Protein AF-A0A534NXR3-F1 (afdb_monomer_lite)

Secondary structure (DSSP, 8-state):
----------------------------PPPP------------PPPSS----------SS-----------S----S----------------------PPPS-----PPPPPPPP--PPPP-------------SS-SSPPPHHHHHHH--HHHHGGGHHHHHHHHHHHHHHHHHTTSS-HHHHHHHHHHHHHHHHH-PPPPS-SSHHHHHHHHHHHHHGGGGGGGGTT--HHHHHHHHHHHHHHHHHHHHHHHHHHHHHHHHHHHHHSSS-EEEEEETTEEEEEEEHHHHHHHHHHHHHHHHHHHHHHS--EE-TT-TTTT--SS---HHHHHHHTT-SEE-S-HHHHHH--HHHHHHHHHHHHHHHHHHHHHHHHHHHHSTTT------TTTSEEPSS-TT-EE-HHHHHHHHHHHHHHHHHHHHHHHHTTPPSS--GGGGTTHHHHHH-

pLDDT: mean 76.63, std 28.36, range [24.11, 98.69]

Sequence (454 aa):
MPRVGGADRRTPGDRAVYGDGRRAPRESAARPAVRAAHLRGLLVQPASDRAGGVQRLLGADGGWRGDPEALQGLAAGGRAHLAARLVQPRALYLRRRRPLRPPGGGGIHPPPRPAAAGICPAARRKRNVTVVGSGAASGGAQLLPEVLAFSSSLPLDRQLLREDVIGSMAHLIMLSRTGIVPREAASAIRAELTRILETGPELPEEEDVHMAVETLLARALGETAGMLHTGRSRNDQVALDLRLHVREQAALALEELALLLRDLAERAARERDTLLPGYTHRQRAQPVSAAYYLCAWGAMFARDLDLLRAAASPEMPLGVGALAGTSLPIDREIVRQLLRFERLTANGLDTVGDRDFALDFAYAAARALLHASRVATDVIDFCTAEFGYLHLDDEIAMGSSMMPQKRNPDLFELIRGKCGRAVGNLNALLVTVKGLPGGYNRDLQEDRQPLLES

Structure (mmCIF, N/CA/C/O backbone):
data_AF-A0A534NXR3-F1
#
_entry.id   AF-A0A534NXR3-F1
#
loop_
_atom_site.group_PDB
_atom_site.id
_atom_site.type_symbol
_atom_site.label_atom_id
_atom_site.label_alt_id
_atom_site.label_comp_id
_atom_site.label_asym_id
_atom_site.label_entity_id
_atom_site.label_seq_id
_atom_site.pdbx_PDB_ins_code
_atom_site.Cartn_x
_atom_site.Cartn_y
_atom_site.Cartn_z
_atom_site.occupancy
_atom_site.B_iso_or_equiv
_atom_site.auth_seq_id
_atom_site.auth_comp_id
_atom_site.auth_asym_id
_atom_site.auth_atom_id
_atom_site.pdbx_PDB_model_num
ATOM 1 N N . MET A 1 1 ? 62.936 -36.581 -9.758 1.00 28.47 1 MET A N 1
ATOM 2 C CA . MET A 1 1 ? 63.902 -36.519 -8.640 1.00 28.47 1 MET A CA 1
ATOM 3 C C . MET A 1 1 ? 63.984 -35.074 -8.179 1.00 28.47 1 MET A C 1
ATOM 5 O O . MET A 1 1 ? 64.180 -34.240 -9.051 1.00 28.47 1 MET A O 1
ATOM 9 N N . PRO A 1 2 ? 63.926 -34.767 -6.876 1.00 43.31 2 PRO A N 1
ATOM 10 C CA . PRO A 1 2 ? 63.137 -35.396 -5.797 1.00 43.31 2 PRO A CA 1
ATOM 11 C C . PRO A 1 2 ? 62.436 -34.286 -4.939 1.00 43.31 2 PRO A C 1
ATOM 13 O O . PRO A 1 2 ? 62.732 -33.113 -5.112 1.00 43.31 2 PRO A O 1
ATOM 16 N N . ARG A 1 3 ? 61.377 -34.456 -4.130 1.00 40.91 3 ARG A N 1
ATOM 17 C CA . ARG A 1 3 ? 61.049 -35.368 -3.009 1.00 40.91 3 ARG A CA 1
ATOM 18 C C . ARG A 1 3 ? 62.105 -35.468 -1.901 1.00 40.91 3 ARG A C 1
ATOM 20 O O . ARG A 1 3 ? 63.012 -36.274 -2.002 1.00 40.91 3 ARG A O 1
ATOM 27 N N . VAL A 1 4 ? 61.857 -34.804 -0.775 1.00 38.91 4 VAL A N 1
ATOM 28 C CA . VAL A 1 4 ? 62.253 -35.249 0.578 1.00 38.91 4 VAL A CA 1
ATOM 29 C C . VAL A 1 4 ? 61.076 -34.799 1.470 1.00 38.91 4 VAL A C 1
ATOM 31 O O . VAL A 1 4 ? 60.721 -33.630 1.411 1.00 38.91 4 VAL A O 1
ATOM 34 N N . GLY A 1 5 ? 60.251 -35.638 2.114 1.00 30.59 5 GLY A N 1
ATOM 35 C CA . GLY A 1 5 ? 60.543 -36.822 2.939 1.00 30.59 5 GLY A CA 1
ATOM 36 C C . GLY A 1 5 ? 60.846 -36.334 4.365 1.00 30.59 5 GLY A C 1
ATOM 37 O O . GLY A 1 5 ? 61.647 -35.430 4.507 1.00 30.59 5 GLY A O 1
ATOM 38 N N . GLY A 1 6 ? 60.275 -36.783 5.478 1.00 29.42 6 GLY A N 1
ATOM 39 C CA . GLY A 1 6 ? 59.234 -37.740 5.850 1.00 29.42 6 GLY A CA 1
ATOM 40 C C . GLY A 1 6 ? 58.778 -37.335 7.272 1.00 29.42 6 GLY A C 1
ATOM 41 O O . GLY A 1 6 ? 59.446 -36.554 7.939 1.00 29.42 6 GLY A O 1
ATOM 42 N N . ALA A 1 7 ? 57.534 -37.598 7.664 1.00 32.59 7 ALA A N 1
ATOM 43 C CA . ALA A 1 7 ? 57.167 -38.735 8.511 1.00 32.59 7 ALA A CA 1
ATOM 44 C C . ALA A 1 7 ? 57.976 -38.847 9.818 1.00 32.59 7 ALA A C 1
ATOM 46 O O . ALA A 1 7 ? 59.101 -39.328 9.796 1.00 32.59 7 ALA A O 1
ATOM 47 N N . ASP A 1 8 ? 57.320 -38.574 10.951 1.00 31.09 8 ASP A N 1
ATOM 48 C CA . ASP A 1 8 ? 57.384 -39.531 12.051 1.00 31.09 8 ASP A CA 1
ATOM 49 C C . ASP A 1 8 ? 56.016 -39.690 12.731 1.00 31.09 8 ASP A C 1
ATOM 51 O O . ASP A 1 8 ? 55.196 -38.770 12.790 1.00 31.09 8 ASP A O 1
ATOM 55 N N . ARG A 1 9 ? 55.734 -40.927 13.126 1.00 33.16 9 ARG A N 1
ATOM 56 C CA . ARG A 1 9 ? 54.442 -41.473 13.547 1.00 33.16 9 ARG A CA 1
ATOM 57 C C . ARG A 1 9 ? 54.587 -42.006 14.975 1.00 33.16 9 ARG A C 1
ATOM 59 O O . ARG A 1 9 ? 55.426 -42.867 15.179 1.00 33.16 9 ARG A O 1
ATOM 66 N N . ARG A 1 10 ? 53.579 -41.691 15.813 1.00 29.56 10 ARG A N 1
ATOM 67 C CA . ARG A 1 10 ? 52.985 -42.543 16.885 1.00 29.56 10 ARG A CA 1
ATOM 68 C C . ARG A 1 10 ? 53.877 -42.780 18.126 1.00 29.56 10 ARG A C 1
ATOM 70 O O . ARG A 1 10 ? 55.075 -42.913 17.996 1.00 29.56 10 ARG A O 1
ATOM 77 N N . THR A 1 11 ? 53.425 -42.903 19.378 1.00 33.16 11 THR A N 1
ATOM 78 C CA . THR A 1 11 ? 52.140 -42.997 20.131 1.00 33.16 11 THR A CA 1
ATOM 79 C C . THR A 1 11 ? 52.552 -43.004 21.641 1.00 33.16 11 THR A C 1
ATOM 81 O O . THR A 1 11 ? 53.728 -42.797 21.922 1.00 33.16 11 THR A O 1
ATOM 84 N N . PRO A 1 12 ? 51.734 -43.427 22.625 1.00 38.94 12 PRO A N 1
ATOM 85 C CA . PRO A 1 12 ? 50.529 -42.827 23.195 1.00 38.94 12 PRO A CA 1
ATOM 86 C C . PRO A 1 12 ? 50.723 -42.514 24.703 1.00 38.94 12 PRO A C 1
ATOM 88 O O . PRO A 1 12 ? 51.300 -43.299 25.451 1.00 38.94 12 PRO A O 1
ATOM 91 N N . GLY A 1 13 ? 50.211 -41.380 25.177 1.00 28.44 13 GLY A N 1
ATOM 92 C CA . GLY A 1 13 ? 50.229 -41.032 26.601 1.00 28.44 13 GLY A CA 1
ATOM 93 C C . GLY A 1 13 ? 48.889 -41.317 27.265 1.00 28.44 13 GLY A C 1
ATOM 94 O O . GLY A 1 13 ? 48.038 -40.435 27.325 1.00 28.44 13 GLY A O 1
ATOM 95 N N . ASP A 1 14 ? 48.719 -42.542 27.758 1.00 29.94 14 ASP A N 1
ATOM 96 C CA . ASP A 1 14 ? 47.713 -42.894 28.760 1.00 29.94 14 ASP A CA 1
ATOM 97 C C . ASP A 1 14 ? 47.865 -42.010 30.003 1.00 29.94 14 ASP A C 1
ATOM 99 O O . ASP A 1 14 ? 48.957 -41.924 30.568 1.00 29.94 14 ASP A O 1
ATOM 103 N N . ARG A 1 15 ? 46.750 -41.425 30.462 1.00 30.53 15 ARG A N 1
ATOM 104 C CA . ARG A 1 15 ? 46.282 -41.474 31.862 1.00 30.53 15 ARG A CA 1
ATOM 105 C C . ARG A 1 15 ? 45.050 -40.590 32.047 1.00 30.53 15 ARG A C 1
ATOM 107 O O . ARG A 1 15 ? 45.124 -39.431 32.442 1.00 30.53 15 ARG A O 1
ATOM 114 N N . ALA A 1 16 ? 43.891 -41.208 31.841 1.00 35.88 16 ALA A N 1
ATOM 115 C CA . ALA A 1 16 ? 42.732 -40.905 32.661 1.00 35.88 16 ALA A CA 1
ATOM 116 C C . ALA A 1 16 ? 43.077 -41.290 34.107 1.00 35.88 16 ALA A C 1
ATOM 118 O O . ALA A 1 16 ? 43.366 -42.453 34.388 1.00 35.88 16 ALA A O 1
ATOM 119 N N . VAL A 1 17 ? 43.061 -40.322 35.020 1.00 32.69 17 VAL A N 1
ATOM 120 C CA . VAL A 1 17 ? 43.046 -40.596 36.457 1.00 32.69 17 VAL A CA 1
ATOM 121 C C . VAL A 1 17 ? 41.757 -40.022 37.013 1.00 32.69 17 VAL A C 1
ATOM 123 O O . VAL A 1 17 ? 41.581 -38.815 37.156 1.00 32.69 17 VAL A O 1
ATOM 126 N N . TYR A 1 18 ? 40.851 -40.954 37.287 1.00 29.41 18 TYR A N 1
ATOM 127 C CA . TYR A 1 18 ? 39.757 -40.812 38.226 1.00 29.41 18 TYR A CA 1
ATOM 128 C C . TYR A 1 18 ? 40.303 -40.336 39.577 1.00 29.41 18 TYR A C 1
ATOM 130 O O . TYR A 1 18 ? 41.118 -41.018 40.194 1.00 29.41 18 TYR A O 1
ATOM 138 N N . GLY A 1 19 ? 39.817 -39.191 40.050 1.00 28.70 19 GLY A N 1
ATOM 139 C CA . GLY A 1 19 ? 39.820 -38.870 41.473 1.00 28.70 19 GLY A CA 1
ATOM 140 C C . GLY A 1 19 ? 38.569 -39.462 42.112 1.00 28.70 19 GLY A C 1
ATOM 141 O O . GLY A 1 19 ? 37.490 -38.886 41.997 1.00 28.70 19 GLY A O 1
ATOM 142 N N . ASP A 1 20 ? 38.710 -40.628 42.742 1.00 32.88 20 ASP A N 1
ATOM 143 C CA . ASP A 1 20 ? 37.715 -41.191 43.656 1.00 32.88 20 ASP A CA 1
ATOM 144 C C . ASP A 1 20 ? 37.854 -40.518 45.031 1.00 32.88 20 ASP A C 1
ATOM 146 O O . ASP A 1 20 ? 38.965 -40.273 45.505 1.00 32.88 20 ASP A O 1
ATOM 150 N N . GLY A 1 21 ? 36.732 -40.188 45.672 1.00 29.00 21 GLY A N 1
ATOM 151 C CA . GLY A 1 21 ? 36.762 -39.358 46.874 1.00 29.00 21 GLY A CA 1
ATOM 152 C C . GLY A 1 21 ? 35.425 -39.052 47.541 1.00 29.00 21 GLY A C 1
ATOM 153 O O . GLY A 1 21 ? 35.207 -37.923 47.945 1.00 29.00 21 GLY A O 1
ATOM 154 N N . ARG A 1 22 ? 34.566 -40.067 47.697 1.00 29.73 22 ARG A N 1
ATOM 155 C CA . ARG A 1 22 ? 33.596 -40.238 48.806 1.00 29.73 22 ARG A CA 1
ATOM 156 C C . ARG A 1 22 ? 32.502 -39.170 49.059 1.00 29.73 22 ARG A C 1
ATOM 158 O O . ARG A 1 22 ? 32.721 -38.032 49.445 1.00 29.73 22 ARG A O 1
ATOM 165 N N . ARG A 1 23 ? 31.269 -39.689 48.995 1.00 41.62 23 ARG A N 1
ATOM 166 C CA . ARG A 1 23 ? 29.984 -39.185 49.520 1.00 41.62 23 ARG A CA 1
ATOM 167 C C . ARG A 1 23 ? 30.056 -38.428 50.862 1.00 41.62 23 ARG A C 1
ATOM 169 O O . ARG A 1 23 ? 30.542 -38.982 51.844 1.00 41.62 23 ARG A O 1
ATOM 176 N N . ALA A 1 24 ? 29.347 -37.297 50.927 1.00 30.56 24 ALA A N 1
ATOM 177 C CA . ALA A 1 24 ? 28.712 -36.736 52.129 1.00 30.56 24 ALA A CA 1
ATOM 178 C C . ALA A 1 24 ? 27.455 -35.910 51.721 1.00 30.56 24 ALA A C 1
ATOM 180 O O . ALA A 1 24 ? 27.287 -35.634 50.532 1.00 30.56 24 ALA A O 1
ATOM 181 N N . PRO A 1 25 ? 26.499 -35.648 52.633 1.00 34.50 25 PRO A N 1
ATOM 182 C CA . PRO A 1 25 ? 25.060 -35.733 52.362 1.00 34.50 25 PRO A CA 1
ATOM 183 C C . PRO A 1 25 ? 24.416 -34.474 51.763 1.00 34.50 25 PRO A C 1
ATOM 185 O O . PRO A 1 25 ? 24.918 -33.362 51.857 1.00 34.50 25 PRO A O 1
ATOM 188 N N . ARG A 1 26 ? 23.232 -34.682 51.172 1.00 42.81 26 ARG A N 1
ATOM 189 C CA . ARG A 1 26 ? 22.301 -33.632 50.744 1.00 42.81 26 ARG A CA 1
ATOM 190 C C . ARG A 1 26 ? 21.820 -32.823 51.952 1.00 42.81 26 ARG A C 1
ATOM 192 O O . ARG A 1 26 ? 20.996 -33.325 52.711 1.00 42.81 26 ARG A O 1
ATOM 199 N N . GLU A 1 27 ? 22.227 -31.564 52.042 1.00 33.50 27 GLU A N 1
ATOM 200 C CA . GLU A 1 27 ? 21.506 -30.543 52.802 1.00 33.50 27 GLU A CA 1
ATOM 201 C C . GLU A 1 27 ? 20.719 -29.652 51.840 1.00 33.50 27 GLU A C 1
ATOM 203 O O . GLU A 1 27 ? 21.259 -28.974 50.967 1.00 33.50 27 GLU A O 1
ATOM 208 N N . SER A 1 28 ? 19.395 -29.705 51.971 1.00 39.03 28 SER A N 1
ATOM 209 C CA . SER A 1 28 ? 18.475 -28.798 51.303 1.00 39.03 28 SER A CA 1
ATOM 210 C C . SER A 1 28 ? 18.480 -27.452 52.029 1.00 39.03 28 SER A C 1
ATOM 212 O O . SER A 1 28 ? 17.794 -27.296 53.039 1.00 39.03 28 SER A O 1
ATOM 214 N N . ALA A 1 29 ? 19.209 -26.471 51.505 1.00 33.34 29 ALA A N 1
ATOM 215 C CA . ALA A 1 29 ? 18.999 -25.074 51.871 1.00 33.34 29 ALA A CA 1
ATOM 216 C C . ALA A 1 29 ? 17.866 -24.481 51.014 1.00 33.34 29 ALA A C 1
ATOM 218 O O . ALA A 1 29 ? 17.799 -24.677 49.797 1.00 33.34 29 ALA A O 1
ATOM 219 N N . ALA A 1 30 ? 16.932 -23.815 51.688 1.00 35.75 30 ALA A N 1
ATOM 220 C CA . ALA A 1 30 ? 15.672 -23.326 51.150 1.00 35.75 30 ALA A CA 1
ATOM 221 C C . ALA A 1 30 ? 15.860 -22.282 50.034 1.00 35.75 30 ALA A C 1
ATOM 223 O O . ALA A 1 30 ? 16.597 -21.310 50.184 1.00 35.75 30 ALA A O 1
ATOM 224 N N . ARG A 1 31 ? 15.129 -22.456 48.926 1.00 36.97 31 ARG A N 1
ATOM 225 C CA . ARG A 1 31 ? 14.936 -21.401 47.921 1.00 36.97 31 ARG A CA 1
ATOM 226 C C . ARG A 1 31 ? 14.022 -20.312 48.503 1.00 36.97 31 ARG A C 1
ATOM 228 O O . ARG A 1 31 ? 13.079 -20.662 49.217 1.00 36.97 31 ARG A O 1
ATOM 235 N N . PRO A 1 32 ? 14.256 -19.023 48.204 1.00 33.53 32 PRO A N 1
ATOM 236 C CA . PRO A 1 32 ? 13.445 -17.944 48.749 1.00 33.53 32 PRO A CA 1
ATOM 237 C C . PRO A 1 32 ? 11.996 -18.089 48.277 1.00 33.53 32 PRO A C 1
ATOM 239 O O . PRO A 1 32 ? 11.720 -18.265 47.090 1.00 33.53 32 PRO A O 1
ATOM 242 N N . ALA A 1 33 ? 11.067 -18.031 49.229 1.00 35.59 33 ALA A N 1
ATOM 243 C CA . ALA A 1 33 ? 9.646 -17.968 48.947 1.00 35.59 33 ALA A CA 1
ATOM 244 C C . ALA A 1 33 ? 9.345 -16.645 48.234 1.00 35.59 33 ALA A C 1
ATOM 246 O O . ALA A 1 33 ? 9.446 -15.576 48.839 1.00 35.59 33 ALA A O 1
ATOM 247 N N . VAL A 1 34 ? 8.945 -16.712 46.963 1.00 32.88 34 VAL A N 1
ATOM 248 C CA . VAL A 1 34 ? 8.253 -15.596 46.315 1.00 32.88 34 VAL A CA 1
ATOM 249 C C . VAL A 1 34 ? 6.924 -15.444 47.050 1.00 32.88 34 VAL A C 1
ATOM 251 O O . VAL A 1 34 ? 5.995 -16.234 46.880 1.00 32.88 34 VAL A O 1
ATOM 254 N N . ARG A 1 35 ? 6.885 -14.473 47.965 1.00 35.25 35 ARG A N 1
ATOM 255 C CA . ARG A 1 35 ? 5.677 -14.053 48.670 1.00 35.25 35 ARG A CA 1
ATOM 256 C C . ARG A 1 35 ? 4.646 -13.614 47.631 1.00 35.25 35 ARG A C 1
ATOM 258 O O . ARG A 1 35 ? 4.970 -12.836 46.743 1.00 35.25 35 ARG A O 1
ATOM 265 N N . ALA A 1 36 ? 3.438 -14.152 47.775 1.00 36.28 36 ALA A N 1
ATOM 266 C CA . ALA A 1 36 ? 2.179 -13.736 47.165 1.00 36.28 36 ALA A CA 1
ATOM 267 C C . ALA A 1 36 ? 2.253 -12.479 46.273 1.00 36.28 36 ALA A C 1
ATOM 269 O O . ALA A 1 36 ? 2.129 -11.355 46.758 1.00 36.28 36 ALA A O 1
ATOM 270 N N . ALA A 1 37 ? 2.359 -12.673 44.956 1.00 31.27 37 ALA A N 1
ATOM 271 C CA . ALA A 1 37 ? 1.870 -11.670 44.024 1.00 31.27 37 ALA A CA 1
ATOM 272 C C . ALA A 1 37 ? 0.343 -11.639 44.174 1.00 31.27 37 ALA A C 1
ATOM 274 O O . ALA A 1 37 ? -0.352 -12.615 43.886 1.00 31.27 37 ALA A O 1
ATOM 275 N N . HIS A 1 38 ? -0.163 -10.542 44.726 1.00 32.31 38 HIS A N 1
ATOM 276 C CA . HIS A 1 38 ? -1.579 -10.271 44.901 1.00 32.31 38 HIS A CA 1
ATOM 277 C C . HIS A 1 38 ? -2.300 -10.272 43.542 1.00 32.31 38 HIS A C 1
ATOM 279 O O . HIS A 1 38 ? -2.394 -9.240 42.885 1.00 32.31 38 HIS A O 1
ATOM 285 N N . LEU A 1 39 ? -2.855 -11.415 43.133 1.00 31.95 39 LEU A N 1
ATOM 286 C CA . LEU A 1 39 ? -3.886 -11.468 42.098 1.00 31.95 39 LEU A CA 1
ATOM 287 C C . LEU A 1 39 ? -5.154 -10.813 42.660 1.00 31.95 39 LEU A C 1
ATOM 289 O O . LEU A 1 39 ? -5.948 -11.442 43.358 1.00 31.95 39 LEU A O 1
ATOM 293 N N . ARG A 1 40 ? -5.320 -9.518 42.389 1.00 36.66 40 ARG A N 1
ATOM 294 C CA . ARG A 1 40 ? -6.604 -8.825 42.514 1.00 36.66 40 ARG A CA 1
ATOM 295 C C . ARG A 1 40 ? -7.274 -8.835 41.146 1.00 36.66 40 ARG A C 1
ATOM 297 O O . ARG A 1 40 ? -6.812 -8.150 40.244 1.00 36.66 40 ARG A O 1
ATOM 304 N N . GLY A 1 41 ? -8.369 -9.573 41.002 1.00 32.06 41 GLY A N 1
ATOM 305 C CA . GLY A 1 41 ? -9.235 -9.428 39.834 1.00 32.06 41 GLY A CA 1
ATOM 306 C C . GLY A 1 41 ? -10.231 -10.565 39.680 1.00 32.06 41 GLY A C 1
ATOM 307 O O . GLY A 1 41 ? -9.847 -11.692 39.391 1.00 32.06 41 GLY A O 1
ATOM 308 N N . LEU A 1 42 ? -11.513 -10.258 39.879 1.00 30.64 42 LEU A N 1
ATOM 309 C CA . LEU A 1 42 ? -12.631 -11.123 39.516 1.00 30.64 42 LEU A CA 1
ATOM 310 C C . LEU A 1 42 ? -12.660 -11.355 37.999 1.00 30.64 42 LEU A C 1
ATOM 312 O O . LEU A 1 42 ? -12.609 -10.404 37.223 1.00 30.64 42 LEU A O 1
ATOM 316 N N . LEU A 1 43 ? -12.851 -12.609 37.592 1.00 25.14 43 LEU A N 1
ATOM 317 C CA . LEU A 1 43 ? -13.312 -12.949 36.251 1.00 25.14 43 LEU A CA 1
ATOM 318 C C . LEU A 1 43 ? -14.808 -12.607 36.162 1.00 25.14 43 LEU A C 1
ATOM 320 O O . LEU A 1 43 ? -15.644 -13.322 36.714 1.00 25.14 43 LEU A O 1
ATOM 324 N N . VAL A 1 44 ? -15.148 -11.505 35.493 1.00 28.72 44 VAL A N 1
ATOM 325 C CA . VAL A 1 44 ? -16.537 -11.185 35.140 1.00 28.72 44 VAL A CA 1
ATOM 326 C C . VAL A 1 44 ? -16.847 -11.888 33.823 1.00 28.72 44 VAL A C 1
ATOM 328 O O . VAL A 1 44 ? -16.369 -11.482 32.767 1.00 28.72 44 VAL A O 1
ATOM 331 N N . GLN A 1 45 ? -17.632 -12.964 33.878 1.00 28.48 45 GLN A N 1
ATOM 332 C CA . GLN A 1 45 ? -18.253 -13.509 32.674 1.00 28.48 45 GLN A CA 1
ATOM 333 C C . GLN A 1 45 ? -19.336 -12.532 32.192 1.00 28.48 45 GLN A C 1
ATOM 335 O O . GLN A 1 45 ? -20.138 -12.080 33.017 1.00 28.48 45 GLN A O 1
ATOM 340 N N . PRO A 1 46 ? -19.406 -12.200 30.890 1.00 26.72 46 PRO A N 1
ATOM 341 C CA . PRO A 1 46 ? -20.560 -11.490 30.366 1.00 26.72 46 PRO A CA 1
ATOM 342 C C . PRO A 1 46 ? -21.795 -12.366 30.579 1.00 26.72 46 PRO A C 1
ATOM 344 O O . PRO A 1 46 ? -21.781 -13.560 30.273 1.00 26.72 46 PRO A O 1
ATOM 347 N N . ALA A 1 47 ? -22.841 -11.768 31.149 1.00 29.66 47 ALA A N 1
ATOM 348 C CA . ALA A 1 47 ? -24.114 -12.426 31.376 1.00 29.66 47 ALA A CA 1
ATOM 349 C C . ALA A 1 47 ? -24.581 -13.096 30.079 1.00 29.66 47 ALA A C 1
ATOM 351 O O . ALA A 1 47 ? -24.743 -12.445 29.043 1.00 29.66 47 ALA A O 1
ATOM 352 N N . SER A 1 48 ? -24.781 -14.410 30.150 1.00 40.34 48 SER A N 1
ATOM 353 C CA . SER A 1 48 ? -25.547 -15.151 29.165 1.00 40.34 48 SER A CA 1
ATOM 354 C C . SER A 1 48 ? -26.951 -14.568 29.168 1.00 40.34 48 SER A C 1
ATOM 356 O O . SER A 1 48 ? -27.706 -14.819 30.098 1.00 40.34 48 SER A O 1
ATOM 358 N N . ASP A 1 49 ? -27.214 -13.686 28.210 1.00 38.91 49 ASP A N 1
ATOM 359 C CA . ASP A 1 49 ? -28.440 -13.619 27.425 1.00 38.91 49 ASP A CA 1
ATOM 360 C C . ASP A 1 49 ? -28.231 -12.577 26.312 1.00 38.91 49 ASP A C 1
ATOM 362 O O . ASP A 1 49 ? -28.291 -11.369 26.540 1.00 38.91 49 ASP A O 1
ATOM 366 N N . ARG A 1 50 ? -28.024 -13.081 25.081 1.00 36.50 50 ARG A N 1
ATOM 367 C CA . ARG A 1 50 ? -27.947 -12.360 23.784 1.00 36.50 50 ARG A CA 1
ATOM 368 C C . ARG A 1 50 ? -26.589 -11.815 23.306 1.00 36.50 50 ARG A C 1
ATOM 370 O O . ARG A 1 50 ? -26.541 -10.758 22.684 1.00 36.50 50 ARG A O 1
ATOM 377 N N . ALA A 1 51 ? -25.515 -12.592 23.436 1.00 30.94 51 ALA A N 1
ATOM 378 C CA . ALA A 1 51 ? -24.356 -12.464 22.543 1.00 30.94 51 ALA A CA 1
ATOM 379 C C . ALA A 1 51 ? -24.594 -13.305 21.271 1.00 30.94 51 ALA A C 1
ATOM 381 O O . ALA A 1 51 ? -24.296 -14.497 21.224 1.00 30.94 51 ALA A O 1
ATOM 382 N N . GLY A 1 52 ? -25.219 -12.703 20.257 1.00 29.55 52 GLY A N 1
ATOM 383 C CA . GLY A 1 52 ? -25.475 -13.331 18.958 1.00 29.55 52 GLY A CA 1
ATOM 384 C C . GLY A 1 52 ? -24.245 -13.286 18.055 1.00 29.55 52 GLY A C 1
ATOM 385 O O . GLY A 1 52 ? -24.204 -12.496 17.122 1.00 29.55 52 GLY A O 1
ATOM 386 N N . GLY A 1 53 ? -23.253 -14.130 18.336 1.00 33.09 53 GLY A N 1
ATOM 387 C CA . GLY A 1 53 ? -22.073 -14.346 17.496 1.00 33.09 53 GLY A CA 1
ATOM 388 C C . GLY A 1 53 ? -22.167 -15.626 16.667 1.00 33.09 53 GLY A C 1
ATOM 389 O O . GLY A 1 53 ? -21.273 -16.445 16.775 1.00 33.09 53 GLY A O 1
ATOM 390 N N . VAL A 1 54 ? -23.261 -15.823 15.921 1.00 31.34 54 VAL A N 1
ATOM 391 C CA . VAL A 1 54 ? -23.404 -16.688 14.726 1.00 31.34 54 VAL A CA 1
ATOM 392 C C . VAL A 1 54 ? -24.705 -16.239 14.048 1.00 31.34 54 VAL A C 1
ATOM 394 O O . VAL A 1 54 ? -25.784 -16.443 14.606 1.00 31.34 54 VAL A O 1
ATOM 397 N N . GLN A 1 55 ? -24.646 -15.634 12.860 1.00 31.81 55 GLN A N 1
ATOM 398 C CA . GLN A 1 55 ? -25.852 -15.448 12.049 1.00 31.81 55 GLN A CA 1
ATOM 399 C C . GLN A 1 55 ? -26.139 -16.748 11.287 1.00 31.81 55 GLN A C 1
ATOM 401 O O . GLN A 1 55 ? -25.327 -17.195 10.483 1.00 31.81 55 GLN A O 1
ATOM 406 N N . ARG A 1 56 ? -27.294 -17.373 11.546 1.00 33.50 56 ARG A N 1
ATOM 407 C CA . ARG A 1 56 ? -27.878 -18.369 10.636 1.00 33.50 56 ARG A CA 1
ATOM 408 C C . ARG A 1 56 ? -28.748 -17.623 9.632 1.00 33.50 56 ARG A C 1
ATOM 410 O O . ARG A 1 56 ? -29.696 -16.956 10.039 1.00 33.50 56 ARG A O 1
ATOM 417 N N . LEU A 1 57 ? -28.457 -17.773 8.345 1.00 31.23 57 LEU A N 1
ATOM 418 C CA . LEU A 1 57 ? -29.399 -17.436 7.282 1.00 31.23 57 LEU A CA 1
ATOM 419 C C . LEU A 1 57 ? -30.516 -18.488 7.275 1.00 31.23 57 LEU A C 1
ATOM 421 O O . LEU A 1 57 ? -30.272 -19.668 7.030 1.00 31.23 57 LEU A O 1
ATOM 425 N N . LEU A 1 58 ? -31.737 -18.058 7.588 1.00 31.97 58 LEU A N 1
ATOM 426 C CA . LEU A 1 58 ? -32.960 -18.795 7.284 1.00 31.97 58 LEU A CA 1
ATOM 427 C C . LEU A 1 58 ? -33.347 -18.454 5.840 1.00 31.97 58 LEU A C 1
ATOM 429 O O . LEU A 1 58 ? -33.689 -17.310 5.554 1.00 31.97 58 LEU A O 1
ATOM 433 N N . GLY A 1 59 ? -33.274 -19.437 4.941 1.00 32.94 59 GLY A N 1
ATOM 434 C CA . GLY A 1 59 ? -33.964 -19.371 3.652 1.00 32.94 59 GLY A CA 1
ATOM 435 C C . GLY A 1 59 ? -35.481 -19.390 3.867 1.00 32.94 59 GLY A C 1
ATOM 436 O O . GLY A 1 59 ? -35.962 -20.003 4.819 1.00 32.94 59 GLY A O 1
ATOM 437 N N . ALA A 1 60 ? -36.215 -18.685 3.008 1.00 36.41 60 ALA A N 1
ATOM 438 C CA . ALA A 1 60 ? -37.607 -18.300 3.234 1.00 36.41 60 ALA A CA 1
ATOM 439 C C . ALA A 1 60 ? -38.647 -19.437 3.187 1.00 36.41 60 ALA A C 1
ATOM 441 O O . ALA A 1 60 ? -39.768 -19.205 3.621 1.00 36.41 60 ALA A O 1
ATOM 442 N N . ASP A 1 61 ? -38.308 -20.659 2.771 1.00 35.00 61 ASP A N 1
ATOM 443 C CA . ASP A 1 61 ? -39.309 -21.714 2.577 1.00 35.00 61 ASP A CA 1
ATOM 444 C C . ASP A 1 61 ? -38.907 -22.996 3.319 1.00 35.00 61 ASP A C 1
ATOM 446 O O . ASP A 1 61 ? -37.902 -23.637 3.013 1.00 35.00 61 ASP A O 1
ATOM 450 N N . GLY A 1 62 ? -39.684 -23.357 4.345 1.00 39.03 62 GLY A N 1
ATOM 451 C CA . GLY A 1 62 ? -39.410 -24.434 5.304 1.00 39.03 62 GLY A CA 1
ATOM 452 C C . GLY A 1 62 ? -39.477 -25.868 4.755 1.00 39.03 62 GLY A C 1
ATOM 453 O O . GLY A 1 62 ? -40.245 -26.679 5.269 1.00 39.03 62 GLY A O 1
ATOM 454 N N . GLY A 1 63 ? -38.654 -26.214 3.763 1.00 29.64 63 GLY A N 1
ATOM 455 C CA . GLY A 1 63 ? -38.546 -27.559 3.192 1.00 29.64 63 GLY A CA 1
ATOM 456 C C . GLY A 1 63 ? -37.115 -28.107 3.206 1.00 29.64 63 GLY A C 1
ATOM 457 O O . GLY A 1 63 ? -36.220 -27.561 2.572 1.00 29.64 63 GLY A O 1
ATOM 458 N N . TRP A 1 64 ? -36.902 -29.233 3.893 1.00 37.78 64 TRP A N 1
ATOM 459 C CA . TRP A 1 64 ? -35.650 -30.002 3.872 1.00 37.78 64 TRP A CA 1
ATOM 460 C C . TRP A 1 64 ? -35.522 -30.818 2.578 1.00 37.78 64 TRP A C 1
ATOM 462 O O . TRP A 1 64 ? -35.848 -32.002 2.581 1.00 37.78 64 TRP A O 1
ATOM 472 N N . ARG A 1 65 ? -35.046 -30.214 1.484 1.00 30.03 65 ARG A N 1
ATOM 473 C CA . ARG A 1 65 ? -34.424 -30.913 0.338 1.00 30.03 65 ARG A CA 1
ATOM 474 C C . ARG A 1 65 ? -33.436 -29.956 -0.335 1.00 30.03 65 ARG A C 1
ATOM 476 O O . ARG A 1 65 ? -33.862 -28.995 -0.961 1.00 30.03 65 ARG A O 1
ATOM 483 N N . GLY A 1 66 ? -32.140 -30.184 -0.141 1.00 30.88 66 GLY A N 1
ATOM 484 C CA . GLY A 1 66 ? -31.079 -29.453 -0.841 1.00 30.88 66 GLY A CA 1
ATOM 485 C C . GLY A 1 66 ? -30.534 -30.238 -2.032 1.00 30.88 66 GLY A C 1
ATOM 486 O O . GLY A 1 66 ? -30.953 -31.374 -2.245 1.00 30.88 66 GLY A O 1
ATOM 487 N N . ASP A 1 67 ? -29.541 -29.654 -2.705 1.00 24.89 67 ASP A N 1
ATOM 488 C CA . ASP A 1 67 ? -28.314 -30.384 -3.030 1.00 24.89 67 ASP A CA 1
ATOM 489 C C . ASP A 1 67 ? -27.076 -29.567 -2.586 1.00 24.89 67 ASP A C 1
ATOM 491 O O . ASP A 1 67 ? -27.146 -28.333 -2.567 1.00 24.89 67 ASP A O 1
ATOM 495 N N . PRO A 1 68 ? -25.992 -30.226 -2.130 1.00 44.34 68 PRO A N 1
ATOM 496 C CA . PRO A 1 68 ? -24.976 -29.647 -1.244 1.00 44.34 68 PRO A CA 1
ATOM 497 C C . PRO A 1 68 ? -23.577 -29.566 -1.884 1.00 44.34 68 PRO A C 1
ATOM 499 O O . PRO A 1 68 ? -23.267 -30.379 -2.738 1.00 44.34 68 PRO A O 1
ATOM 502 N N . GLU A 1 69 ? -22.690 -28.685 -1.398 1.00 27.72 69 GLU A N 1
ATOM 503 C CA . GLU A 1 69 ? -21.215 -28.835 -1.478 1.00 27.72 69 GLU A CA 1
ATOM 504 C C . GLU A 1 69 ? -20.522 -27.703 -0.676 1.00 27.72 69 GLU A C 1
ATOM 506 O O . GLU A 1 69 ? -21.012 -26.580 -0.668 1.00 27.72 69 GLU A O 1
ATOM 511 N N . ALA A 1 70 ? -19.424 -27.881 0.074 1.00 24.11 70 ALA A N 1
ATOM 512 C CA . ALA A 1 70 ? -18.526 -29.020 0.267 1.00 24.11 70 ALA A CA 1
ATOM 513 C C . ALA A 1 70 ? -18.115 -29.188 1.753 1.00 24.11 70 ALA A C 1
ATOM 515 O O . ALA A 1 70 ? -18.048 -28.235 2.530 1.00 24.11 70 ALA A O 1
ATOM 516 N N . LEU A 1 71 ? -17.835 -30.439 2.127 1.00 40.34 71 LEU A N 1
ATOM 517 C CA . LEU A 1 71 ? -17.509 -30.955 3.464 1.00 40.34 71 LEU A CA 1
ATOM 518 C C . LEU A 1 71 ? -16.008 -31.284 3.578 1.00 40.34 71 LEU A C 1
ATOM 520 O O . LEU A 1 71 ? -15.524 -32.045 2.747 1.00 40.34 71 LEU A O 1
ATOM 524 N N . GLN A 1 72 ? -15.326 -30.872 4.657 1.00 29.91 72 GLN A N 1
ATOM 525 C CA . GLN A 1 72 ? -14.153 -31.563 5.245 1.00 29.91 72 GLN A CA 1
ATOM 526 C C . GLN A 1 72 ? -14.055 -31.204 6.751 1.00 29.91 72 GLN A C 1
ATOM 528 O O . GLN A 1 72 ? -14.080 -30.032 7.089 1.00 29.91 72 GLN A O 1
ATOM 533 N N . GLY A 1 73 ? -13.965 -32.108 7.733 1.00 30.23 73 GLY A N 1
ATOM 534 C CA . GLY A 1 73 ? -13.894 -33.560 7.688 1.00 30.23 73 GLY A CA 1
ATOM 535 C C . GLY A 1 73 ? -14.222 -34.234 9.035 1.00 30.23 73 GLY A C 1
ATOM 536 O O . GLY A 1 73 ? -14.054 -33.671 10.113 1.00 30.23 73 GLY A O 1
ATOM 537 N N . LEU A 1 74 ? -14.650 -35.489 8.871 1.00 32.84 74 LEU A N 1
ATOM 538 C CA . LEU A 1 74 ? -14.764 -36.631 9.790 1.00 32.84 74 LEU A CA 1
ATOM 539 C C . LEU A 1 74 ? -15.929 -36.718 10.800 1.00 32.84 74 LEU A C 1
ATOM 541 O O . LEU A 1 74 ? -15.925 -36.211 11.918 1.00 32.84 74 LEU A O 1
ATOM 545 N N . ALA A 1 75 ? -16.889 -37.523 10.336 1.00 32.75 75 ALA A N 1
ATOM 546 C CA . ALA A 1 75 ? -18.011 -38.176 10.988 1.00 32.75 75 ALA A CA 1
ATOM 547 C C . ALA A 1 75 ? -17.615 -39.281 11.990 1.00 32.75 75 ALA A C 1
ATOM 549 O O . ALA A 1 75 ? -16.578 -39.919 11.841 1.00 32.75 75 ALA A O 1
ATOM 550 N N . ALA A 1 76 ? -18.514 -39.606 12.925 1.00 29.56 76 ALA A N 1
ATOM 551 C CA . ALA A 1 76 ? -19.331 -40.832 12.882 1.00 29.56 76 ALA A CA 1
ATOM 552 C C . ALA A 1 76 ? -20.095 -41.015 14.206 1.00 29.56 76 ALA A C 1
ATOM 554 O O . ALA A 1 76 ? -19.641 -40.620 15.276 1.00 29.56 76 ALA A O 1
ATOM 555 N N . GLY A 1 77 ? -21.294 -41.588 14.109 1.00 39.19 77 GLY A N 1
ATOM 556 C CA . GLY A 1 77 ? -22.279 -41.664 15.180 1.00 39.19 77 GLY A CA 1
ATOM 557 C C . GLY A 1 77 ? -21.794 -42.377 16.443 1.00 39.19 77 GLY A C 1
ATOM 558 O O . GLY A 1 77 ? -21.374 -43.529 16.428 1.00 39.19 77 GLY A O 1
ATOM 559 N N . GLY A 1 78 ? -21.942 -41.675 17.558 1.00 32.50 78 GLY A N 1
ATOM 560 C CA . GLY A 1 78 ? -21.752 -42.159 18.916 1.00 32.50 78 GLY A CA 1
ATOM 561 C C . GLY A 1 78 ? -21.947 -40.972 19.849 1.00 32.50 78 GLY A C 1
ATOM 562 O O . GLY A 1 78 ? -21.445 -39.889 19.564 1.00 32.50 78 GLY A O 1
ATOM 563 N N . ARG A 1 79 ? -22.729 -41.124 20.926 1.00 37.75 79 ARG A N 1
ATOM 564 C CA . ARG A 1 79 ? -22.956 -40.051 21.912 1.00 37.75 79 ARG A CA 1
ATOM 565 C C . ARG A 1 79 ? -21.615 -39.436 22.332 1.00 37.75 79 ARG A C 1
ATOM 567 O O . ARG A 1 79 ? -20.845 -40.085 23.037 1.00 37.75 79 ARG A O 1
ATOM 574 N N . ALA A 1 80 ? -21.357 -38.185 21.956 1.00 30.88 80 ALA A N 1
ATOM 575 C CA . ALA A 1 80 ? -20.233 -37.440 22.498 1.00 30.88 80 ALA A CA 1
ATOM 576 C C . ALA A 1 80 ? -20.590 -37.009 23.926 1.00 30.88 80 ALA A C 1
ATOM 578 O O . ALA A 1 80 ? -21.193 -35.963 24.157 1.00 30.88 80 ALA A O 1
ATOM 579 N N . HIS A 1 81 ? -20.223 -37.835 24.906 1.00 33.62 81 HIS A N 1
ATOM 580 C CA . HIS A 1 81 ? -19.901 -37.306 26.222 1.00 33.62 81 HIS A CA 1
ATOM 581 C C . HIS A 1 81 ? -18.814 -36.246 26.011 1.00 33.62 81 HIS A C 1
ATOM 583 O O . HIS A 1 81 ? -17.700 -36.582 25.609 1.00 33.62 81 HIS A O 1
ATOM 589 N N . LEU A 1 82 ? -19.125 -34.976 26.277 1.00 30.20 82 LEU A N 1
ATOM 590 C CA . LEU A 1 82 ? -18.107 -33.954 26.502 1.00 30.20 82 LEU A CA 1
ATOM 591 C C . LEU A 1 82 ? -17.302 -34.375 27.737 1.00 30.20 82 LEU A C 1
ATOM 593 O O . LEU A 1 82 ? -17.610 -34.003 28.867 1.00 30.20 82 LEU A O 1
ATOM 597 N N . ALA A 1 83 ? -16.277 -35.198 27.534 1.00 31.45 83 ALA A N 1
ATOM 598 C CA . ALA A 1 83 ? -15.245 -35.426 28.523 1.00 31.45 83 ALA A CA 1
ATOM 599 C C . ALA A 1 83 ? -14.329 -34.200 28.502 1.00 31.45 83 ALA A C 1
ATOM 601 O O . ALA A 1 83 ? -13.275 -34.198 27.867 1.00 31.45 83 ALA A O 1
ATOM 602 N N . ALA A 1 84 ? -14.747 -33.136 29.187 1.00 32.19 84 ALA A N 1
ATOM 603 C CA . ALA A 1 84 ? -13.840 -32.067 29.563 1.00 32.19 84 ALA A CA 1
ATOM 604 C C . ALA A 1 84 ? -12.701 -32.692 30.385 1.00 32.19 84 ALA A C 1
ATOM 606 O O . ALA A 1 84 ? -12.899 -33.127 31.521 1.00 32.19 84 ALA A O 1
ATOM 607 N N . ARG A 1 85 ? -11.499 -32.790 29.808 1.00 29.22 85 ARG A N 1
ATOM 608 C CA . ARG A 1 85 ? -10.305 -33.121 30.584 1.00 29.22 85 ARG A CA 1
ATOM 609 C C . ARG A 1 85 ? -9.810 -31.846 31.244 1.00 29.22 85 ARG A C 1
ATOM 611 O O . ARG A 1 85 ? -9.286 -30.962 30.576 1.00 29.22 85 ARG A O 1
ATOM 618 N N . LEU A 1 86 ? -9.943 -31.781 32.567 1.00 28.70 86 LEU A N 1
ATOM 619 C CA . LEU A 1 86 ? -9.178 -30.840 33.375 1.00 28.70 86 LEU A CA 1
ATOM 620 C C . LEU A 1 86 ? -7.686 -31.109 33.131 1.00 28.70 86 LEU A C 1
ATOM 622 O O . LEU A 1 86 ? -7.163 -32.150 33.538 1.00 28.70 86 LEU A O 1
ATOM 626 N N . VAL A 1 87 ? -6.983 -30.164 32.511 1.00 29.77 87 VAL A N 1
ATOM 627 C CA . VAL A 1 87 ? -5.526 -30.088 32.635 1.00 29.77 87 VAL A CA 1
ATOM 628 C C . VAL A 1 87 ? -5.257 -29.534 34.029 1.00 29.77 87 VAL A C 1
ATOM 630 O O . VAL A 1 87 ? -5.157 -28.329 34.236 1.00 29.77 87 VAL A O 1
ATOM 633 N N . GLN A 1 88 ? -5.225 -30.420 35.026 1.00 34.91 88 GLN A N 1
ATOM 634 C CA . GLN A 1 88 ? -4.691 -30.045 36.329 1.00 34.91 88 GLN A CA 1
ATOM 635 C C . GLN A 1 88 ? -3.174 -29.878 36.191 1.00 34.91 88 GLN A C 1
ATOM 637 O O . GLN A 1 88 ? -2.514 -30.818 35.732 1.00 34.91 88 GLN A O 1
ATOM 642 N N . PRO A 1 89 ? -2.588 -28.745 36.613 1.00 33.75 89 PRO A N 1
ATOM 643 C CA . PRO A 1 89 ? -1.148 -28.662 36.777 1.00 33.75 89 PRO A CA 1
ATOM 644 C C . PRO A 1 89 ? -0.760 -29.680 37.855 1.00 33.75 89 PRO A C 1
ATOM 646 O O . PRO A 1 89 ? -1.085 -29.529 39.033 1.00 33.75 89 PRO A O 1
ATOM 649 N N . ARG A 1 90 ? -0.126 -30.785 37.452 1.00 32.88 90 ARG A N 1
ATOM 650 C CA . ARG A 1 90 ? 0.370 -31.788 38.396 1.00 32.88 90 ARG A CA 1
ATOM 651 C C . ARG A 1 90 ? 1.476 -31.157 39.237 1.00 32.88 90 ARG A C 1
ATOM 653 O O . ARG A 1 90 ? 2.611 -31.047 38.783 1.00 32.88 90 ARG A O 1
ATOM 660 N N . ALA A 1 91 ? 1.176 -30.863 40.499 1.00 36.44 91 ALA A N 1
ATOM 661 C CA . ALA A 1 91 ? 2.186 -30.896 41.546 1.00 36.44 91 ALA A CA 1
ATOM 662 C C . ALA A 1 91 ? 2.651 -32.357 41.697 1.00 36.44 91 ALA A C 1
ATOM 664 O O . ALA A 1 91 ? 2.040 -33.174 42.389 1.00 36.44 91 ALA A O 1
ATOM 665 N N . LEU A 1 92 ? 3.708 -32.724 40.973 1.00 35.91 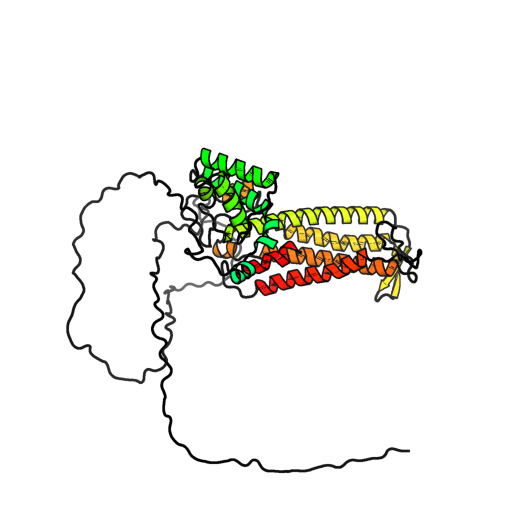92 LEU A N 1
ATOM 666 C CA . LEU A 1 92 ? 4.439 -33.966 41.198 1.00 35.91 92 LEU A CA 1
ATOM 667 C C . LEU A 1 92 ? 5.139 -33.836 42.550 1.00 35.91 92 LEU A C 1
ATOM 669 O O . LEU A 1 92 ? 6.153 -33.168 42.614 1.00 35.91 92 LEU A O 1
ATOM 673 N N . TYR A 1 93 ? 4.535 -34.372 43.615 1.00 34.62 93 TYR A N 1
ATOM 674 C CA . TYR A 1 93 ? 5.148 -35.204 44.667 1.00 34.62 93 TYR A CA 1
ATOM 675 C C . TYR A 1 93 ? 4.110 -35.454 45.779 1.00 34.62 93 TYR A C 1
ATOM 677 O O . TYR A 1 93 ? 4.067 -34.758 46.786 1.00 34.62 93 TYR A O 1
ATOM 685 N N . LEU A 1 94 ? 3.288 -36.498 45.626 1.00 34.47 94 LEU A N 1
ATOM 686 C CA . LEU A 1 94 ? 2.540 -37.099 46.735 1.00 34.47 94 LEU A CA 1
ATOM 687 C C . LEU A 1 94 ? 3.013 -38.542 46.915 1.00 34.47 94 LEU A C 1
ATOM 689 O O . LEU A 1 94 ? 2.710 -39.424 46.108 1.00 34.47 94 LEU A O 1
ATOM 693 N N . ARG A 1 95 ? 3.780 -38.787 47.985 1.00 33.28 95 ARG A N 1
ATOM 694 C CA . ARG A 1 95 ? 4.052 -40.144 48.471 1.00 33.28 95 ARG A CA 1
ATOM 695 C C . ARG A 1 95 ? 2.801 -40.663 49.193 1.00 33.28 95 ARG A C 1
ATOM 697 O O . ARG A 1 95 ? 2.134 -39.949 49.931 1.00 33.28 95 ARG A O 1
ATOM 704 N N . ARG A 1 96 ? 2.481 -41.918 48.894 1.00 39.69 96 ARG A N 1
ATOM 705 C CA . ARG A 1 96 ? 1.243 -42.658 49.171 1.00 39.69 96 ARG A CA 1
ATOM 706 C C . ARG A 1 96 ? 0.848 -42.802 50.658 1.00 39.69 96 ARG A C 1
ATOM 708 O O . ARG A 1 96 ? 1.689 -43.103 51.493 1.00 39.69 96 ARG A O 1
ATOM 715 N N . ARG A 1 97 ? -0.485 -42.845 50.848 1.00 40.59 97 ARG A N 1
ATOM 716 C CA . ARG A 1 97 ? -1.289 -43.611 51.837 1.00 40.59 97 ARG A CA 1
ATOM 717 C C . ARG A 1 97 ? -1.375 -43.096 53.286 1.00 40.59 97 ARG A C 1
ATOM 719 O O . ARG A 1 97 ? -0.708 -43.621 54.165 1.00 40.59 97 ARG A O 1
ATOM 726 N N . ARG A 1 98 ? -2.361 -42.223 53.544 1.00 34.66 98 ARG A N 1
ATOM 727 C CA . ARG A 1 98 ? -3.309 -42.293 54.686 1.00 34.66 98 ARG A CA 1
ATOM 728 C C . ARG A 1 98 ? -4.469 -41.302 54.461 1.00 34.66 98 ARG A C 1
ATOM 730 O O . ARG A 1 98 ? -4.194 -40.185 54.031 1.00 34.66 98 ARG A O 1
ATOM 737 N N . PRO A 1 99 ? -5.740 -41.662 54.718 1.00 36.41 99 PRO A N 1
ATOM 738 C CA . PRO A 1 99 ? -6.831 -40.691 54.697 1.00 36.41 99 PRO A CA 1
ATOM 739 C C . PRO A 1 99 ? -6.767 -39.821 55.961 1.00 36.41 99 PRO A C 1
ATOM 741 O O . PRO A 1 99 ? -6.836 -40.337 57.076 1.00 36.41 99 PRO A O 1
ATOM 744 N N . LEU A 1 100 ? -6.625 -38.505 55.793 1.00 40.84 100 LEU A N 1
ATOM 745 C CA . LEU A 1 100 ? -6.804 -37.532 56.873 1.00 40.84 100 LEU A CA 1
ATOM 746 C C . LEU A 1 100 ? -8.305 -37.238 57.006 1.00 40.84 100 LEU A C 1
ATOM 748 O O . LEU A 1 100 ? -8.912 -36.689 56.090 1.00 40.84 100 LEU A O 1
ATOM 752 N N . ARG A 1 101 ? -8.911 -37.625 58.136 1.00 40.09 101 ARG A N 1
ATOM 753 C CA . ARG A 1 101 ? -10.228 -37.110 58.543 1.00 40.09 101 ARG A CA 1
ATOM 754 C C . ARG A 1 101 ? -10.057 -35.659 59.016 1.00 40.09 101 ARG A C 1
ATOM 756 O O . ARG A 1 101 ? -9.133 -35.418 59.793 1.00 40.09 101 ARG A O 1
ATOM 763 N N . PRO A 1 102 ? -10.928 -34.715 58.624 1.00 39.84 102 PRO A N 1
ATOM 764 C CA . PRO A 1 102 ? -10.939 -33.397 59.241 1.00 39.84 102 PRO A CA 1
ATOM 765 C C . PRO A 1 102 ? -11.507 -33.517 60.667 1.00 39.84 102 PRO A C 1
ATOM 767 O O . PRO A 1 102 ? -12.566 -34.130 60.843 1.00 39.84 102 PRO A O 1
ATOM 770 N N . PRO A 1 103 ? -10.836 -32.983 61.700 1.00 39.69 103 PRO A N 1
ATOM 771 C CA . PRO A 1 103 ? -11.432 -32.879 63.018 1.00 39.69 103 PRO A CA 1
ATOM 772 C C . PRO A 1 103 ? -12.368 -31.663 63.043 1.00 39.69 103 PRO A C 1
ATOM 774 O O . PRO A 1 103 ? -11.930 -30.549 62.796 1.00 39.69 103 PRO A O 1
ATOM 777 N N . GLY A 1 104 ? -13.638 -31.895 63.380 1.00 38.50 104 GLY A N 1
ATOM 778 C CA . GLY A 1 104 ? -14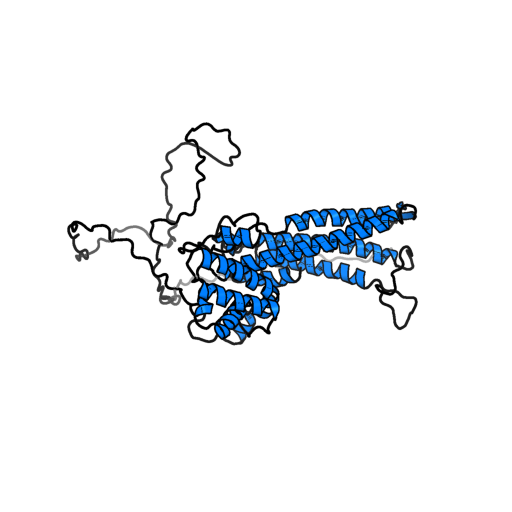.493 -30.899 64.035 1.00 38.50 104 GLY A CA 1
ATOM 779 C C . GLY A 1 104 ? -15.087 -29.771 63.179 1.00 38.50 104 GLY A C 1
ATOM 780 O O . GLY A 1 104 ? -14.403 -28.839 62.789 1.00 38.50 104 GLY A O 1
ATOM 781 N N . GLY A 1 105 ? -16.408 -29.845 62.986 1.00 41.19 105 GLY A N 1
ATOM 782 C CA . GLY A 1 105 ? -17.382 -28.783 63.289 1.00 41.19 105 GLY A CA 1
ATOM 783 C C . GLY A 1 105 ? -17.167 -27.354 62.771 1.00 41.19 105 GLY A C 1
ATOM 784 O O . GLY A 1 105 ? -16.334 -26.616 63.279 1.00 41.19 105 GLY A O 1
ATOM 785 N N . GLY A 1 106 ? -18.071 -26.915 61.888 1.00 34.66 106 GLY A N 1
ATOM 786 C CA . GLY A 1 106 ? -18.311 -25.494 61.611 1.00 34.66 106 GLY A CA 1
ATOM 787 C C . GLY A 1 106 ? -18.995 -25.256 60.267 1.00 34.66 106 GLY A C 1
ATOM 788 O O . GLY A 1 106 ? -18.344 -24.862 59.306 1.00 34.66 106 GLY A O 1
ATOM 789 N N . GLY A 1 107 ? -20.298 -25.530 60.171 1.00 37.94 107 GLY A N 1
ATOM 790 C CA . GLY A 1 107 ? -21.080 -25.221 58.974 1.00 37.94 107 GLY A CA 1
ATOM 791 C C . GLY A 1 107 ? -21.211 -23.709 58.771 1.00 37.94 107 GLY A C 1
ATOM 792 O O . GLY A 1 107 ? -21.739 -23.019 59.636 1.00 37.94 107 GLY A O 1
ATOM 793 N N . ILE A 1 108 ? -20.763 -23.205 57.619 1.00 42.06 108 ILE A N 1
ATOM 794 C CA . ILE A 1 108 ? -21.008 -21.830 57.160 1.00 42.06 108 ILE A CA 1
ATOM 795 C C . ILE A 1 108 ? -21.787 -21.909 55.842 1.00 42.06 108 ILE A C 1
ATOM 797 O O . ILE A 1 108 ? -21.270 -21.614 54.770 1.00 42.06 108 ILE A O 1
ATOM 801 N N . HIS A 1 109 ? -23.043 -22.340 55.911 1.00 38.56 109 HIS A N 1
ATOM 802 C CA . HIS A 1 109 ? -24.017 -22.087 54.852 1.00 38.56 109 HIS A CA 1
ATOM 803 C C . HIS A 1 109 ? -25.339 -21.683 55.510 1.00 38.56 109 HIS A C 1
ATOM 805 O O . HIS A 1 109 ? -25.880 -22.474 56.285 1.00 38.56 109 HIS A O 1
ATOM 811 N N . PRO A 1 110 ? -25.871 -20.474 55.254 1.00 44.31 110 PRO A N 1
ATOM 812 C CA . PRO A 1 110 ? -27.236 -20.165 55.649 1.00 44.31 110 PRO A CA 1
ATOM 813 C C . PRO A 1 110 ? -28.218 -20.992 54.795 1.00 44.31 110 PRO A C 1
ATOM 815 O O . PRO A 1 110 ? -27.924 -21.269 53.627 1.00 44.31 110 PRO A O 1
ATOM 818 N N . PRO A 1 111 ? -29.377 -21.403 55.341 1.00 41.25 111 PRO A N 1
ATOM 819 C CA . PRO A 1 111 ? -30.376 -22.152 54.586 1.00 41.25 111 PRO A CA 1
ATOM 820 C C . PRO A 1 111 ? -31.046 -21.279 53.504 1.00 41.25 111 PRO A C 1
ATOM 822 O O . PRO A 1 111 ? -31.094 -20.051 53.636 1.00 41.25 111 PRO A O 1
ATOM 825 N N . PRO A 1 112 ? -31.583 -21.890 52.431 1.00 38.69 112 PRO A N 1
ATOM 826 C CA . PRO A 1 112 ? -32.226 -21.168 51.337 1.00 38.69 112 PRO A CA 1
ATOM 827 C C . PRO A 1 112 ? -33.537 -20.512 51.799 1.00 38.69 112 PRO A C 1
ATOM 829 O O . PRO A 1 112 ? -34.376 -21.145 52.438 1.00 38.69 112 PRO A O 1
ATOM 832 N N . ARG A 1 113 ? -33.723 -19.229 51.462 1.00 38.00 113 ARG A N 1
ATOM 833 C CA . ARG A 1 113 ? -34.987 -18.497 51.661 1.00 38.00 113 ARG A CA 1
ATOM 834 C C . ARG A 1 113 ? -36.056 -18.969 50.657 1.00 38.00 113 ARG A C 1
ATOM 836 O O . ARG A 1 113 ? -35.701 -19.280 49.520 1.00 38.00 113 ARG A O 1
ATOM 843 N N . PRO A 1 114 ? -37.351 -18.973 51.029 1.00 37.66 114 PRO A N 1
ATOM 844 C CA . PRO A 1 114 ? -38.430 -19.322 50.112 1.00 37.66 114 PRO A CA 1
ATOM 845 C C . PRO A 1 114 ? -38.638 -18.237 49.046 1.00 37.66 114 PRO A C 1
ATOM 847 O O . PRO A 1 114 ? -38.402 -17.051 49.288 1.00 37.66 114 PRO A O 1
ATOM 850 N N . ALA A 1 115 ? -39.069 -18.670 47.859 1.00 38.81 115 ALA A N 1
ATOM 851 C CA . ALA A 1 115 ? -39.295 -17.830 46.689 1.00 38.81 115 ALA A CA 1
ATOM 852 C C . ALA A 1 115 ? -40.356 -16.749 46.961 1.00 38.81 115 ALA A C 1
ATOM 854 O O . ALA A 1 115 ? -41.493 -17.057 47.317 1.00 38.81 115 ALA A O 1
ATOM 855 N N . ALA A 1 116 ? -39.981 -15.483 46.771 1.00 35.47 116 ALA A N 1
ATOM 856 C CA . ALA A 1 116 ? -40.921 -14.371 46.795 1.00 35.47 116 ALA A CA 1
ATOM 857 C C . ALA A 1 116 ? -41.745 -14.351 45.498 1.00 35.47 116 ALA A C 1
ATOM 859 O O . ALA A 1 116 ? -41.206 -14.460 44.395 1.00 35.47 116 ALA A O 1
ATOM 860 N N . ALA A 1 117 ? -43.058 -14.224 45.659 1.00 36.12 117 ALA A N 1
ATOM 861 C CA . ALA A 1 117 ? -44.035 -14.141 44.588 1.00 36.12 117 ALA A CA 1
ATOM 862 C C . ALA A 1 117 ? -43.900 -12.845 43.764 1.00 36.12 117 ALA A C 1
ATOM 864 O O . ALA A 1 117 ? -43.679 -11.774 44.319 1.00 36.12 117 ALA A O 1
ATOM 865 N N . GLY A 1 118 ? -44.114 -12.971 42.449 1.00 40.25 118 GLY A N 1
ATOM 866 C CA . GLY A 1 118 ? -44.651 -11.928 41.566 1.00 40.25 118 GLY A CA 1
ATOM 867 C C . GLY A 1 118 ? -43.836 -10.644 41.409 1.00 40.25 118 GLY A C 1
ATOM 868 O O . GLY A 1 118 ? -44.097 -9.656 42.086 1.00 40.25 118 GLY A O 1
ATOM 869 N N . ILE A 1 119 ? -42.955 -10.600 40.405 1.00 34.44 119 ILE A N 1
ATOM 870 C CA . ILE A 1 119 ? -42.489 -9.332 39.828 1.00 34.44 119 ILE A CA 1
ATOM 871 C C . ILE A 1 119 ? -43.089 -9.214 38.425 1.00 34.44 119 ILE A C 1
ATOM 873 O O . ILE A 1 119 ? -42.684 -9.916 37.499 1.00 34.44 119 ILE A O 1
ATOM 877 N N . CYS A 1 120 ? -44.083 -8.336 38.284 1.00 31.95 120 CYS A N 1
ATOM 878 C CA . CYS A 1 120 ? -44.603 -7.892 36.993 1.00 31.95 120 CYS A CA 1
ATOM 879 C C . CYS A 1 120 ? -43.472 -7.278 36.144 1.00 31.95 120 CYS A C 1
ATOM 881 O O . CYS A 1 120 ? -42.604 -6.594 36.696 1.00 31.95 120 CYS A O 1
ATOM 883 N N . PRO A 1 121 ? -43.468 -7.456 34.811 1.00 32.91 121 PRO A N 1
ATOM 884 C CA . PRO A 1 121 ? -42.432 -6.879 33.967 1.00 32.91 121 PRO A CA 1
ATOM 885 C C . PRO A 1 121 ? -42.544 -5.350 33.987 1.00 32.91 121 PRO A C 1
ATOM 887 O O . PRO A 1 121 ? -43.547 -4.773 33.569 1.00 32.91 121 PRO A O 1
ATOM 890 N N . ALA A 1 122 ? -41.503 -4.688 34.492 1.00 34.19 122 ALA A N 1
ATOM 891 C CA . ALA A 1 122 ? -41.405 -3.237 34.466 1.00 34.19 122 ALA A CA 1
ATOM 892 C C . ALA A 1 122 ? -41.350 -2.728 33.015 1.00 34.19 122 ALA A C 1
ATOM 894 O O . ALA A 1 122 ? -40.652 -3.285 32.163 1.00 34.19 122 ALA A O 1
ATOM 895 N N . ALA A 1 123 ? -42.080 -1.643 32.753 1.00 35.47 123 ALA A N 1
ATOM 896 C CA . ALA A 1 123 ? -42.104 -0.943 31.477 1.00 35.47 123 ALA A CA 1
ATOM 897 C C . ALA A 1 123 ? -40.685 -0.621 30.969 1.00 35.47 123 ALA A C 1
ATOM 899 O O . ALA A 1 123 ? -39.809 -0.221 31.739 1.00 35.47 123 ALA A O 1
ATOM 900 N N . ARG A 1 124 ? -40.476 -0.770 29.651 1.00 38.06 124 ARG A N 1
ATOM 901 C CA . ARG A 1 124 ? -39.251 -0.394 28.924 1.00 38.06 124 ARG A CA 1
ATOM 902 C C . ARG A 1 124 ? -38.831 1.039 29.288 1.00 38.06 124 ARG A C 1
ATOM 904 O O . ARG A 1 124 ? -39.328 2.005 28.714 1.00 38.06 124 ARG A O 1
ATOM 911 N N . ARG A 1 125 ? -37.876 1.184 30.209 1.00 33.56 125 ARG A N 1
ATOM 912 C CA . ARG A 1 125 ? -37.146 2.441 30.413 1.00 33.56 125 ARG A CA 1
ATOM 913 C C . ARG A 1 125 ? -36.275 2.691 29.183 1.00 33.56 125 ARG A C 1
ATOM 915 O O . ARG A 1 125 ? -35.456 1.840 28.833 1.00 33.56 125 ARG A O 1
ATOM 922 N N . LYS A 1 126 ? -36.437 3.856 28.545 1.00 33.78 126 LYS A N 1
AT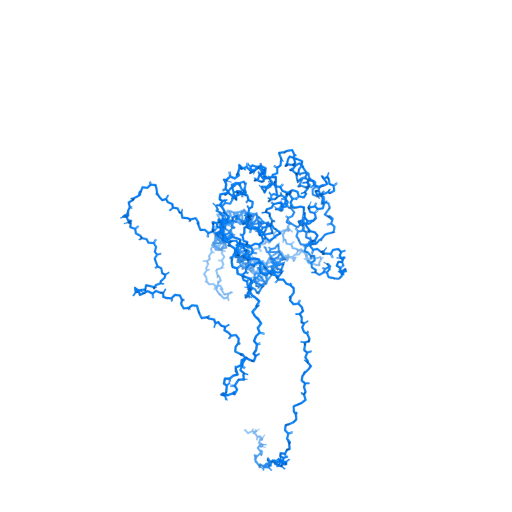OM 923 C CA . LYS A 1 126 ? -35.448 4.401 27.605 1.00 33.78 126 LYS A CA 1
ATOM 924 C C . LYS A 1 126 ? -34.098 4.404 28.327 1.00 33.78 126 LYS A C 1
ATOM 926 O O . LYS A 1 126 ? -33.956 5.058 29.358 1.00 33.78 126 LYS A O 1
ATOM 931 N N . ARG A 1 127 ? -33.149 3.596 27.851 1.00 35.12 127 ARG A N 1
ATOM 932 C CA . ARG A 1 127 ? -31.780 3.604 28.370 1.00 35.12 127 ARG A CA 1
ATOM 933 C C . ARG A 1 127 ? -31.138 4.894 27.879 1.00 35.12 127 ARG A C 1
ATOM 935 O O . ARG A 1 127 ? -30.876 5.017 26.688 1.00 35.12 127 ARG A O 1
ATOM 942 N N . ASN A 1 128 ? -30.918 5.841 28.785 1.00 32.78 128 ASN A N 1
ATOM 943 C CA . ASN A 1 128 ? -29.960 6.907 28.536 1.00 32.78 128 ASN A CA 1
ATOM 944 C C . ASN A 1 128 ? -28.601 6.223 28.370 1.00 32.78 128 ASN A C 1
ATOM 946 O O . ASN A 1 128 ? -28.110 5.581 29.298 1.00 32.78 128 ASN A O 1
ATOM 950 N N . VAL A 1 129 ? -28.069 6.264 27.152 1.00 39.50 129 VAL A N 1
ATOM 951 C CA . VAL A 1 129 ? -26.725 5.783 26.852 1.00 39.50 129 VAL A CA 1
ATOM 952 C C . VAL A 1 129 ? -25.774 6.802 27.461 1.00 39.50 129 VAL A C 1
ATOM 954 O O . VAL A 1 129 ? -25.690 7.933 26.992 1.00 39.50 129 VAL A O 1
ATOM 957 N N . THR A 1 130 ? -25.105 6.428 28.548 1.00 36.91 130 THR A N 1
ATOM 958 C CA . THR A 1 130 ? -23.971 7.201 29.047 1.00 36.91 130 THR A CA 1
ATOM 959 C C . THR A 1 130 ? -22.855 7.050 28.022 1.00 36.91 130 THR A C 1
ATOM 961 O O . THR A 1 130 ? -22.318 5.955 27.856 1.00 36.91 130 THR A O 1
ATOM 964 N N . VAL A 1 131 ? -22.546 8.130 27.305 1.00 40.88 131 VAL A N 1
ATOM 965 C CA . VAL A 1 131 ? -21.318 8.234 26.516 1.00 40.88 131 VAL A CA 1
ATOM 966 C C . VAL A 1 131 ? -20.168 8.065 27.502 1.00 40.88 131 VAL A C 1
ATOM 968 O O . VAL A 1 131 ? -19.999 8.871 28.416 1.00 40.88 131 VAL A O 1
ATOM 971 N N . VAL A 1 132 ? -19.431 6.966 27.377 1.00 40.22 132 VAL A N 1
ATOM 972 C CA . VAL A 1 132 ? -18.227 6.746 28.175 1.00 40.22 132 VAL A CA 1
ATOM 973 C C . VAL A 1 132 ? -17.146 7.610 27.540 1.00 40.22 132 VAL A C 1
ATOM 975 O O . VAL A 1 132 ? -16.658 7.285 26.461 1.00 40.22 132 VAL A O 1
ATOM 978 N N . GLY A 1 133 ? -16.840 8.742 28.177 1.00 37.62 133 GLY A N 1
ATOM 979 C CA . GLY A 1 133 ? -15.689 9.566 27.817 1.00 37.62 133 GLY A CA 1
ATOM 980 C C . GLY A 1 133 ? -14.405 8.739 27.859 1.00 37.62 133 GLY A C 1
ATOM 981 O O . GLY A 1 133 ? -14.308 7.785 28.637 1.00 37.62 133 GLY A O 1
ATOM 982 N N . SER A 1 134 ? -13.452 9.091 26.997 1.00 40.03 134 SER A N 1
ATOM 983 C CA . SER A 1 134 ? -12.133 8.468 26.903 1.00 40.03 134 SER A CA 1
ATOM 984 C C . SER A 1 134 ? -11.512 8.333 28.296 1.00 40.03 134 SER A C 1
ATOM 986 O O . SER A 1 134 ? -11.140 9.307 28.947 1.00 40.03 134 SER A O 1
ATOM 988 N N . GLY A 1 135 ? -11.462 7.101 28.802 1.00 39.44 135 GLY A N 1
ATOM 989 C CA . GLY A 1 135 ? -10.764 6.809 30.044 1.00 39.44 135 GLY A CA 1
ATOM 990 C C . GLY A 1 135 ? -9.273 7.043 29.831 1.00 39.44 135 GLY A C 1
ATOM 991 O O . GLY A 1 135 ? -8.721 6.561 28.845 1.00 39.44 135 GLY A O 1
ATOM 992 N N . ALA A 1 136 ? -8.629 7.769 30.745 1.00 42.81 136 ALA A N 1
ATOM 993 C CA . ALA A 1 136 ? -7.181 7.942 30.761 1.00 42.81 136 ALA A CA 1
ATOM 994 C C . ALA A 1 136 ? -6.498 6.563 30.834 1.00 42.81 136 ALA A C 1
ATOM 996 O O . ALA A 1 136 ? -6.424 5.953 31.902 1.00 42.81 136 ALA A O 1
ATOM 997 N N . ALA A 1 137 ? -6.048 6.050 29.686 1.00 45.53 137 ALA A N 1
ATOM 998 C CA . ALA A 1 137 ? -5.364 4.762 29.579 1.00 45.53 137 ALA A CA 1
ATOM 999 C C . ALA A 1 137 ? -4.033 4.768 30.356 1.00 45.53 137 ALA A C 1
ATOM 1001 O O . ALA A 1 137 ? -3.642 3.759 30.943 1.00 45.53 137 ALA A O 1
ATOM 1002 N N . SER A 1 138 ? -3.388 5.933 30.457 1.00 43.44 138 SER A N 1
ATOM 1003 C CA . SER A 1 138 ? -2.317 6.213 31.407 1.00 43.44 138 SER A CA 1
ATOM 1004 C C . SER A 1 138 ? -2.944 6.643 32.733 1.00 43.44 138 SER A C 1
ATOM 1006 O O . SER A 1 138 ? -3.368 7.789 32.878 1.00 43.44 138 SER A O 1
ATOM 1008 N N . GLY A 1 139 ? -3.062 5.743 33.706 1.00 37.53 139 GLY A N 1
ATOM 1009 C CA . GLY A 1 139 ? -3.592 6.090 35.024 1.00 37.53 139 GLY A CA 1
ATOM 1010 C C . GLY A 1 139 ? -2.792 7.216 35.689 1.00 37.53 139 GLY A C 1
ATOM 1011 O O . GLY A 1 139 ? -1.822 6.927 36.372 1.00 37.53 139 GLY A O 1
ATOM 1012 N N . GLY A 1 140 ? -3.186 8.478 35.483 1.00 47.06 140 GLY A N 1
ATOM 1013 C CA . GLY A 1 140 ? -2.731 9.710 36.149 1.00 47.06 140 GLY A CA 1
ATOM 1014 C C . GLY A 1 140 ? -1.234 10.067 36.107 1.00 47.06 140 GLY A C 1
ATOM 1015 O O . GLY A 1 140 ? -0.895 11.223 36.341 1.00 47.06 140 GLY A O 1
ATOM 1016 N N . ALA A 1 141 ? -0.339 9.118 35.836 1.00 59.38 141 ALA A N 1
ATOM 1017 C CA . ALA A 1 141 ? 1.104 9.294 35.830 1.00 59.38 141 ALA A CA 1
ATOM 1018 C C . ALA A 1 141 ? 1.607 9.520 34.401 1.00 59.38 141 ALA A C 1
ATOM 1020 O O . ALA A 1 141 ? 1.285 8.748 33.496 1.00 59.38 141 ALA A O 1
ATOM 1021 N N . GLN A 1 142 ? 2.413 10.566 34.214 1.00 67.12 142 GLN A N 1
ATOM 1022 C CA . GLN A 1 142 ? 3.145 10.786 32.969 1.00 67.12 142 GLN A CA 1
ATOM 1023 C C . GLN A 1 142 ? 4.127 9.630 32.749 1.00 67.12 142 GLN A C 1
ATOM 1025 O O . GLN A 1 142 ? 4.851 9.237 33.668 1.00 67.12 142 GLN A O 1
ATOM 1030 N N . LEU A 1 143 ? 4.130 9.074 31.535 1.00 73.56 143 LEU A N 1
ATOM 1031 C CA . LEU A 1 143 ? 5.157 8.129 31.103 1.00 73.56 143 LEU A CA 1
ATOM 1032 C C . LEU A 1 143 ? 6.536 8.796 31.191 1.00 73.56 143 LEU A C 1
ATOM 1034 O O . LEU A 1 143 ? 6.662 10.009 31.014 1.00 73.56 143 LEU A O 1
ATOM 1038 N N . LEU A 1 144 ? 7.575 7.998 31.444 1.00 85.50 144 LEU A N 1
ATOM 1039 C CA . LEU A 1 144 ? 8.949 8.485 31.316 1.00 85.50 144 LEU A CA 1
ATOM 1040 C C . LEU A 1 144 ? 9.181 8.968 29.871 1.00 85.50 144 LEU A C 1
ATOM 1042 O O . LEU A 1 144 ? 8.738 8.273 28.949 1.00 85.50 144 LEU A O 1
ATOM 1046 N N . PRO A 1 145 ? 9.875 10.101 29.650 1.00 85.38 145 PRO A N 1
ATOM 1047 C CA . PRO A 1 145 ? 10.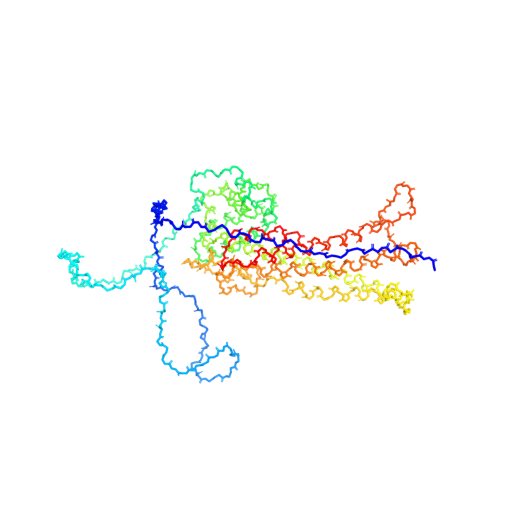107 10.635 28.307 1.00 85.38 145 PRO A CA 1
ATOM 1048 C C . PRO A 1 145 ? 10.725 9.619 27.340 1.00 85.38 145 PRO A C 1
ATOM 1050 O O . PRO A 1 145 ? 10.327 9.553 26.182 1.00 85.38 145 PRO A O 1
ATOM 1053 N N . GLU A 1 146 ? 11.642 8.775 27.814 1.00 88.81 146 GLU A N 1
ATOM 1054 C CA . GLU A 1 146 ? 12.301 7.747 27.001 1.00 88.81 146 GLU A CA 1
ATOM 1055 C C . GLU A 1 146 ? 11.337 6.622 26.602 1.00 88.81 146 GLU A C 1
ATOM 1057 O O . GLU A 1 146 ? 11.436 6.074 25.507 1.00 88.81 146 GLU A O 1
ATOM 1062 N N . VAL A 1 147 ? 10.378 6.290 27.473 1.00 86.88 147 VAL A N 1
ATOM 1063 C CA . VAL A 1 147 ? 9.340 5.293 27.176 1.00 86.88 147 VAL A CA 1
ATOM 1064 C C . VAL A 1 147 ? 8.351 5.853 26.164 1.00 86.88 147 VAL A C 1
ATOM 1066 O O . VAL A 1 147 ? 7.968 5.139 25.242 1.00 86.88 147 VAL A O 1
ATOM 1069 N N . LEU A 1 148 ? 7.961 7.124 26.293 1.00 81.81 148 LEU A N 1
ATOM 1070 C CA . LEU A 1 148 ? 7.101 7.785 25.313 1.00 81.81 148 LEU A CA 1
ATOM 1071 C C . LEU A 1 148 ? 7.792 7.878 23.946 1.00 81.81 148 LEU A C 1
ATOM 1073 O O . LEU A 1 148 ? 7.192 7.511 22.944 1.00 81.81 148 LEU A O 1
ATOM 1077 N N . ALA A 1 149 ? 9.067 8.275 23.910 1.00 85.69 149 ALA A N 1
ATOM 1078 C CA . ALA A 1 149 ? 9.847 8.331 22.675 1.00 85.69 149 ALA A CA 1
ATOM 1079 C C . ALA A 1 149 ? 9.988 6.956 21.997 1.00 85.69 149 ALA A C 1
ATOM 1081 O O . ALA A 1 149 ? 9.993 6.877 20.774 1.00 85.69 149 ALA A O 1
ATOM 1082 N N . PHE A 1 150 ? 10.084 5.876 22.779 1.00 89.38 150 PHE A N 1
ATOM 1083 C CA . PHE A 1 150 ? 10.149 4.509 22.256 1.00 89.38 150 PHE A CA 1
ATOM 1084 C C . PHE A 1 150 ? 8.786 3.963 21.801 1.00 89.38 150 PHE A C 1
ATOM 1086 O O . PHE A 1 150 ? 8.717 3.201 20.845 1.00 89.38 150 PHE A O 1
ATOM 1093 N N . SER A 1 151 ? 7.706 4.304 22.506 1.00 89.06 151 SER A N 1
ATOM 1094 C CA . SER A 1 151 ? 6.370 3.740 22.256 1.00 89.06 151 SER A CA 1
ATOM 1095 C C . SER A 1 151 ? 5.516 4.560 21.289 1.00 89.06 151 SER A C 1
ATOM 1097 O O . SER A 1 151 ? 4.563 4.011 20.729 1.00 89.06 151 SER A O 1
ATOM 1099 N N . SER A 1 152 ? 5.858 5.833 21.067 1.00 90.12 152 SER A N 1
ATOM 1100 C CA . SER A 1 152 ? 5.159 6.709 20.128 1.00 90.12 152 SER A CA 1
ATOM 1101 C C . SER A 1 152 ? 5.295 6.195 18.694 1.00 90.12 152 SER A C 1
ATOM 1103 O O . SER A 1 152 ? 6.379 5.863 18.219 1.00 90.12 152 SER A O 1
ATOM 1105 N N . SER A 1 153 ? 4.164 6.150 18.001 1.00 92.81 153 SER A N 1
ATOM 1106 C CA . SER A 1 153 ? 4.053 5.823 16.577 1.00 92.81 153 SER A CA 1
ATOM 1107 C C . SER A 1 153 ? 3.784 7.059 15.717 1.00 92.81 153 SER A C 1
ATOM 1109 O O . SER A 1 153 ? 3.914 6.994 14.496 1.00 92.81 153 SER A O 1
ATOM 1111 N N . LEU A 1 154 ? 3.476 8.209 16.329 1.00 92.44 154 LEU A N 1
ATOM 1112 C CA . LEU A 1 154 ? 3.099 9.449 15.644 1.00 92.44 154 LEU A CA 1
ATOM 1113 C C . LEU A 1 154 ? 4.065 9.912 14.527 1.00 92.44 154 LEU A C 1
ATOM 1115 O O . LEU A 1 154 ? 3.581 10.450 13.523 1.00 92.44 154 LEU A O 1
ATOM 1119 N N . PRO A 1 155 ? 5.404 9.740 14.618 1.00 92.12 155 PRO A N 1
ATOM 1120 C CA . PRO A 1 155 ? 6.301 10.074 13.509 1.00 92.12 155 PRO A CA 1
ATOM 1121 C C . PRO A 1 155 ? 5.966 9.345 12.199 1.00 92.12 155 PRO A C 1
ATOM 1123 O O . PRO A 1 155 ? 6.127 9.927 11.128 1.00 92.12 155 PRO A O 1
ATOM 1126 N N . LEU A 1 156 ? 5.466 8.109 12.285 1.00 91.62 156 LEU A N 1
ATOM 1127 C CA . LEU A 1 156 ? 5.037 7.300 11.144 1.00 91.62 156 LEU A CA 1
ATOM 1128 C C . LEU A 1 156 ? 3.537 7.481 10.879 1.00 91.62 156 LEU A C 1
ATOM 1130 O O . LEU A 1 156 ? 3.144 7.828 9.766 1.00 91.62 156 LEU A O 1
ATOM 1134 N N . ASP A 1 157 ? 2.716 7.336 11.921 1.00 91.38 157 ASP A N 1
ATOM 1135 C CA . ASP A 1 157 ? 1.253 7.284 11.833 1.00 91.38 157 ASP A CA 1
ATOM 1136 C C . ASP A 1 157 ? 0.635 8.596 11.347 1.00 91.38 157 ASP A C 1
ATOM 1138 O O . ASP A 1 157 ? -0.477 8.590 10.831 1.00 91.38 157 ASP A O 1
ATOM 1142 N N . ARG A 1 158 ? 1.353 9.726 11.416 1.00 94.44 158 ARG A N 1
ATOM 1143 C CA . ARG A 1 158 ? 0.904 10.992 10.807 1.00 94.44 158 ARG A CA 1
ATOM 1144 C C . ARG A 1 158 ? 0.581 10.870 9.313 1.00 94.44 158 ARG A C 1
ATOM 1146 O O . ARG A 1 158 ? -0.227 11.645 8.810 1.00 94.44 158 ARG A O 1
ATOM 1153 N N . GLN A 1 159 ? 1.187 9.906 8.612 1.00 94.81 159 GLN A N 1
ATOM 1154 C CA . GLN A 1 159 ? 0.877 9.609 7.209 1.00 94.81 159 GLN A CA 1
ATOM 1155 C C . GLN A 1 159 ? -0.540 9.044 7.029 1.00 94.81 159 GLN A C 1
ATOM 1157 O O . GLN A 1 159 ? -1.106 9.183 5.953 1.00 94.81 159 GLN A O 1
ATOM 1162 N N . LEU A 1 160 ? -1.121 8.473 8.090 1.00 96.94 160 LEU A N 1
ATOM 1163 C CA . LEU A 1 160 ? -2.467 7.897 8.129 1.00 96.94 160 LEU A CA 1
ATOM 1164 C C . LEU A 1 160 ? -3.544 8.904 8.569 1.00 96.94 160 LEU A C 1
ATOM 1166 O O . LEU A 1 160 ? -4.684 8.520 8.826 1.00 96.94 160 LEU A O 1
ATOM 1170 N N . LEU A 1 161 ? -3.213 10.199 8.687 1.00 97.38 161 LEU A N 1
ATOM 1171 C CA . LEU A 1 161 ? -4.162 11.232 9.124 1.00 97.38 161 LEU A CA 1
ATOM 1172 C C . LEU A 1 161 ? -5.416 11.267 8.239 1.00 97.38 161 LEU A C 1
ATOM 1174 O O . LEU A 1 161 ? -6.533 11.428 8.732 1.00 97.38 161 LEU A O 1
ATOM 1178 N N . ARG A 1 162 ? -5.236 11.122 6.923 1.00 97.44 162 ARG A N 1
ATOM 1179 C CA . ARG A 1 162 ? -6.343 11.118 5.964 1.00 97.44 162 ARG A CA 1
ATOM 1180 C C . ARG A 1 162 ? -7.265 9.927 6.215 1.00 97.44 162 ARG A C 1
ATOM 1182 O O . ARG A 1 162 ? -8.482 10.102 6.274 1.00 97.44 162 ARG A O 1
ATOM 1189 N N . GLU A 1 163 ? -6.694 8.739 6.361 1.00 98.00 163 GLU A N 1
ATOM 1190 C CA . GLU A 1 163 ? -7.408 7.488 6.593 1.00 98.00 163 GLU A CA 1
ATOM 1191 C C . GLU A 1 163 ? -8.166 7.524 7.923 1.00 98.00 163 GLU A C 1
ATOM 1193 O O . GLU A 1 163 ? -9.369 7.247 7.927 1.00 98.00 163 GLU A O 1
ATOM 1198 N N . ASP A 1 164 ? -7.519 7.977 9.003 1.00 98.38 164 ASP A N 1
ATOM 1199 C CA . ASP A 1 164 ? -8.141 8.102 10.324 1.00 98.38 164 ASP A CA 1
ATOM 1200 C C . ASP A 1 164 ? -9.340 9.060 10.301 1.00 98.38 164 ASP A C 1
ATOM 1202 O O . ASP A 1 164 ? -10.420 8.755 10.823 1.00 98.38 164 ASP A O 1
ATOM 1206 N N . VAL A 1 165 ? -9.195 10.217 9.649 1.00 98.38 165 VAL A N 1
ATOM 1207 C CA . VAL A 1 165 ? -10.275 11.204 9.547 1.00 98.38 165 VAL A CA 1
ATOM 1208 C C . VAL A 1 165 ? -11.439 10.665 8.711 1.00 98.38 165 VAL A C 1
ATOM 1210 O O . VAL A 1 165 ? -12.596 10.783 9.128 1.00 98.38 165 VAL A O 1
ATOM 1213 N N . ILE A 1 166 ? -11.169 10.025 7.569 1.00 98.25 166 ILE A N 1
ATOM 1214 C CA . ILE A 1 166 ? -12.203 9.420 6.712 1.00 98.25 166 ILE A CA 1
ATOM 1215 C C . ILE A 1 166 ? -12.934 8.288 7.452 1.00 98.25 166 ILE A C 1
ATOM 1217 O O . ILE A 1 166 ? -14.171 8.244 7.462 1.00 98.25 166 ILE A O 1
ATOM 1221 N N . GLY A 1 167 ? -12.193 7.396 8.114 1.00 98.38 167 GLY A N 1
ATOM 1222 C CA . GLY A 1 167 ? -12.748 6.314 8.925 1.00 98.38 167 GLY A CA 1
ATOM 1223 C C . GLY A 1 167 ? -13.591 6.843 10.086 1.00 98.38 167 GLY A C 1
ATOM 1224 O O . GLY A 1 167 ? -14.711 6.376 10.321 1.00 98.38 167 GLY A O 1
ATOM 1225 N N . SER A 1 168 ? -13.109 7.887 10.758 1.00 98.56 168 SER A N 1
ATOM 1226 C CA . SER A 1 168 ? -13.820 8.587 11.829 1.00 98.56 168 SER A CA 1
ATOM 1227 C C . SER A 1 168 ? -15.113 9.251 11.350 1.00 98.56 168 SER A C 1
ATOM 1229 O O . SER A 1 168 ? -16.136 9.141 12.028 1.00 98.56 168 SER A O 1
ATOM 1231 N N . MET A 1 169 ? -15.133 9.868 10.164 1.00 98.56 169 MET A N 1
ATOM 1232 C CA . MET A 1 169 ? -16.369 10.405 9.581 1.00 98.56 169 MET A CA 1
ATOM 1233 C C . MET A 1 169 ? -17.400 9.305 9.302 1.00 98.56 169 MET A C 1
ATOM 1235 O O . MET A 1 169 ? -18.580 9.472 9.624 1.00 98.56 169 MET A O 1
ATOM 1239 N N . ALA A 1 170 ? -16.980 8.170 8.735 1.00 98.56 170 ALA A N 1
ATOM 1240 C CA . ALA A 1 170 ? -17.885 7.054 8.456 1.00 98.56 170 ALA A CA 1
ATOM 1241 C C . ALA A 1 170 ? -18.464 6.453 9.748 1.00 98.56 170 ALA A C 1
ATOM 1243 O O . ALA A 1 170 ? -19.673 6.210 9.837 1.00 98.56 170 ALA A O 1
ATOM 1244 N N . HIS A 1 171 ? -17.621 6.288 10.771 1.00 98.62 171 HIS A N 1
ATOM 1245 C CA . HIS A 1 171 ? -18.030 5.859 12.109 1.00 98.62 171 HIS A CA 1
ATOM 1246 C C . HIS A 1 171 ? -19.048 6.819 12.729 1.00 98.62 171 HIS A C 1
ATOM 1248 O O . HIS A 1 171 ? -20.110 6.399 13.186 1.00 98.62 171 HIS A O 1
ATOM 1254 N N . LEU A 1 172 ? -18.782 8.124 12.671 1.00 98.62 172 LEU A N 1
ATOM 1255 C CA . LEU A 1 172 ? -19.667 9.157 13.203 1.00 98.62 172 LEU A CA 1
ATOM 1256 C C . LEU A 1 172 ? -21.043 9.164 12.522 1.00 98.62 172 LEU A C 1
ATOM 1258 O O . LEU A 1 172 ? -22.071 9.303 13.191 1.00 98.62 172 LEU A O 1
ATOM 1262 N N . ILE A 1 173 ? -21.081 8.985 11.197 1.00 98.56 173 ILE A N 1
ATOM 1263 C CA . ILE A 1 173 ? -22.338 8.872 10.446 1.00 98.56 173 ILE A CA 1
ATOM 1264 C C . ILE A 1 173 ? -23.137 7.657 10.932 1.00 98.56 173 ILE A C 1
ATOM 1266 O O . ILE A 1 173 ? -24.348 7.768 11.138 1.00 98.56 173 ILE A O 1
ATOM 1270 N N . MET A 1 174 ? -22.480 6.516 11.154 1.00 98.56 174 MET A N 1
ATOM 1271 C CA . MET A 1 174 ? -23.114 5.322 11.719 1.00 98.56 174 MET A CA 1
ATOM 1272 C C . MET A 1 174 ? -23.649 5.582 13.135 1.00 98.56 174 MET A C 1
ATOM 1274 O O . MET A 1 174 ? -24.818 5.291 13.405 1.00 98.56 174 MET A O 1
ATOM 1278 N N . LEU A 1 175 ? -22.853 6.194 14.018 1.00 98.44 175 LEU A N 1
ATOM 1279 C CA . LEU A 1 175 ? -23.271 6.522 15.385 1.00 98.44 175 LEU A CA 1
ATOM 1280 C C . LEU A 1 175 ? -24.486 7.460 15.413 1.00 98.44 175 LEU A C 1
ATOM 1282 O O . LEU A 1 175 ? -25.386 7.298 16.239 1.00 98.44 175 LEU A O 1
ATOM 1286 N N . SER A 1 176 ? -24.545 8.423 14.492 1.00 98.31 176 SER A N 1
ATOM 1287 C CA . SER A 1 176 ? -25.686 9.330 14.376 1.00 98.31 176 SER A CA 1
ATOM 1288 C C . SER A 1 176 ? -26.934 8.631 13.825 1.00 98.31 176 SER A C 1
ATOM 1290 O O . SER A 1 176 ? -28.033 8.819 14.349 1.00 98.31 176 SER A O 1
ATOM 1292 N N . ARG A 1 177 ? -26.785 7.769 12.808 1.00 97.88 177 ARG A N 1
ATOM 1293 C CA . ARG A 1 177 ? -27.900 6.997 12.222 1.00 97.88 177 ARG A CA 1
ATOM 1294 C C . ARG A 1 177 ? -28.501 5.981 13.192 1.00 97.88 177 ARG A C 1
ATOM 1296 O O . ARG A 1 177 ? -29.708 5.764 13.159 1.00 97.88 177 ARG A O 1
ATOM 1303 N N . THR A 1 178 ? -27.683 5.400 14.065 1.00 97.38 178 THR A N 1
ATOM 1304 C CA . THR A 1 178 ? -28.120 4.466 15.119 1.00 97.38 178 THR A CA 1
ATOM 1305 C C . THR A 1 178 ? -28.652 5.176 16.369 1.00 97.38 178 THR A C 1
ATOM 1307 O O . THR A 1 178 ? -29.139 4.526 17.292 1.00 97.38 178 THR A O 1
ATOM 1310 N N . GLY A 1 179 ? -28.609 6.514 16.400 1.00 97.19 179 GLY A N 1
ATOM 1311 C CA . GLY A 1 179 ? -29.108 7.328 17.508 1.00 97.19 179 GLY A CA 1
ATOM 1312 C C . GLY A 1 179 ? -28.230 7.294 18.762 1.00 97.19 179 GLY A C 1
ATOM 1313 O O . GLY A 1 179 ? -28.688 7.707 19.824 1.00 97.19 179 GLY A O 1
ATOM 1314 N N . ILE A 1 180 ? -26.991 6.801 18.654 1.00 97.19 180 ILE A N 1
ATOM 1315 C CA . ILE A 1 180 ? -26.014 6.785 19.752 1.00 97.19 180 ILE A CA 1
ATOM 1316 C C . ILE A 1 180 ? -25.461 8.195 19.984 1.00 97.19 180 ILE A C 1
ATOM 1318 O O . ILE A 1 180 ? -25.302 8.611 21.129 1.00 97.19 180 ILE A O 1
ATOM 1322 N N . VAL A 1 181 ? -25.209 8.940 18.902 1.00 97.50 181 VAL A N 1
ATOM 1323 C CA . VAL A 1 181 ? -24.731 10.328 18.951 1.00 97.50 181 VAL A CA 1
ATOM 1324 C C . VAL A 1 181 ? -25.812 11.275 18.409 1.00 97.50 181 VAL A C 1
ATOM 1326 O O . VAL A 1 181 ? -26.294 11.062 17.290 1.00 97.50 181 VAL A O 1
ATOM 1329 N N . PRO A 1 182 ? -26.208 12.327 19.158 1.00 97.44 182 PRO A N 1
ATOM 1330 C CA . PRO A 1 182 ? -27.160 13.335 18.686 1.00 97.44 182 PRO A CA 1
ATOM 1331 C C . PRO A 1 182 ? -26.719 13.988 17.371 1.00 97.44 182 PRO A C 1
ATOM 1333 O O . PRO A 1 182 ? -25.526 14.150 17.114 1.00 97.44 182 PRO A O 1
ATOM 1336 N N . ARG A 1 183 ? -27.675 14.391 16.527 1.00 96.69 183 ARG A N 1
ATOM 1337 C CA . ARG A 1 183 ? -27.375 14.947 15.193 1.00 96.69 183 ARG A CA 1
ATOM 1338 C C . ARG A 1 183 ? -26.570 16.239 15.269 1.00 96.69 183 ARG A C 1
ATOM 1340 O O . ARG A 1 183 ? -25.703 16.463 14.432 1.00 96.69 183 ARG A O 1
ATOM 1347 N N . GLU A 1 184 ? -26.840 17.059 16.273 1.00 96.75 184 GLU A N 1
ATOM 1348 C CA . GLU A 1 184 ? -26.171 18.333 16.517 1.00 96.75 184 GLU A CA 1
ATOM 1349 C C . GLU A 1 184 ? -24.694 18.097 16.862 1.00 96.75 184 GLU A C 1
ATOM 1351 O O . GLU A 1 184 ? -23.811 18.674 16.227 1.00 96.75 184 GLU A O 1
ATOM 1356 N N . ALA A 1 185 ? -24.426 17.162 17.783 1.00 97.56 185 ALA A N 1
ATOM 1357 C CA . ALA A 1 185 ? -23.072 16.739 18.141 1.00 97.56 185 ALA A CA 1
ATOM 1358 C C . ALA A 1 185 ? -22.336 16.129 16.937 1.00 97.56 185 ALA A C 1
ATOM 1360 O O . ALA A 1 185 ? -21.205 16.510 16.640 1.00 97.56 185 ALA A O 1
ATOM 1361 N N . ALA A 1 186 ? -22.995 15.241 16.186 1.00 97.94 186 ALA A N 1
ATOM 1362 C CA . ALA A 1 186 ? -22.419 14.649 14.983 1.00 97.94 186 ALA A CA 1
ATOM 1363 C C . ALA A 1 186 ? -22.109 15.696 13.900 1.00 97.94 186 ALA A C 1
ATOM 1365 O O . ALA A 1 186 ? -21.090 15.599 13.223 1.00 97.94 186 ALA A O 1
ATOM 1366 N N . SER A 1 187 ? -22.950 16.721 13.739 1.00 98.12 187 SER A N 1
ATOM 1367 C CA . SER A 1 187 ? -22.689 17.803 12.788 1.00 98.12 187 SER A CA 1
ATOM 1368 C C . SER A 1 187 ? -21.464 18.627 13.185 1.00 98.12 187 SER A C 1
ATOM 1370 O O . SER A 1 187 ? -20.658 18.949 12.314 1.00 98.12 187 SER A O 1
ATOM 1372 N N . ALA A 1 188 ? -21.306 18.937 14.476 1.00 98.25 188 ALA A N 1
ATOM 1373 C CA . ALA A 1 188 ? -20.154 19.679 14.986 1.00 98.25 188 ALA A CA 1
ATOM 1374 C C . ALA A 1 188 ? -18.843 18.892 14.815 1.00 98.25 188 ALA A C 1
ATOM 1376 O O . ALA A 1 188 ? -17.885 19.412 14.249 1.00 98.25 188 ALA A O 1
ATOM 1377 N N . ILE A 1 189 ? -18.827 17.612 15.211 1.00 98.56 189 ILE A N 1
ATOM 1378 C CA . ILE A 1 189 ? -17.650 16.740 15.054 1.00 98.56 189 ILE A CA 1
ATOM 1379 C C . ILE A 1 189 ? -17.292 16.581 13.572 1.00 98.56 189 ILE A C 1
ATOM 1381 O O . ILE A 1 189 ? -16.126 16.689 13.207 1.00 98.56 189 ILE A O 1
ATOM 1385 N N . ARG A 1 190 ? -18.281 16.373 12.691 1.00 98.31 190 ARG A N 1
ATOM 1386 C CA . ARG A 1 190 ? -18.035 16.252 11.247 1.00 98.31 190 ARG A CA 1
ATOM 1387 C C . ARG A 1 190 ? -17.425 17.524 10.658 1.00 98.31 190 ARG A C 1
ATOM 1389 O O . ARG A 1 190 ? -16.532 17.419 9.822 1.00 98.31 190 ARG A O 1
ATOM 1396 N N . ALA A 1 191 ? -17.918 18.699 11.052 1.00 98.25 191 ALA A N 1
ATOM 1397 C CA . ALA A 1 191 ? -17.381 19.971 10.573 1.00 98.25 191 ALA A CA 1
ATOM 1398 C C . ALA A 1 191 ? -15.902 20.123 10.955 1.00 98.25 191 ALA A C 1
ATOM 1400 O O . ALA A 1 191 ? -15.085 20.462 10.105 1.00 98.25 191 ALA A O 1
ATOM 1401 N N . GLU A 1 192 ? -15.546 19.777 12.192 1.00 98.31 192 GLU A N 1
ATOM 1402 C CA . GLU A 1 192 ? -14.160 19.864 12.650 1.00 98.31 192 GLU A CA 1
ATOM 1403 C C . GLU A 1 192 ? -13.250 18.813 11.999 1.00 98.31 192 GLU A C 1
ATOM 1405 O O . GLU A 1 192 ? -12.155 19.145 11.557 1.00 98.31 192 GLU A O 1
ATOM 1410 N N . LEU A 1 193 ? -13.717 17.569 11.834 1.00 98.38 193 LEU A N 1
ATOM 1411 C CA . LEU A 1 193 ? -12.998 16.550 11.057 1.00 98.38 193 LEU A CA 1
ATOM 1412 C C . LEU A 1 193 ? -12.748 17.010 9.611 1.00 98.38 193 LEU A C 1
ATOM 1414 O O . LEU A 1 193 ? -11.673 16.782 9.065 1.00 98.38 193 LEU A O 1
ATOM 1418 N N . THR A 1 194 ? -13.723 17.686 8.997 1.00 98.19 194 THR A N 1
ATOM 1419 C CA . THR A 1 194 ? -13.579 18.239 7.638 1.00 98.19 194 THR A CA 1
ATOM 1420 C C . THR A 1 194 ? -12.510 19.325 7.618 1.00 98.19 194 THR A C 1
ATOM 1422 O O . THR A 1 194 ? -11.616 19.285 6.780 1.00 98.19 194 THR A O 1
ATOM 1425 N N . ARG A 1 195 ? -12.528 20.227 8.606 1.00 98.00 195 ARG A N 1
ATOM 1426 C CA . ARG A 1 195 ? -11.502 21.260 8.770 1.00 98.00 195 ARG A CA 1
ATOM 1427 C C . ARG A 1 195 ? -10.104 20.659 8.932 1.00 98.00 195 ARG A C 1
ATOM 1429 O O . ARG A 1 195 ? -9.165 21.156 8.317 1.00 98.00 195 ARG A O 1
ATOM 1436 N N . ILE A 1 196 ? -9.945 19.607 9.741 1.00 97.50 196 ILE A N 1
ATOM 1437 C CA . ILE A 1 196 ? -8.660 18.908 9.919 1.00 97.50 196 ILE A CA 1
ATOM 1438 C C . ILE A 1 196 ? -8.167 18.355 8.576 1.00 97.50 196 ILE A C 1
ATOM 1440 O O . ILE A 1 196 ? -7.013 18.579 8.221 1.00 97.50 196 ILE A O 1
ATOM 1444 N N . LEU A 1 197 ? -9.045 17.703 7.809 1.00 95.56 197 LEU A N 1
ATOM 1445 C CA . LEU A 1 197 ? -8.691 17.135 6.507 1.00 95.56 197 LEU A CA 1
ATOM 1446 C C . LEU A 1 197 ? -8.296 18.203 5.476 1.00 95.56 197 LEU A C 1
ATOM 1448 O O . LEU A 1 197 ? -7.350 18.002 4.723 1.00 95.56 197 LEU A O 1
ATOM 1452 N N . GLU A 1 198 ? -9.014 19.327 5.436 1.00 95.75 198 GLU A N 1
ATOM 1453 C CA . GLU A 1 198 ? -8.774 20.415 4.478 1.00 95.75 198 GLU A CA 1
ATOM 1454 C C . GLU A 1 198 ? -7.536 21.251 4.820 1.00 95.75 198 GLU A C 1
ATOM 1456 O O . GLU A 1 198 ? -6.829 21.702 3.922 1.00 95.75 198 GLU A O 1
ATOM 1461 N N . THR A 1 199 ? -7.282 21.487 6.110 1.00 95.06 199 THR A N 1
ATOM 1462 C CA . THR A 1 199 ? -6.178 22.356 6.550 1.00 95.06 199 THR A CA 1
ATOM 1463 C C . THR A 1 199 ? -4.860 21.620 6.742 1.00 95.06 199 THR A C 1
ATOM 1465 O O . THR A 1 199 ? -3.821 22.269 6.673 1.00 95.06 199 THR A O 1
ATOM 1468 N N . GLY A 1 200 ? -4.886 20.304 6.989 1.00 91.69 200 GLY A N 1
ATOM 1469 C CA . GLY A 1 200 ? -3.686 19.522 7.292 1.00 91.69 200 GLY A CA 1
ATOM 1470 C C . GLY A 1 200 ? -2.863 20.140 8.429 1.00 91.69 200 GLY A C 1
ATOM 1471 O O . GLY A 1 200 ? -1.693 20.458 8.212 1.00 91.69 200 GLY A O 1
ATOM 1472 N N . PRO A 1 201 ? -3.467 20.403 9.607 1.00 92.31 201 PRO A N 1
ATOM 1473 C CA . PRO A 1 201 ? -2.798 21.147 10.663 1.00 92.31 201 PRO A CA 1
ATOM 1474 C C . PRO A 1 201 ? -1.601 20.367 11.208 1.00 92.31 201 PRO A C 1
ATOM 1476 O O . PRO A 1 201 ? -1.561 19.137 11.156 1.00 92.31 201 PRO A O 1
ATOM 1479 N N . GLU A 1 202 ? -0.659 21.089 11.810 1.00 93.31 202 GLU A N 1
ATOM 1480 C CA . GLU A 1 202 ? 0.388 20.457 12.605 1.00 93.31 202 GLU A CA 1
ATOM 1481 C C . GLU A 1 202 ? -0.249 19.653 13.747 1.00 93.31 202 GLU A C 1
ATOM 1483 O O . GLU A 1 202 ? -1.089 20.157 14.504 1.00 93.31 202 GLU A O 1
ATOM 1488 N N . LEU A 1 203 ? 0.118 18.374 13.827 1.00 93.31 203 LEU A N 1
ATOM 1489 C CA . LEU A 1 203 ? -0.429 17.465 14.820 1.00 93.31 203 LEU A CA 1
ATOM 1490 C C . LEU A 1 203 ? 0.216 17.737 16.184 1.00 93.31 203 LEU A C 1
ATOM 1492 O O . LEU A 1 203 ? 1.435 17.891 16.253 1.00 93.31 203 LEU A O 1
ATOM 1496 N N . PRO A 1 204 ? -0.569 17.790 17.275 1.00 91.50 204 PRO A N 1
ATOM 1497 C CA . PRO A 1 204 ? 0.002 17.846 18.612 1.00 91.50 204 PRO A CA 1
ATOM 1498 C C . PRO A 1 204 ? 0.858 16.603 18.887 1.00 91.50 204 PRO A C 1
ATOM 1500 O O . PRO A 1 204 ? 0.538 15.510 18.424 1.00 91.50 204 PRO A O 1
ATOM 1503 N N . GLU A 1 205 ? 1.922 16.785 19.669 1.00 87.12 205 GLU A N 1
ATOM 1504 C CA . GLU A 1 205 ? 2.786 15.696 20.134 1.00 87.12 205 GLU A CA 1
ATOM 1505 C C . GLU A 1 205 ? 2.008 14.765 21.074 1.00 87.12 205 GLU A C 1
ATOM 1507 O O . GLU A 1 205 ? 1.718 15.115 22.218 1.00 87.12 205 GLU A O 1
ATOM 1512 N N . GLU A 1 206 ? 1.658 13.588 20.561 1.00 88.94 206 GLU A N 1
ATOM 1513 C CA . GLU A 1 206 ? 0.888 12.536 21.226 1.00 88.94 206 GLU A CA 1
ATOM 1514 C C . GLU A 1 206 ? 1.493 11.153 20.901 1.00 88.94 206 GLU A C 1
ATOM 1516 O O . GLU A 1 206 ? 2.466 11.024 20.151 1.00 88.94 206 GLU A O 1
ATOM 1521 N N . GLU A 1 207 ? 0.930 10.088 21.475 1.00 87.25 207 GLU A N 1
ATOM 1522 C CA . GLU A 1 207 ? 1.397 8.712 21.245 1.00 87.25 207 GLU A CA 1
ATOM 1523 C C . GLU A 1 207 ? 1.206 8.255 19.788 1.00 87.25 207 GLU A C 1
ATOM 1525 O O . GLU A 1 207 ? 2.096 7.634 19.205 1.00 87.25 207 GLU A O 1
ATOM 1530 N N . ASP A 1 208 ? 0.052 8.555 19.196 1.00 92.62 208 ASP A N 1
ATOM 1531 C CA . ASP A 1 208 ? -0.343 8.124 17.856 1.00 92.62 208 ASP A CA 1
ATOM 1532 C C . ASP A 1 208 ? -1.168 9.210 17.138 1.00 92.62 208 ASP A C 1
ATOM 1534 O O . ASP A 1 208 ? -1.575 10.218 17.729 1.00 92.62 208 ASP A O 1
ATOM 1538 N N . VAL A 1 209 ? -1.393 9.030 15.830 1.00 95.62 209 VAL A N 1
ATOM 1539 C CA . VAL A 1 209 ? -2.177 9.978 15.011 1.00 95.62 209 VAL A CA 1
ATOM 1540 C C . VAL A 1 209 ? -3.607 10.125 15.521 1.00 95.62 209 VAL A C 1
ATOM 1542 O O . VAL A 1 209 ? -4.191 11.206 15.472 1.00 95.62 209 VAL A O 1
ATOM 1545 N N . HIS A 1 210 ? -4.163 9.050 16.062 1.00 96.62 210 HIS A N 1
ATOM 1546 C CA . HIS A 1 210 ? -5.545 9.000 16.492 1.00 96.62 210 HIS A CA 1
ATOM 1547 C C . HIS A 1 210 ? -5.769 9.822 17.767 1.00 96.62 210 HIS A C 1
ATOM 1549 O O . HIS A 1 210 ? -6.763 10.537 17.875 1.00 96.62 210 HIS A O 1
ATOM 1555 N N . MET A 1 211 ? -4.833 9.764 18.720 1.00 94.25 211 MET A N 1
ATOM 1556 C CA . MET A 1 211 ? -4.792 10.634 19.894 1.00 94.25 211 MET A CA 1
ATOM 1557 C C . MET A 1 211 ? -4.585 12.083 19.476 1.00 94.25 211 MET A C 1
ATOM 1559 O O . MET A 1 211 ? -5.254 12.965 20.008 1.00 94.25 211 MET A O 1
ATOM 1563 N N . ALA A 1 212 ? -3.726 12.341 18.488 1.00 95.00 212 ALA A N 1
ATOM 1564 C CA . ALA A 1 212 ? -3.533 13.690 17.974 1.00 95.00 212 ALA A CA 1
ATOM 1565 C C . ALA A 1 212 ? -4.836 14.280 17.400 1.00 95.00 212 ALA A C 1
ATOM 1567 O O . ALA A 1 212 ? -5.197 15.416 17.723 1.00 95.00 212 ALA A O 1
ATOM 1568 N N . VAL A 1 213 ? -5.591 13.497 16.620 1.00 97.00 213 VAL A N 1
ATOM 1569 C CA . VAL A 1 213 ? -6.914 13.888 16.104 1.00 97.00 213 VAL A CA 1
ATOM 1570 C C . VAL A 1 213 ? -7.927 14.078 17.237 1.00 97.00 213 VAL A C 1
ATOM 1572 O O . VAL A 1 213 ? -8.650 15.076 17.253 1.00 97.00 213 VAL A O 1
ATOM 1575 N N . GLU A 1 214 ? -7.963 13.179 18.222 1.00 96.38 214 GLU A N 1
ATOM 1576 C CA . GLU A 1 214 ? -8.823 13.305 19.407 1.00 96.38 214 GLU A CA 1
ATOM 1577 C C . GLU A 1 214 ? -8.506 14.580 20.211 1.00 96.38 214 GLU A C 1
ATOM 1579 O O . GLU A 1 214 ? -9.429 15.298 20.604 1.00 96.38 214 GLU A O 1
ATOM 1584 N N . THR A 1 215 ? -7.226 14.925 20.383 1.00 95.56 215 THR A N 1
ATOM 1585 C CA . THR A 1 215 ? -6.772 16.157 21.044 1.00 95.56 215 THR A CA 1
ATOM 1586 C C . THR A 1 215 ? -7.187 17.402 20.258 1.00 95.56 215 THR A C 1
ATOM 1588 O O . THR A 1 215 ? -7.669 18.370 20.855 1.00 95.56 215 THR A O 1
ATOM 1591 N N . LEU A 1 216 ? -7.061 17.401 18.926 1.00 96.56 216 LEU A N 1
ATOM 1592 C CA . LEU A 1 216 ? -7.535 18.507 18.085 1.00 96.56 216 LEU A CA 1
ATOM 1593 C C . LEU A 1 216 ? -9.054 18.701 18.210 1.00 96.56 216 LEU A C 1
ATOM 1595 O O . LEU A 1 216 ? -9.512 19.824 18.435 1.00 96.56 216 LEU A O 1
ATOM 1599 N N . LEU A 1 217 ? -9.827 17.613 18.153 1.00 97.50 217 LEU A N 1
ATOM 1600 C CA . LEU A 1 217 ? -11.278 17.656 18.342 1.00 97.50 217 LEU A CA 1
ATOM 1601 C C . LEU A 1 217 ? -11.655 18.159 19.739 1.00 97.50 217 LEU A C 1
ATOM 1603 O O . LEU A 1 217 ? -12.556 18.986 19.868 1.00 97.50 217 LEU A O 1
ATOM 1607 N N . ALA A 1 218 ? -10.971 17.694 20.786 1.00 96.25 218 ALA A N 1
ATOM 1608 C CA . ALA A 1 218 ? -11.232 18.108 22.161 1.00 96.25 218 ALA A CA 1
ATOM 1609 C C . ALA A 1 218 ? -10.945 19.601 22.379 1.00 96.25 218 ALA A C 1
ATOM 1611 O O . ALA A 1 218 ? -11.738 20.285 23.026 1.00 96.25 218 ALA A O 1
ATOM 1612 N N . ARG A 1 219 ? -9.859 20.132 21.796 1.00 96.62 219 ARG A N 1
ATOM 1613 C CA . ARG A 1 219 ? -9.541 21.572 21.833 1.00 96.62 219 ARG A CA 1
ATOM 1614 C C . ARG A 1 219 ? -10.634 22.423 21.182 1.00 96.62 219 ARG A C 1
ATOM 1616 O O . ARG A 1 219 ? -10.900 23.520 21.664 1.00 96.62 219 ARG A O 1
ATOM 1623 N N . ALA A 1 220 ? -11.265 21.926 20.118 1.00 97.00 220 ALA A N 1
ATOM 1624 C CA . ALA A 1 220 ? -12.305 22.649 19.388 1.00 97.00 220 ALA A CA 1
ATOM 1625 C C . ALA A 1 220 ? -13.714 22.492 19.995 1.00 97.00 220 ALA A C 1
ATOM 1627 O O . ALA A 1 220 ? -14.494 23.443 19.996 1.00 97.00 220 ALA A O 1
ATOM 1628 N N . LEU A 1 221 ? -14.061 21.299 20.492 1.00 96.94 221 LEU A N 1
ATOM 1629 C CA . LEU A 1 221 ? -15.447 20.910 20.801 1.00 96.94 221 LEU A CA 1
ATOM 1630 C C . LEU A 1 221 ? -15.682 20.498 22.265 1.00 96.94 221 LEU A C 1
ATOM 1632 O O . LEU A 1 221 ? -16.819 20.187 22.643 1.00 96.94 221 LEU A O 1
ATOM 1636 N N . GLY A 1 222 ? -14.631 20.463 23.088 1.00 95.56 222 GLY A N 1
ATOM 1637 C CA . GLY A 1 222 ? -14.695 20.018 24.479 1.00 95.56 222 GLY A CA 1
ATOM 1638 C C . GLY A 1 222 ? -15.201 18.579 24.606 1.00 95.56 222 GLY A C 1
ATOM 1639 O O . GLY A 1 222 ? -14.836 17.699 23.828 1.00 95.56 222 GLY A O 1
ATOM 1640 N N . GLU A 1 223 ? -16.089 18.337 25.573 1.00 91.88 223 GLU A N 1
ATOM 1641 C CA . GLU A 1 223 ? -16.634 17.002 25.870 1.00 91.88 223 GLU A CA 1
ATOM 1642 C C . GLU A 1 223 ? -17.369 16.355 24.686 1.00 91.88 223 GLU A C 1
ATOM 1644 O O . GLU A 1 223 ? -17.405 15.128 24.575 1.00 91.88 223 GLU A O 1
ATOM 1649 N N . THR A 1 224 ? -17.911 17.161 23.765 1.00 94.81 224 THR A N 1
ATOM 1650 C CA . THR A 1 224 ? -18.598 16.661 22.565 1.00 94.81 224 THR A CA 1
ATOM 1651 C C . THR A 1 224 ? -17.678 15.774 21.725 1.00 94.81 224 THR A C 1
ATOM 1653 O O . THR A 1 224 ? -18.134 14.773 21.178 1.00 94.81 224 THR A O 1
ATOM 1656 N N . ALA A 1 225 ? -16.375 16.078 21.673 1.00 94.81 225 ALA A N 1
ATOM 1657 C CA . ALA A 1 225 ? -15.388 15.292 20.931 1.00 94.81 225 ALA A CA 1
ATOM 1658 C C . ALA A 1 225 ? -15.323 13.827 21.392 1.00 94.81 225 ALA A C 1
ATOM 1660 O O . ALA A 1 225 ? -15.218 12.919 20.566 1.00 94.81 225 ALA A O 1
ATOM 1661 N N . GLY A 1 226 ? -15.469 13.583 22.700 1.00 92.50 226 GLY A N 1
ATOM 1662 C CA . GLY A 1 226 ? -15.392 12.244 23.288 1.00 92.50 226 GLY A CA 1
ATOM 1663 C C . GLY A 1 226 ? -16.480 11.288 22.790 1.00 92.50 226 GLY A C 1
ATOM 1664 O O . GLY A 1 226 ? -16.313 10.071 22.862 1.00 92.50 226 GLY A O 1
ATOM 1665 N N . MET A 1 227 ? -17.571 11.811 22.217 1.00 96.38 227 MET A N 1
ATOM 1666 C CA . MET A 1 227 ? -18.632 10.992 21.632 1.00 96.38 227 MET A CA 1
ATOM 1667 C C . MET A 1 227 ? -18.156 10.173 20.425 1.00 96.38 227 MET A C 1
ATOM 1669 O O . MET A 1 227 ? -18.701 9.093 20.192 1.00 96.38 227 MET A O 1
ATOM 1673 N N . LEU A 1 228 ? -17.141 10.640 19.686 1.00 96.94 228 LEU A N 1
ATOM 1674 C CA . LEU A 1 228 ? -16.647 9.982 18.471 1.00 96.94 228 LEU A CA 1
ATOM 1675 C C . LEU A 1 228 ? -16.090 8.578 18.744 1.00 96.94 228 LEU A C 1
ATOM 1677 O O . LEU A 1 228 ? -16.322 7.666 17.955 1.00 96.94 228 LEU A O 1
ATOM 1681 N N . HIS A 1 229 ? -15.400 8.375 19.869 1.00 95.94 229 HIS A N 1
ATOM 1682 C CA . HIS A 1 229 ? -14.780 7.083 20.189 1.00 95.94 229 HIS A CA 1
ATOM 1683 C C . HIS A 1 229 ? -15.799 6.027 20.672 1.00 95.94 229 HIS A C 1
ATOM 1685 O O . HIS A 1 229 ? -15.464 4.860 20.874 1.00 95.94 229 HIS A O 1
ATOM 1691 N N . THR A 1 230 ? -17.072 6.401 20.842 1.00 95.88 230 THR A N 1
ATOM 1692 C CA . THR A 1 230 ? -18.116 5.496 21.335 1.00 95.88 230 THR A CA 1
ATOM 1693 C C . THR A 1 230 ? -18.244 4.255 20.448 1.00 95.88 230 THR A C 1
ATOM 1695 O O . THR A 1 230 ? -18.471 4.354 19.244 1.00 95.88 230 THR A O 1
ATOM 1698 N N . GLY A 1 231 ? -18.135 3.067 21.051 1.00 92.69 231 GLY A N 1
ATOM 1699 C CA . GLY A 1 231 ? -18.300 1.786 20.354 1.00 92.69 231 GLY A CA 1
ATOM 1700 C C . GLY A 1 231 ? -17.142 1.383 19.434 1.00 92.69 231 GLY A C 1
ATOM 1701 O O . GLY A 1 231 ? -17.305 0.420 18.689 1.00 92.69 231 GLY A O 1
ATOM 1702 N N . ARG A 1 232 ? -16.008 2.088 19.498 1.00 95.56 232 ARG A N 1
ATOM 1703 C CA . ARG A 1 232 ? -14.777 1.831 18.737 1.00 95.56 232 ARG A CA 1
ATOM 1704 C C . ARG A 1 232 ? -13.616 1.528 19.690 1.00 95.56 232 ARG A C 1
ATOM 1706 O O . ARG A 1 232 ? -13.699 1.816 20.882 1.00 95.56 232 ARG A O 1
ATOM 1713 N N . SER A 1 233 ? -12.559 0.909 19.179 1.00 96.50 233 SER A N 1
ATOM 1714 C CA . SER A 1 233 ? -11.267 0.762 19.845 1.00 96.50 233 SER A CA 1
ATOM 1715 C C . SER A 1 233 ? -10.160 1.271 18.928 1.00 96.50 233 SER A C 1
ATOM 1717 O O . SER A 1 233 ? -10.324 1.341 17.715 1.00 96.50 233 SER A O 1
ATOM 1719 N N . ARG A 1 234 ? -8.984 1.564 19.484 1.00 96.31 234 ARG A N 1
ATOM 1720 C CA . ARG A 1 234 ? -7.803 1.826 18.660 1.00 96.31 234 ARG A CA 1
ATOM 1721 C C . ARG A 1 234 ? -7.445 0.627 17.765 1.00 96.31 234 ARG A C 1
ATOM 1723 O O . ARG A 1 234 ? -6.994 0.831 16.646 1.00 96.31 234 ARG A O 1
ATOM 1730 N N . ASN A 1 235 ? -7.716 -0.605 18.211 1.00 97.62 235 ASN A N 1
ATOM 1731 C CA . ASN A 1 235 ? -7.372 -1.834 17.485 1.00 97.62 235 ASN A CA 1
ATOM 1732 C C . ASN A 1 235 ? -8.122 -1.983 16.152 1.00 97.62 235 ASN A C 1
ATOM 1734 O O . ASN A 1 235 ? -7.511 -2.284 15.130 1.00 97.62 235 ASN A O 1
ATOM 1738 N N . ASP A 1 236 ? -9.444 -1.791 16.150 1.00 97.75 236 ASP A N 1
ATOM 1739 C CA . ASP A 1 236 ? -10.236 -1.874 14.919 1.00 97.75 236 ASP A CA 1
ATOM 1740 C C . ASP A 1 236 ? -10.167 -0.591 14.086 1.00 97.75 236 ASP A C 1
ATOM 1742 O O . ASP A 1 236 ? -10.342 -0.650 12.869 1.00 97.75 236 ASP A O 1
ATOM 1746 N N . GLN A 1 237 ? -9.858 0.544 14.723 1.00 98.38 237 GLN A N 1
ATOM 1747 C CA . GLN A 1 237 ? -9.553 1.808 14.055 1.00 98.38 237 GLN A CA 1
ATOM 1748 C C . GLN A 1 237 ? -8.273 1.704 13.217 1.00 98.38 237 GLN A C 1
ATOM 1750 O O . GLN A 1 237 ? -8.346 1.854 12.005 1.00 98.38 237 GLN A O 1
ATOM 1755 N N . VAL A 1 238 ? -7.133 1.323 13.805 1.00 97.56 238 VAL A N 1
ATOM 1756 C CA . VAL A 1 238 ? -5.883 1.193 13.036 1.00 97.56 238 VAL A CA 1
ATOM 1757 C C . VAL A 1 238 ? -5.975 0.109 11.958 1.00 97.56 238 VAL A C 1
ATOM 1759 O O . VAL A 1 238 ? -5.455 0.280 10.859 1.00 97.56 238 VAL A O 1
ATOM 1762 N N . ALA A 1 239 ? -6.694 -0.989 12.222 1.00 97.56 239 ALA A N 1
ATOM 1763 C CA . ALA A 1 239 ? -6.943 -2.009 11.207 1.00 97.56 239 ALA A CA 1
ATOM 1764 C C . ALA A 1 239 ? -7.716 -1.446 10.000 1.00 97.56 239 ALA A C 1
ATOM 1766 O O . ALA A 1 239 ? -7.476 -1.868 8.869 1.00 97.56 239 ALA A O 1
ATOM 1767 N N . LEU A 1 240 ? -8.644 -0.506 10.221 1.00 98.38 240 LEU A N 1
ATOM 1768 C CA . LEU A 1 240 ? -9.327 0.199 9.137 1.00 98.38 240 LEU A CA 1
ATOM 1769 C C . LEU A 1 240 ? -8.362 1.113 8.387 1.00 98.38 240 LEU A C 1
ATOM 1771 O O . LEU A 1 240 ? -8.327 1.053 7.158 1.00 98.38 240 LEU A O 1
ATOM 1775 N N . ASP A 1 241 ? -7.598 1.927 9.111 1.00 98.38 241 ASP A N 1
ATOM 1776 C CA . ASP A 1 241 ? -6.748 2.956 8.514 1.00 98.38 241 ASP A CA 1
ATOM 1777 C C . ASP A 1 241 ? -5.692 2.334 7.598 1.00 98.38 241 ASP A C 1
ATOM 1779 O O . ASP A 1 241 ? -5.554 2.734 6.445 1.00 98.38 241 ASP A O 1
ATOM 1783 N N . LEU A 1 242 ? -5.034 1.262 8.049 1.00 97.81 242 LEU A N 1
ATOM 1784 C CA . LEU A 1 242 ? -4.050 0.539 7.241 1.00 97.81 242 LEU A CA 1
ATOM 1785 C C . LEU A 1 242 ? -4.676 -0.100 5.991 1.00 97.81 242 LEU A C 1
ATOM 1787 O O . LEU A 1 242 ? -4.056 -0.114 4.929 1.00 97.81 242 LEU A O 1
ATOM 1791 N N . ARG A 1 243 ? -5.914 -0.606 6.068 1.00 97.94 243 ARG A N 1
ATOM 1792 C CA . ARG A 1 243 ? -6.610 -1.160 4.891 1.00 97.94 243 ARG A CA 1
ATOM 1793 C C . ARG A 1 243 ? -7.029 -0.083 3.905 1.00 97.94 243 ARG A C 1
ATOM 1795 O O . ARG A 1 243 ? -6.991 -0.331 2.703 1.00 97.94 243 ARG A O 1
ATOM 1802 N N . LEU A 1 244 ? -7.455 1.084 4.389 1.00 97.94 244 LEU A N 1
ATOM 1803 C CA . LEU A 1 244 ? -7.729 2.235 3.530 1.00 97.94 244 LEU A CA 1
ATOM 1804 C C . LEU A 1 244 ? -6.445 2.688 2.831 1.00 97.94 244 LEU A C 1
ATOM 1806 O O . LEU A 1 244 ? -6.461 2.849 1.613 1.00 97.94 244 LEU A O 1
ATOM 1810 N N . HIS A 1 245 ? -5.338 2.771 3.571 1.00 97.38 245 HIS A N 1
ATOM 1811 C CA . HIS A 1 245 ? -4.031 3.117 3.026 1.00 97.38 245 HIS A CA 1
ATOM 1812 C C . HIS A 1 245 ? -3.594 2.133 1.933 1.00 97.38 245 HIS A C 1
ATOM 1814 O O . HIS A 1 245 ? -3.314 2.544 0.811 1.00 97.38 245 HIS A O 1
ATOM 1820 N N . VAL A 1 246 ? -3.628 0.824 2.209 1.00 97.38 246 VAL A N 1
ATOM 1821 C CA . VAL A 1 246 ? -3.278 -0.213 1.221 1.00 97.38 246 VAL A CA 1
ATOM 1822 C C . VAL A 1 246 ? -4.164 -0.144 -0.019 1.00 97.38 246 VAL A C 1
ATOM 1824 O O . VAL A 1 246 ? -3.667 -0.298 -1.129 1.00 97.38 246 VAL A O 1
ATOM 1827 N N . ARG A 1 247 ? -5.470 0.107 0.131 1.00 96.06 247 ARG A N 1
ATOM 1828 C CA . ARG A 1 247 ? -6.367 0.261 -1.025 1.00 96.06 247 ARG A CA 1
ATOM 1829 C C . ARG A 1 247 ? -5.980 1.453 -1.897 1.00 96.06 247 ARG A C 1
ATOM 1831 O O . ARG A 1 247 ? -6.001 1.315 -3.117 1.00 96.06 247 ARG A O 1
ATOM 1838 N N . GLU A 1 248 ? -5.646 2.587 -1.288 1.00 95.38 248 GLU A N 1
ATOM 1839 C CA . GLU A 1 248 ? -5.220 3.788 -2.012 1.00 95.38 248 GLU A CA 1
ATOM 1840 C C . GLU A 1 248 ? -3.879 3.556 -2.717 1.00 95.38 248 GLU A C 1
ATOM 1842 O O . GLU A 1 248 ? -3.775 3.765 -3.924 1.00 95.38 248 GLU A O 1
ATOM 1847 N N . GLN A 1 249 ? -2.873 3.040 -2.004 1.00 96.25 249 GLN A N 1
ATOM 1848 C CA . GLN A 1 249 ? -1.556 2.780 -2.591 1.00 96.25 249 GLN A CA 1
ATOM 1849 C C . GLN A 1 249 ? -1.613 1.712 -3.687 1.00 96.25 249 GLN A C 1
ATOM 1851 O O . GLN A 1 249 ? -0.968 1.856 -4.724 1.00 96.25 249 GLN A O 1
ATOM 1856 N N . ALA A 1 250 ? -2.435 0.671 -3.520 1.00 96.38 250 ALA A N 1
ATOM 1857 C CA . ALA A 1 250 ? -2.676 -0.308 -4.575 1.00 96.38 250 ALA A CA 1
ATOM 1858 C C . ALA A 1 250 ? -3.327 0.336 -5.807 1.00 96.38 250 ALA A C 1
ATOM 1860 O O . ALA A 1 250 ? -2.939 0.010 -6.926 1.00 96.38 250 ALA A O 1
ATOM 1861 N N . ALA A 1 251 ? -4.278 1.260 -5.631 1.00 95.31 251 ALA A N 1
ATOM 1862 C CA . ALA A 1 251 ? -4.898 1.971 -6.747 1.00 95.31 251 ALA A CA 1
ATOM 1863 C C . ALA A 1 251 ? -3.880 2.838 -7.505 1.00 95.31 251 ALA A C 1
ATOM 1865 O O . ALA A 1 251 ? -3.794 2.733 -8.727 1.00 95.31 251 ALA A O 1
ATOM 1866 N N . LEU A 1 252 ? -3.052 3.605 -6.790 1.00 96.44 252 LEU A N 1
ATOM 1867 C CA . LEU A 1 252 ? -1.988 4.417 -7.389 1.00 96.44 252 LEU A CA 1
ATOM 1868 C C . LEU A 1 252 ? -0.965 3.549 -8.135 1.00 96.44 252 LEU A C 1
ATOM 1870 O O . LEU A 1 252 ? -0.638 3.817 -9.288 1.00 96.44 252 LEU A O 1
ATOM 1874 N N . ALA A 1 253 ? -0.511 2.452 -7.525 1.00 96.38 253 ALA A N 1
ATOM 1875 C CA . ALA A 1 253 ? 0.418 1.526 -8.168 1.00 96.38 253 ALA A CA 1
ATOM 1876 C C . ALA A 1 253 ? -0.183 0.867 -9.424 1.00 96.38 253 ALA A C 1
ATOM 1878 O O . ALA A 1 253 ? 0.520 0.660 -10.414 1.00 96.38 253 ALA A O 1
ATOM 1879 N N . LEU A 1 254 ? -1.483 0.548 -9.409 1.00 96.75 254 LEU A N 1
ATOM 1880 C CA . LEU A 1 254 ? -2.197 0.028 -10.578 1.00 96.75 254 LEU A CA 1
ATOM 1881 C C . LEU A 1 254 ? -2.258 1.054 -11.713 1.00 96.75 254 LEU A C 1
ATOM 1883 O O . LEU A 1 254 ? -2.069 0.673 -12.870 1.00 96.75 254 LEU A O 1
ATOM 1887 N N . GLU A 1 255 ? -2.516 2.325 -11.401 1.00 97.31 255 GLU A N 1
ATOM 1888 C CA . GLU A 1 255 ? -2.523 3.412 -12.385 1.00 97.31 255 GLU A CA 1
ATOM 1889 C C . GLU A 1 255 ? -1.139 3.586 -13.021 1.00 97.31 255 GLU A C 1
ATOM 1891 O O . GLU A 1 255 ? -1.020 3.526 -14.246 1.00 97.31 255 GLU A O 1
ATOM 1896 N N . GLU A 1 256 ? -0.083 3.685 -12.213 1.00 97.44 256 GLU A N 1
ATOM 1897 C CA . GLU A 1 256 ? 1.294 3.842 -12.698 1.00 97.44 256 GLU A CA 1
ATOM 1898 C C . GLU A 1 256 ? 1.764 2.644 -13.539 1.00 97.44 256 GLU A C 1
ATOM 1900 O O . GLU A 1 256 ? 2.354 2.809 -14.610 1.00 97.44 256 GLU A O 1
ATOM 1905 N N . LEU A 1 257 ? 1.447 1.412 -13.124 1.00 97.00 257 LEU A N 1
ATOM 1906 C CA . LEU A 1 257 ? 1.754 0.228 -13.931 1.00 97.00 257 LEU A CA 1
ATOM 1907 C C . LEU A 1 257 ? 0.959 0.192 -15.238 1.00 97.00 257 LEU A C 1
ATOM 1909 O O . LEU A 1 257 ? 1.490 -0.252 -16.257 1.00 97.00 257 LEU A O 1
ATOM 1913 N N . ALA A 1 258 ? -0.294 0.650 -15.244 1.00 97.31 258 ALA A N 1
ATOM 1914 C CA . ALA A 1 258 ? -1.083 0.732 -16.468 1.00 97.31 258 ALA A CA 1
ATOM 1915 C C . ALA A 1 258 ? -0.490 1.752 -17.455 1.00 97.31 258 ALA A C 1
ATOM 1917 O O . ALA A 1 258 ? -0.425 1.468 -18.655 1.00 97.31 258 ALA A O 1
ATOM 1918 N N . LEU A 1 259 ? -0.009 2.898 -16.959 1.00 98.19 259 LEU A N 1
ATOM 1919 C CA . LEU A 1 259 ? 0.711 3.889 -17.764 1.00 98.19 259 LEU A CA 1
ATOM 1920 C C . LEU A 1 259 ? 2.003 3.294 -18.337 1.00 98.19 259 LEU A C 1
ATOM 1922 O O . LEU A 1 259 ? 2.201 3.335 -19.551 1.00 98.19 259 LEU A O 1
ATOM 1926 N N . LEU A 1 260 ? 2.818 2.636 -17.506 1.00 97.81 260 LEU A N 1
ATOM 1927 C CA . LEU A 1 260 ? 4.040 1.961 -17.952 1.00 97.81 260 LEU A CA 1
ATOM 1928 C C . LEU A 1 260 ? 3.760 0.917 -19.044 1.00 97.81 260 LEU A C 1
ATOM 1930 O O . LEU A 1 260 ? 4.473 0.854 -20.045 1.00 97.81 260 LEU A O 1
ATOM 1934 N N . LEU A 1 261 ? 2.722 0.093 -18.876 1.00 98.19 261 LEU A N 1
ATOM 1935 C CA . LEU A 1 261 ? 2.336 -0.918 -19.863 1.00 98.19 261 LEU A CA 1
ATOM 1936 C C . LEU A 1 261 ? 1.916 -0.295 -21.194 1.00 98.19 261 LEU A C 1
ATOM 1938 O O . LEU A 1 261 ? 2.297 -0.807 -22.251 1.00 98.19 261 LEU A O 1
ATOM 1942 N N . ARG A 1 262 ? 1.155 0.805 -21.155 1.00 98.44 262 ARG A N 1
ATOM 1943 C CA . ARG A 1 262 ? 0.777 1.553 -22.357 1.00 98.44 262 ARG A CA 1
ATOM 1944 C C . ARG A 1 262 ? 2.019 2.094 -23.062 1.00 98.44 262 ARG A C 1
ATOM 1946 O O . ARG A 1 262 ? 2.182 1.857 -24.256 1.00 98.44 262 ARG A O 1
ATOM 1953 N N . ASP A 1 263 ? 2.917 2.741 -22.330 1.00 98.31 263 ASP A N 1
ATOM 1954 C CA . ASP A 1 263 ? 4.101 3.379 -22.905 1.00 98.31 263 ASP A CA 1
ATOM 1955 C C . ASP A 1 263 ? 5.080 2.335 -23.484 1.00 98.31 263 ASP A C 1
ATOM 1957 O O . ASP A 1 263 ? 5.622 2.515 -24.582 1.00 98.31 263 ASP A O 1
ATOM 1961 N N . LEU A 1 264 ? 5.238 1.184 -22.816 1.00 98.31 264 LEU A N 1
ATOM 1962 C CA . LEU A 1 264 ? 5.977 0.032 -23.346 1.00 98.31 264 LEU A CA 1
ATOM 1963 C C . LEU A 1 264 ? 5.346 -0.503 -24.636 1.00 98.31 264 LEU A C 1
ATOM 1965 O O . LEU A 1 264 ? 6.070 -0.784 -25.592 1.00 98.31 264 LEU A O 1
ATOM 1969 N N . ALA A 1 265 ? 4.017 -0.626 -24.693 1.00 98.44 265 ALA A N 1
ATOM 1970 C CA . ALA A 1 265 ? 3.311 -1.102 -25.882 1.00 98.44 265 ALA A CA 1
ATOM 1971 C C . ALA A 1 265 ? 3.444 -0.124 -27.063 1.00 98.44 265 ALA A C 1
ATOM 1973 O O . ALA A 1 265 ? 3.713 -0.540 -28.193 1.00 98.44 265 ALA A O 1
ATOM 1974 N N . GLU A 1 266 ? 3.318 1.179 -26.810 1.00 98.56 266 GLU A N 1
ATOM 1975 C CA . GLU A 1 266 ? 3.506 2.227 -27.816 1.00 98.56 266 GLU A CA 1
ATOM 1976 C C . GLU A 1 266 ? 4.945 2.280 -28.331 1.00 98.56 266 GLU A C 1
ATOM 1978 O O . GLU A 1 266 ? 5.178 2.495 -29.527 1.00 98.56 266 GLU A O 1
ATOM 1983 N N . ARG A 1 267 ? 5.938 2.086 -27.454 1.00 97.56 267 ARG A N 1
ATOM 1984 C CA . ARG A 1 267 ? 7.335 1.997 -27.885 1.00 97.56 267 ARG A CA 1
ATOM 1985 C C . ARG A 1 267 ? 7.586 0.712 -28.670 1.00 97.56 267 ARG A C 1
ATOM 1987 O O . ARG A 1 267 ? 8.186 0.774 -29.738 1.00 97.56 267 ARG A O 1
ATOM 1994 N N . ALA A 1 268 ? 7.059 -0.424 -28.217 1.00 98.25 268 ALA A N 1
ATOM 1995 C CA . ALA A 1 268 ? 7.181 -1.698 -28.921 1.00 98.25 268 ALA A CA 1
ATOM 1996 C C . ALA A 1 268 ? 6.574 -1.633 -30.330 1.00 98.25 268 ALA A C 1
ATOM 1998 O O . ALA A 1 268 ? 7.132 -2.190 -31.270 1.00 98.25 268 ALA A O 1
ATOM 1999 N N . ALA A 1 269 ? 5.465 -0.911 -30.513 1.00 98.31 269 ALA A N 1
ATOM 2000 C CA . ALA A 1 269 ? 4.859 -0.717 -31.827 1.00 98.31 269 ALA A CA 1
ATOM 2001 C C . ALA A 1 269 ? 5.764 0.047 -32.811 1.00 98.31 269 ALA A C 1
ATOM 2003 O O . ALA A 1 269 ? 5.724 -0.244 -34.006 1.00 98.31 269 ALA A O 1
ATOM 2004 N N . ARG A 1 270 ? 6.577 0.989 -32.317 1.00 98.25 270 ARG A N 1
ATOM 2005 C CA . ARG A 1 270 ? 7.529 1.780 -33.115 1.00 98.25 270 ARG A CA 1
ATOM 2006 C C . ARG A 1 270 ? 8.820 1.023 -33.430 1.00 98.25 270 ARG A C 1
ATOM 2008 O O . ARG A 1 270 ? 9.428 1.267 -34.461 1.00 98.25 270 ARG A O 1
ATOM 2015 N N . GLU A 1 271 ? 9.206 0.086 -32.570 1.00 97.50 271 GLU A N 1
ATOM 2016 C CA . GLU A 1 271 ? 10.503 -0.607 -32.608 1.00 97.50 271 GLU A CA 1
ATOM 2017 C C . GLU A 1 271 ? 10.404 -2.056 -33.130 1.00 97.50 271 GLU A C 1
ATOM 2019 O O . GLU A 1 271 ? 11.217 -2.919 -32.783 1.00 97.50 271 GLU A O 1
ATOM 2024 N N . ARG A 1 272 ? 9.372 -2.362 -33.931 1.00 96.81 272 ARG A N 1
ATOM 2025 C CA . ARG A 1 272 ? 9.100 -3.723 -34.443 1.00 96.81 272 ARG A CA 1
ATOM 2026 C C . ARG A 1 272 ? 10.207 -4.257 -35.341 1.00 96.81 272 ARG A C 1
ATOM 2028 O O . ARG A 1 272 ? 10.522 -5.441 -35.255 1.00 96.81 272 ARG A O 1
ATOM 2035 N N . ASP A 1 273 ? 10.788 -3.381 -36.152 1.00 95.69 273 ASP A N 1
ATOM 2036 C CA . ASP A 1 273 ? 11.786 -3.735 -37.164 1.00 95.69 273 ASP A CA 1
ATOM 2037 C C . ASP A 1 273 ? 13.227 -3.454 -36.696 1.00 95.69 273 ASP A C 1
ATOM 2039 O O . ASP A 1 273 ? 14.190 -3.807 -37.377 1.00 95.69 273 ASP A O 1
ATOM 2043 N N . THR A 1 274 ? 13.397 -2.854 -35.512 1.00 96.19 274 THR A N 1
ATOM 2044 C CA . THR A 1 274 ? 14.706 -2.581 -34.905 1.00 96.19 274 THR A CA 1
ATOM 2045 C C . THR A 1 274 ? 15.302 -3.883 -34.377 1.00 96.19 274 THR A C 1
ATOM 2047 O O . THR A 1 274 ? 14.859 -4.397 -33.351 1.00 96.19 274 THR A O 1
ATOM 2050 N N . LEU A 1 275 ? 16.301 -4.436 -35.064 1.00 96.69 275 LEU A N 1
ATOM 2051 C CA . LEU A 1 275 ? 16.941 -5.694 -34.672 1.00 96.69 275 LEU A CA 1
ATOM 2052 C C . LEU A 1 275 ? 17.983 -5.490 -33.564 1.00 96.69 275 LEU A C 1
ATOM 2054 O O . LEU A 1 275 ? 18.883 -4.662 -33.684 1.00 96.69 275 LEU A O 1
ATOM 2058 N N . LEU A 1 276 ? 17.903 -6.318 -32.525 1.00 94.00 276 LEU A N 1
ATOM 2059 C CA . LEU A 1 276 ? 18.866 -6.438 -31.435 1.00 94.00 276 LEU A CA 1
ATOM 2060 C C . LEU A 1 276 ? 19.280 -7.908 -31.256 1.00 94.00 276 LEU A C 1
ATOM 2062 O O . LEU A 1 276 ? 18.512 -8.823 -31.565 1.00 94.00 276 LEU A O 1
ATOM 2066 N N . PRO A 1 277 ? 20.478 -8.193 -30.727 1.00 96.38 277 PRO A N 1
ATOM 2067 C CA . PRO A 1 277 ? 20.804 -9.547 -30.310 1.00 96.38 277 PRO A CA 1
ATOM 2068 C C . PRO A 1 277 ? 19.988 -9.952 -29.072 1.00 96.38 277 PRO A C 1
ATOM 2070 O O . PRO A 1 277 ? 19.900 -9.228 -28.081 1.00 96.38 277 PRO A O 1
ATOM 2073 N N . GLY A 1 278 ? 19.412 -11.148 -29.120 1.00 95.88 278 GLY A N 1
ATOM 2074 C CA . GLY A 1 278 ? 18.878 -11.881 -27.976 1.00 95.88 278 GLY A CA 1
ATOM 2075 C C . GLY A 1 278 ? 20.010 -12.452 -27.124 1.00 95.88 278 GLY A C 1
ATOM 2076 O O . GLY A 1 278 ? 21.012 -12.910 -27.678 1.00 95.88 278 GLY A O 1
ATOM 2077 N N . TYR A 1 279 ? 19.854 -12.472 -25.798 1.00 97.50 279 TYR A N 1
ATOM 2078 C CA . TYR A 1 279 ? 20.879 -12.989 -24.887 1.00 97.50 279 TYR A CA 1
ATOM 2079 C C . TYR A 1 279 ? 20.408 -14.176 -24.051 1.00 97.50 279 TYR A C 1
ATOM 2081 O O . TYR A 1 279 ? 19.336 -14.164 -23.452 1.00 97.50 279 TYR A O 1
ATOM 2089 N N . THR A 1 280 ? 21.287 -15.168 -23.919 1.00 97.44 280 THR A N 1
ATOM 2090 C CA . THR A 1 280 ? 21.209 -16.221 -22.896 1.00 97.44 280 THR A CA 1
ATOM 2091 C C . THR A 1 280 ? 22.572 -16.320 -22.225 1.00 97.44 280 THR A C 1
ATOM 2093 O O . THR A 1 280 ? 23.579 -16.388 -22.924 1.00 97.44 280 THR A O 1
ATOM 2096 N N . HIS A 1 281 ? 22.645 -16.285 -20.890 1.00 96.31 281 HIS A N 1
ATOM 2097 C CA . HIS A 1 281 ? 23.924 -16.213 -20.152 1.00 96.31 281 HIS A CA 1
ATOM 2098 C C . HIS A 1 281 ? 24.813 -15.017 -20.556 1.00 96.31 281 HIS A C 1
ATOM 2100 O O . HIS A 1 281 ? 26.039 -15.116 -20.532 1.00 96.31 281 HIS A O 1
ATOM 2106 N N . ARG A 1 282 ? 24.201 -13.900 -20.983 1.00 93.69 282 ARG A N 1
ATOM 2107 C CA . ARG A 1 282 ? 24.881 -12.747 -21.611 1.00 93.69 282 ARG A CA 1
ATOM 2108 C C . ARG A 1 282 ? 25.690 -13.082 -22.876 1.00 93.69 282 ARG A C 1
ATOM 2110 O O . ARG A 1 282 ? 26.480 -12.264 -23.334 1.00 93.69 282 ARG A O 1
ATOM 2117 N N . GLN A 1 283 ? 25.460 -14.240 -23.489 1.00 96.38 283 GLN A N 1
ATOM 2118 C CA . GLN A 1 283 ? 25.981 -14.584 -24.811 1.00 96.38 283 GLN A CA 1
ATOM 2119 C C . GLN A 1 283 ? 24.927 -14.290 -25.874 1.00 96.38 283 GLN A C 1
ATOM 2121 O O . GLN A 1 283 ? 23.742 -14.558 -25.659 1.00 96.38 283 GLN A O 1
ATOM 2126 N N . ARG A 1 284 ? 25.361 -13.741 -27.015 1.00 97.50 284 ARG A N 1
ATOM 2127 C CA . ARG A 1 284 ? 24.483 -13.491 -28.166 1.00 97.50 284 ARG A CA 1
ATOM 2128 C C . ARG A 1 284 ? 23.942 -14.831 -28.664 1.00 97.50 284 ARG A C 1
ATOM 2130 O O . ARG A 1 284 ? 24.722 -15.713 -29.012 1.00 97.50 284 ARG A O 1
ATOM 2137 N N . ALA A 1 285 ? 22.624 -14.966 -28.680 1.00 96.88 285 ALA A N 1
ATOM 2138 C CA . ALA A 1 285 ? 21.925 -16.181 -29.067 1.00 96.88 285 ALA A CA 1
ATOM 2139 C C . ALA A 1 285 ? 21.291 -16.016 -30.453 1.00 96.88 285 ALA A C 1
ATOM 2141 O O . ALA A 1 285 ? 21.880 -16.403 -31.458 1.00 96.88 285 ALA A O 1
ATOM 2142 N N . GLN A 1 286 ? 20.102 -15.417 -30.517 1.00 94.62 286 GLN A N 1
ATOM 2143 C CA . GLN A 1 286 ? 19.340 -15.229 -31.753 1.00 94.62 286 GLN A CA 1
ATOM 2144 C C . GLN A 1 286 ? 19.006 -13.751 -31.953 1.00 94.62 286 GLN A C 1
ATOM 2146 O O . GLN A 1 286 ? 18.777 -13.061 -30.962 1.00 94.62 286 GLN A O 1
ATOM 2151 N N . PRO A 1 287 ? 18.948 -13.245 -33.194 1.00 97.00 287 PRO A N 1
ATOM 2152 C CA . PRO A 1 287 ? 18.401 -11.920 -33.458 1.00 97.00 287 PRO A CA 1
ATOM 2153 C C . PRO A 1 287 ? 16.930 -11.849 -33.033 1.00 97.00 287 PRO A C 1
ATOM 2155 O O . PRO A 1 287 ? 16.150 -12.752 -33.331 1.00 97.00 287 PRO A O 1
ATOM 2158 N N . VAL A 1 288 ? 16.558 -10.768 -32.358 1.00 97.25 288 VAL A N 1
ATOM 2159 C CA . VAL A 1 288 ? 15.182 -10.435 -31.968 1.00 97.25 288 VAL A CA 1
ATOM 2160 C C . VAL A 1 288 ? 14.922 -8.966 -32.293 1.00 97.25 288 VAL A C 1
ATOM 2162 O O . VAL A 1 288 ? 15.857 -8.221 -32.574 1.00 97.25 288 VAL A O 1
ATOM 2165 N N . SER A 1 289 ? 13.672 -8.512 -32.260 1.00 97.69 289 SER A N 1
ATOM 2166 C CA . SER A 1 289 ? 13.393 -7.075 -32.336 1.00 97.69 289 SER A CA 1
ATOM 2167 C C . SER A 1 289 ? 13.495 -6.409 -30.961 1.00 97.69 289 SER A C 1
ATOM 2169 O O . SER A 1 289 ? 13.291 -7.049 -29.929 1.00 97.69 289 SER A O 1
ATOM 2171 N N . ALA A 1 290 ? 13.749 -5.103 -30.917 1.00 97.12 290 ALA A N 1
ATOM 2172 C CA . ALA A 1 290 ? 13.637 -4.313 -29.692 1.00 97.12 290 ALA A CA 1
ATOM 2173 C C . ALA A 1 290 ? 12.206 -4.366 -29.124 1.00 97.12 290 ALA A C 1
ATOM 2175 O O . ALA A 1 290 ? 12.025 -4.466 -27.909 1.00 97.12 290 ALA A O 1
ATOM 2176 N N . ALA A 1 291 ? 11.189 -4.431 -29.991 1.00 98.31 291 ALA A N 1
ATOM 2177 C CA . ALA A 1 291 ? 9.814 -4.713 -29.585 1.00 98.31 291 ALA A CA 1
ATOM 2178 C C . ALA A 1 291 ? 9.669 -6.023 -28.791 1.00 98.31 291 ALA A C 1
ATOM 2180 O O . ALA A 1 291 ? 8.884 -6.072 -27.848 1.00 98.31 291 ALA A O 1
ATOM 2181 N N . TYR A 1 292 ? 10.433 -7.072 -29.120 1.00 98.12 292 TYR A N 1
ATOM 2182 C CA . TYR A 1 292 ? 10.397 -8.340 -28.385 1.00 98.12 292 TYR A CA 1
ATOM 2183 C C . TYR A 1 292 ? 10.840 -8.170 -26.922 1.00 98.12 292 TYR A C 1
ATOM 2185 O O . TYR A 1 292 ? 10.177 -8.686 -26.022 1.00 98.12 292 TYR A O 1
ATOM 2193 N N . TYR A 1 293 ? 11.900 -7.390 -26.669 1.00 98.00 293 TYR A N 1
ATOM 2194 C CA . TYR A 1 293 ? 12.329 -7.039 -25.308 1.00 98.00 293 TYR A CA 1
ATOM 2195 C C . TYR A 1 293 ? 11.270 -6.220 -24.564 1.00 98.00 293 TYR A C 1
ATOM 2197 O O . TYR A 1 293 ? 10.895 -6.575 -23.448 1.00 98.00 293 TYR A O 1
ATOM 2205 N N . LEU A 1 294 ? 10.733 -5.173 -25.196 1.00 98.44 294 LEU A N 1
ATOM 2206 C CA . LEU A 1 294 ? 9.718 -4.300 -24.594 1.00 98.44 294 LEU A CA 1
ATOM 2207 C C . LEU A 1 294 ? 8.442 -5.074 -24.226 1.00 98.44 294 LEU A C 1
ATOM 2209 O O . LEU A 1 294 ? 7.908 -4.912 -23.129 1.00 98.44 294 LEU A O 1
ATOM 2213 N N . CYS A 1 295 ? 7.990 -5.977 -25.101 1.00 98.56 295 CYS A N 1
ATOM 2214 C CA . CYS A 1 295 ? 6.867 -6.872 -24.826 1.00 98.56 295 CYS A CA 1
ATOM 2215 C C . CYS A 1 295 ? 7.177 -7.857 -23.690 1.00 98.56 295 CYS A C 1
ATOM 2217 O O . CYS A 1 295 ? 6.305 -8.126 -22.865 1.00 98.56 295 CYS A O 1
ATOM 2219 N N . ALA A 1 296 ? 8.403 -8.387 -23.613 1.00 98.44 296 ALA A N 1
ATOM 2220 C CA . ALA A 1 296 ? 8.810 -9.262 -22.516 1.00 98.44 296 ALA A CA 1
ATOM 2221 C C . ALA A 1 296 ? 8.809 -8.524 -21.167 1.00 98.44 296 ALA A C 1
ATOM 2223 O O . ALA A 1 296 ? 8.330 -9.073 -20.171 1.00 98.44 296 ALA A O 1
ATOM 2224 N N . TRP A 1 297 ? 9.282 -7.273 -21.136 1.00 98.44 297 TRP A N 1
ATOM 2225 C CA . TRP A 1 297 ? 9.201 -6.407 -19.960 1.00 98.44 297 TRP A CA 1
ATOM 2226 C C . TRP A 1 297 ? 7.748 -6.116 -19.574 1.00 98.44 297 TRP A C 1
ATOM 2228 O O . TRP A 1 297 ? 7.368 -6.335 -18.425 1.00 98.44 297 TRP A O 1
ATOM 2238 N N . GLY A 1 298 ? 6.905 -5.740 -20.540 1.00 98.50 298 GLY A N 1
ATOM 2239 C CA . GLY A 1 298 ? 5.477 -5.512 -20.309 1.00 98.50 298 GLY A CA 1
ATOM 2240 C C . GLY A 1 298 ? 4.753 -6.754 -19.780 1.00 98.50 298 GLY A C 1
ATOM 2241 O O . GLY A 1 298 ? 3.970 -6.667 -18.840 1.00 98.50 298 GLY A O 1
ATOM 2242 N N . ALA A 1 299 ? 5.069 -7.945 -20.292 1.00 98.44 299 ALA A N 1
ATOM 2243 C CA . ALA A 1 299 ? 4.468 -9.188 -19.812 1.00 98.44 299 ALA A CA 1
ATOM 2244 C C . ALA A 1 299 ? 4.779 -9.478 -18.332 1.00 98.44 299 ALA A C 1
ATOM 2246 O O . ALA A 1 299 ? 3.986 -10.147 -17.667 1.00 98.44 299 ALA A O 1
ATOM 2247 N N . MET A 1 300 ? 5.919 -9.009 -17.805 1.00 98.50 300 MET A N 1
ATOM 2248 C CA . MET A 1 300 ? 6.219 -9.100 -16.372 1.00 98.50 300 MET A CA 1
ATOM 2249 C C . MET A 1 300 ? 5.264 -8.233 -15.550 1.00 98.50 300 MET A C 1
ATOM 2251 O O . MET A 1 300 ? 4.578 -8.761 -14.675 1.00 98.50 300 MET A O 1
ATOM 2255 N N . PHE A 1 301 ? 5.148 -6.953 -15.903 1.00 98.50 301 PHE A N 1
ATOM 2256 C CA . PHE A 1 301 ? 4.304 -5.993 -15.190 1.00 98.50 301 PHE A CA 1
ATOM 2257 C C . PHE A 1 301 ? 2.803 -6.255 -15.349 1.00 98.50 301 PHE A C 1
ATOM 2259 O O . PHE A 1 301 ? 2.036 -5.995 -14.428 1.00 98.50 301 PHE A O 1
ATOM 2266 N N . ALA A 1 302 ? 2.368 -6.849 -16.463 1.00 97.50 302 ALA A N 1
ATOM 2267 C CA . ALA A 1 302 ? 0.977 -7.261 -16.641 1.00 97.50 302 ALA A CA 1
ATOM 2268 C C . ALA A 1 302 ? 0.536 -8.265 -15.560 1.00 97.50 302 ALA A C 1
ATOM 2270 O O . ALA A 1 302 ? -0.559 -8.149 -15.020 1.00 97.50 302 ALA A O 1
ATOM 2271 N N . ARG A 1 303 ? 1.416 -9.202 -15.174 1.00 98.12 303 ARG A N 1
ATOM 2272 C CA . ARG A 1 303 ? 1.137 -10.118 -14.054 1.00 98.12 303 ARG A CA 1
ATOM 2273 C C . ARG A 1 303 ? 1.120 -9.397 -12.708 1.00 98.12 303 ARG A C 1
ATOM 2275 O O . ARG A 1 303 ? 0.419 -9.837 -11.798 1.00 98.12 303 ARG A O 1
ATOM 2282 N N . ASP A 1 304 ? 1.921 -8.344 -12.548 1.00 98.12 304 ASP A N 1
ATOM 2283 C CA . ASP A 1 304 ? 1.949 -7.521 -11.329 1.00 98.12 304 ASP A CA 1
ATOM 2284 C C . ASP A 1 304 ? 0.677 -6.713 -11.150 1.00 98.12 304 ASP A C 1
ATOM 2286 O O . ASP A 1 304 ? 0.184 -6.631 -10.030 1.00 98.12 304 ASP A O 1
ATOM 2290 N N . LEU A 1 305 ? 0.089 -6.234 -12.244 1.00 96.00 305 LEU A N 1
ATOM 2291 C CA . LEU A 1 305 ? -1.212 -5.576 -12.234 1.00 96.00 305 LEU A CA 1
ATOM 2292 C C . LEU A 1 305 ? -2.304 -6.500 -11.668 1.00 96.00 305 LEU A C 1
ATOM 2294 O O . LEU A 1 305 ? -3.072 -6.089 -10.799 1.00 96.00 305 LEU A O 1
ATOM 2298 N N . ASP A 1 306 ? -2.339 -7.766 -12.090 1.00 94.56 306 ASP A N 1
ATOM 2299 C CA . ASP A 1 306 ? -3.299 -8.740 -11.551 1.00 94.56 306 ASP A CA 1
ATOM 2300 C C . ASP A 1 306 ? -3.087 -9.002 -10.051 1.00 94.56 306 ASP A C 1
ATOM 2302 O O . ASP A 1 306 ? -4.057 -9.102 -9.297 1.00 94.56 306 ASP A O 1
ATOM 2306 N N . LEU A 1 307 ? -1.829 -9.075 -9.599 1.00 95.69 307 LEU A N 1
ATOM 2307 C CA . LEU A 1 307 ? -1.517 -9.298 -8.185 1.00 95.69 307 LEU A CA 1
ATOM 2308 C C . LEU A 1 307 ? -1.860 -8.080 -7.318 1.00 95.69 307 LEU A C 1
ATOM 2310 O O . LEU A 1 307 ? -2.475 -8.249 -6.271 1.00 95.69 307 LEU A O 1
ATOM 2314 N N . LEU A 1 308 ? -1.509 -6.867 -7.749 1.00 94.75 308 LEU A N 1
ATOM 2315 C CA . LEU A 1 308 ? -1.846 -5.638 -7.024 1.00 94.75 308 LEU A CA 1
ATOM 2316 C C . LEU A 1 308 ? -3.357 -5.449 -6.904 1.00 94.75 308 LEU A C 1
ATOM 2318 O O . LEU A 1 308 ? -3.847 -5.054 -5.849 1.00 94.75 308 LEU A O 1
ATOM 2322 N N . ARG A 1 309 ? -4.113 -5.801 -7.952 1.00 92.69 309 ARG A N 1
ATOM 2323 C CA . ARG A 1 309 ? -5.578 -5.789 -7.897 1.00 92.69 309 ARG A CA 1
ATOM 2324 C C . ARG A 1 309 ? -6.108 -6.762 -6.843 1.00 92.69 309 ARG A C 1
ATOM 2326 O O . ARG A 1 309 ? -7.049 -6.418 -6.137 1.00 92.69 309 ARG A O 1
ATOM 2333 N N . ALA A 1 310 ? -5.518 -7.951 -6.734 1.00 91.75 310 ALA A N 1
ATOM 2334 C CA . ALA A 1 310 ? -5.907 -8.939 -5.729 1.00 91.75 310 ALA A CA 1
ATOM 2335 C C . ALA A 1 310 ? -5.497 -8.541 -4.298 1.00 91.75 310 ALA A C 1
ATOM 2337 O O . ALA A 1 310 ? -6.202 -8.887 -3.356 1.00 91.75 310 ALA A O 1
ATOM 2338 N N . ALA A 1 311 ? -4.403 -7.791 -4.139 1.00 92.38 311 ALA A N 1
ATOM 2339 C CA . ALA A 1 311 ? -3.911 -7.315 -2.844 1.00 92.38 311 ALA A CA 1
ATOM 2340 C C . ALA A 1 311 ? -4.749 -6.167 -2.241 1.00 92.38 311 ALA A C 1
ATOM 2342 O O . ALA A 1 311 ? -4.587 -5.824 -1.068 1.00 92.38 311 ALA A O 1
ATOM 2343 N N . ALA A 1 312 ? -5.661 -5.561 -3.010 1.00 86.31 312 ALA A N 1
ATOM 2344 C CA . ALA A 1 312 ? -6.558 -4.532 -2.500 1.00 86.31 312 ALA A CA 1
ATOM 2345 C C . ALA A 1 312 ? -7.536 -5.132 -1.470 1.00 86.31 312 ALA A C 1
ATOM 2347 O O . ALA A 1 312 ? -8.468 -5.851 -1.822 1.00 86.31 312 ALA A O 1
ATOM 2348 N N . SER A 1 313 ? -7.338 -4.814 -0.187 1.00 85.31 313 SER A N 1
ATOM 2349 C CA . SER A 1 313 ? -8.138 -5.341 0.927 1.00 85.31 313 SER A CA 1
ATOM 2350 C C . SER A 1 313 ? -9.654 -5.116 0.747 1.00 85.31 313 SER A C 1
ATOM 2352 O O . SER A 1 313 ? -10.116 -3.979 0.892 1.00 85.31 313 SER A O 1
ATOM 2354 N N . PRO A 1 314 ? -10.476 -6.167 0.563 1.00 91.81 314 PRO A N 1
ATOM 2355 C CA . PRO A 1 314 ? -11.907 -6.009 0.284 1.00 91.81 314 PRO A CA 1
ATOM 2356 C C . PRO A 1 314 ? -12.787 -5.930 1.546 1.00 91.81 314 PRO A C 1
ATOM 2358 O O . PRO A 1 314 ? -13.995 -5.697 1.443 1.00 91.81 314 PRO A O 1
ATOM 2361 N N . GLU A 1 315 ? -12.218 -6.124 2.741 1.00 96.31 315 GLU A N 1
ATOM 2362 C CA . GLU A 1 315 ? -12.977 -6.325 3.983 1.00 96.31 315 GLU A CA 1
ATOM 2363 C C . GLU A 1 315 ? -12.945 -5.117 4.926 1.00 96.31 315 GLU A C 1
ATOM 2365 O O . GLU A 1 315 ? -11.896 -4.518 5.157 1.00 96.31 315 GLU A O 1
ATOM 2370 N N . MET A 1 316 ? -14.102 -4.781 5.505 1.00 98.06 316 MET A N 1
ATOM 2371 C CA . MET A 1 316 ? -14.271 -3.678 6.454 1.00 98.06 316 MET A CA 1
ATOM 2372 C C . MET A 1 316 ? -14.105 -4.163 7.907 1.00 98.06 316 MET A C 1
ATOM 2374 O O . MET A 1 316 ? -14.948 -4.940 8.378 1.00 98.06 316 MET A O 1
ATOM 2378 N N . PRO A 1 317 ? -13.073 -3.702 8.641 1.00 97.81 317 PRO A N 1
ATOM 2379 C CA . PRO A 1 317 ? -12.767 -4.202 9.983 1.00 97.81 317 PRO A CA 1
ATOM 2380 C C . PRO A 1 317 ? -13.514 -3.474 11.109 1.00 97.81 317 PRO A C 1
ATOM 2382 O O . PRO A 1 317 ? -13.752 -4.057 12.164 1.00 97.81 317 PRO A O 1
ATOM 2385 N N . LEU A 1 318 ? -13.925 -2.223 10.899 1.00 97.06 318 LEU A N 1
ATOM 2386 C CA . LEU A 1 318 ? -14.450 -1.360 11.957 1.00 97.06 318 LEU A CA 1
ATOM 2387 C C . LEU A 1 318 ? -15.739 -1.901 12.603 1.00 97.06 318 LEU A C 1
ATOM 2389 O O . LEU A 1 318 ? -16.618 -2.467 11.941 1.00 97.06 318 LEU A O 1
ATOM 2393 N N . GLY A 1 319 ? -15.869 -1.686 13.914 1.00 95.94 319 GLY A N 1
ATOM 2394 C CA . GLY A 1 319 ? -17.023 -2.079 14.724 1.00 95.94 319 GLY A CA 1
ATOM 2395 C C . GLY A 1 319 ? -16.853 -3.420 15.440 1.00 95.94 319 GLY A C 1
ATOM 2396 O O . GLY A 1 319 ? -17.822 -3.952 15.984 1.00 95.94 319 GLY A O 1
ATOM 2397 N N . VAL A 1 320 ? -15.638 -3.976 15.459 1.00 96.94 320 VAL A N 1
ATOM 2398 C CA . VAL A 1 320 ? -15.292 -5.140 16.294 1.00 96.94 320 VAL A CA 1
ATOM 2399 C C . VAL A 1 320 ? -14.709 -4.725 17.651 1.00 96.94 320 VAL A C 1
ATOM 2401 O O . VAL A 1 320 ? -14.455 -5.579 18.505 1.00 96.94 320 VAL A O 1
ATOM 2404 N N . GLY A 1 321 ? -14.539 -3.420 17.886 1.00 96.12 321 GLY A N 1
ATOM 2405 C CA . GLY A 1 321 ? -13.970 -2.887 19.115 1.00 96.12 321 GLY A CA 1
ATOM 2406 C C . GLY A 1 321 ? -12.579 -3.462 19.369 1.00 96.12 321 GLY A C 1
ATOM 2407 O O . GLY A 1 321 ? -11.797 -3.672 18.449 1.00 96.12 321 GLY A O 1
ATOM 2408 N N . ALA A 1 322 ? -12.264 -3.743 20.634 1.00 95.50 322 ALA A N 1
ATOM 2409 C CA . ALA A 1 322 ? -10.931 -4.226 20.990 1.00 95.50 322 ALA A CA 1
ATOM 2410 C C . ALA A 1 322 ? -10.627 -5.638 20.452 1.00 95.50 322 ALA A C 1
ATOM 2412 O O . ALA A 1 322 ? -9.464 -5.925 20.186 1.00 95.50 322 ALA A O 1
ATOM 2413 N N . LEU A 1 323 ? -11.650 -6.504 20.347 1.00 95.44 323 LEU A N 1
ATOM 2414 C CA . LEU A 1 323 ? -11.571 -7.871 19.787 1.00 95.44 323 LEU A CA 1
ATOM 2415 C C . LEU A 1 323 ? -12.932 -8.604 19.718 1.00 95.44 323 LEU A C 1
ATOM 2417 O O . LEU A 1 323 ? -13.081 -9.560 18.967 1.00 95.44 323 LEU A O 1
ATOM 2421 N N . ALA A 1 324 ? -13.921 -8.231 20.541 1.00 95.81 324 ALA A N 1
ATOM 2422 C CA . ALA A 1 324 ? -15.135 -9.035 20.773 1.00 95.81 324 ALA A CA 1
ATOM 2423 C C . ALA A 1 324 ? -16.444 -8.374 20.298 1.00 95.81 324 ALA A C 1
ATOM 2425 O O . ALA A 1 324 ? -17.534 -8.849 20.616 1.00 95.81 324 ALA A O 1
ATOM 2426 N N . GLY A 1 325 ? -16.351 -7.273 19.555 1.00 93.00 325 GLY A N 1
ATOM 2427 C CA . GLY A 1 325 ? -17.481 -6.417 19.212 1.00 93.00 325 GLY A CA 1
ATOM 2428 C C . GLY A 1 325 ? -17.841 -5.426 20.317 1.00 93.00 325 GLY A C 1
ATOM 2429 O O . GLY A 1 325 ? -17.108 -5.224 21.287 1.00 93.00 325 GLY A O 1
ATOM 2430 N N . THR A 1 326 ? -19.007 -4.804 20.161 1.00 92.56 326 THR A N 1
ATOM 2431 C CA . THR A 1 326 ? -19.591 -3.866 21.123 1.00 92.56 326 THR A CA 1
ATOM 2432 C C . THR A 1 326 ? -21.008 -4.294 21.497 1.00 92.56 326 THR A C 1
ATOM 2434 O O . THR A 1 326 ? -21.722 -4.900 20.700 1.00 92.56 326 THR A O 1
ATOM 2437 N N . SER A 1 327 ? -21.425 -3.984 22.726 1.00 93.19 327 SER A N 1
ATOM 2438 C CA . SER A 1 327 ? -22.804 -4.185 23.193 1.00 93.19 327 SER A CA 1
ATOM 2439 C C . SER A 1 327 ? -23.749 -3.057 22.765 1.00 93.19 327 SER A C 1
ATOM 2441 O O . SER A 1 327 ? -24.963 -3.155 22.964 1.00 93.19 327 SER A O 1
ATOM 2443 N N . LEU A 1 328 ? -23.201 -1.978 22.198 1.00 95.00 328 LEU A N 1
ATOM 2444 C CA . LEU A 1 328 ? -23.976 -0.888 21.623 1.00 95.00 328 LEU A CA 1
ATOM 2445 C C . LEU A 1 328 ? -24.605 -1.329 20.293 1.00 95.00 328 LEU A C 1
ATOM 2447 O O . LEU A 1 328 ? -23.990 -2.101 19.557 1.00 95.00 328 LEU A O 1
ATOM 2451 N N . PRO A 1 329 ? -25.808 -0.835 19.955 1.00 95.25 329 PRO A N 1
ATOM 2452 C CA . PRO A 1 329 ? -26.514 -1.215 18.735 1.00 95.25 329 PRO A CA 1
ATOM 2453 C C . PRO A 1 329 ? -25.938 -0.491 17.502 1.00 95.25 329 PRO A C 1
ATOM 2455 O O . PRO A 1 329 ? -26.645 0.266 16.841 1.00 95.25 329 PRO A O 1
ATOM 2458 N N . ILE A 1 330 ? -24.645 -0.685 17.225 1.00 97.06 330 ILE A N 1
ATOM 2459 C CA . ILE A 1 330 ? -23.983 -0.157 16.028 1.00 97.06 330 ILE A CA 1
ATOM 2460 C C . ILE A 1 330 ? -24.418 -0.931 14.779 1.00 97.06 330 ILE A C 1
ATOM 2462 O O . ILE A 1 330 ? -24.851 -2.080 14.869 1.00 97.06 330 ILE A O 1
ATOM 2466 N N . ASP A 1 331 ? -24.230 -0.326 13.608 1.00 97.94 331 ASP A N 1
ATOM 2467 C CA . ASP A 1 331 ? -24.478 -0.974 12.321 1.00 97.94 331 ASP A CA 1
ATOM 2468 C C . ASP A 1 331 ? -23.235 -0.891 11.421 1.00 97.94 331 ASP A C 1
ATOM 2470 O O . ASP A 1 331 ? -22.962 0.126 10.779 1.00 97.94 331 ASP A O 1
ATOM 2474 N N . ARG A 1 332 ? -22.464 -1.986 11.389 1.00 97.94 332 ARG A N 1
ATOM 2475 C CA . ARG A 1 332 ? -21.232 -2.108 10.591 1.00 97.94 332 ARG A CA 1
ATOM 2476 C C . ARG A 1 332 ? -21.494 -1.989 9.087 1.00 97.94 332 ARG A C 1
ATOM 2478 O O . ARG A 1 332 ? -20.617 -1.544 8.350 1.00 97.94 332 ARG A O 1
ATOM 2485 N N . GLU A 1 333 ? -22.691 -2.348 8.632 1.00 98.44 333 GLU A N 1
ATOM 2486 C CA . GLU A 1 333 ? -23.051 -2.322 7.216 1.00 98.44 333 GLU A CA 1
ATOM 2487 C C . GLU A 1 333 ? -23.087 -0.887 6.670 1.00 98.44 333 GLU A C 1
ATOM 2489 O O . GLU A 1 333 ? -22.657 -0.640 5.543 1.00 98.44 333 GLU A O 1
ATOM 2494 N N . ILE A 1 334 ? -23.485 0.086 7.499 1.00 98.44 334 ILE A N 1
ATOM 2495 C CA . ILE A 1 334 ? -23.433 1.512 7.148 1.00 98.44 334 ILE A CA 1
ATOM 2496 C C . ILE A 1 334 ? -21.995 1.931 6.820 1.00 98.44 334 ILE A C 1
ATOM 2498 O O . ILE A 1 334 ? -21.757 2.550 5.785 1.00 98.44 334 ILE A O 1
ATOM 2502 N N . VAL A 1 335 ? -21.031 1.586 7.680 1.00 98.38 335 VAL A N 1
ATOM 2503 C CA . VAL A 1 335 ? -19.618 1.953 7.486 1.00 98.38 335 VAL A CA 1
ATOM 2504 C C . VAL A 1 335 ? -19.048 1.263 6.246 1.00 98.38 335 VAL A C 1
ATOM 2506 O O . VAL A 1 335 ? -18.404 1.918 5.426 1.00 98.38 335 VAL A O 1
ATOM 2509 N N . ARG A 1 336 ? -19.347 -0.030 6.055 1.00 98.50 336 ARG A N 1
ATOM 2510 C CA . ARG A 1 336 ? -18.948 -0.794 4.861 1.00 98.50 336 ARG A CA 1
ATOM 2511 C C . ARG A 1 336 ? -19.399 -0.120 3.571 1.00 98.50 336 ARG A C 1
ATOM 2513 O O . ARG A 1 336 ? -18.591 0.034 2.658 1.00 98.50 336 ARG A O 1
ATOM 2520 N N . GLN A 1 337 ? -20.663 0.296 3.504 1.00 98.44 337 GLN A N 1
ATOM 2521 C CA . GLN A 1 337 ? -21.230 0.960 2.331 1.00 98.44 337 GLN A CA 1
ATOM 2522 C C . GLN A 1 337 ? -20.607 2.338 2.092 1.00 98.44 337 GLN A C 1
ATOM 2524 O O . GLN A 1 337 ? -20.240 2.650 0.960 1.00 98.44 337 GLN A O 1
ATOM 2529 N N . LEU A 1 338 ? -20.450 3.147 3.146 1.00 98.31 338 LEU A N 1
ATOM 2530 C CA . LEU A 1 338 ? -19.849 4.483 3.049 1.00 98.31 338 LEU A CA 1
ATOM 2531 C C . LEU A 1 338 ? -18.407 4.425 2.532 1.00 98.31 338 LEU A C 1
ATOM 2533 O O . LEU A 1 338 ? -18.040 5.205 1.657 1.00 98.31 338 LEU A O 1
ATOM 2537 N N . LEU A 1 339 ? -17.619 3.475 3.038 1.00 97.75 339 LEU A N 1
ATOM 2538 C CA . LEU A 1 339 ? -16.210 3.285 2.680 1.00 97.75 339 LEU A CA 1
ATOM 2539 C C . LEU A 1 339 ? -16.004 2.320 1.501 1.00 97.75 339 LEU A C 1
ATOM 2541 O O . LEU A 1 339 ? -14.868 2.000 1.144 1.00 97.75 339 LEU A O 1
ATOM 2545 N N . ARG A 1 340 ? -17.096 1.849 0.886 1.00 97.06 340 ARG A N 1
ATOM 2546 C CA . ARG A 1 340 ? -17.092 0.992 -0.310 1.00 97.06 340 ARG A CA 1
ATOM 2547 C C . ARG A 1 340 ? -16.204 -0.247 -0.169 1.00 97.06 340 ARG A C 1
ATOM 2549 O O . ARG A 1 340 ? -15.454 -0.577 -1.085 1.00 97.06 340 ARG A O 1
ATOM 2556 N N . PHE A 1 341 ? -16.246 -0.897 0.987 1.00 97.75 341 PHE A N 1
ATOM 2557 C CA . PHE A 1 341 ? -15.690 -2.242 1.138 1.00 97.75 341 PHE A CA 1
ATOM 2558 C C . PHE A 1 341 ? -16.688 -3.263 0.599 1.00 97.75 341 PHE A C 1
ATOM 2560 O O . PHE A 1 341 ? -17.893 -3.028 0.644 1.00 97.75 341 PHE A O 1
ATOM 2567 N N . GLU A 1 342 ? -16.228 -4.410 0.117 1.00 96.94 342 GLU A N 1
ATOM 2568 C CA . GLU A 1 342 ? -17.113 -5.429 -0.458 1.00 96.94 342 GLU A CA 1
ATOM 2569 C C . GLU A 1 342 ? -17.891 -6.176 0.623 1.00 96.94 342 GLU A C 1
ATOM 2571 O O . GLU A 1 342 ? -19.078 -6.456 0.462 1.00 96.94 342 GLU A O 1
ATOM 2576 N N . ARG A 1 343 ? -17.237 -6.457 1.753 1.00 97.50 343 ARG A N 1
ATOM 2577 C CA . ARG A 1 343 ? -17.799 -7.260 2.843 1.00 97.50 343 ARG A CA 1
ATOM 2578 C C . ARG A 1 343 ? -17.268 -6.834 4.208 1.00 97.50 343 ARG A C 1
ATOM 2580 O O . ARG A 1 343 ? -16.337 -6.042 4.312 1.00 97.50 343 ARG A O 1
ATOM 2587 N N . LEU A 1 344 ? -17.902 -7.335 5.261 1.00 98.31 344 LEU A N 1
ATOM 2588 C CA . LEU A 1 344 ? -17.438 -7.186 6.639 1.00 98.31 344 LEU A CA 1
ATOM 2589 C C . LEU A 1 344 ? -16.417 -8.277 6.956 1.00 98.31 344 LEU A C 1
ATOM 2591 O O . LEU A 1 344 ? -16.567 -9.400 6.476 1.00 98.31 344 LEU A O 1
ATOM 2595 N N . THR A 1 345 ? -15.451 -7.985 7.825 1.00 97.75 345 THR A N 1
ATOM 2596 C CA . THR A 1 345 ? -14.638 -9.053 8.421 1.00 97.75 345 THR A CA 1
ATOM 2597 C C . THR A 1 345 ? -15.511 -9.990 9.263 1.00 97.75 345 THR A C 1
ATOM 2599 O O . THR A 1 345 ? -16.452 -9.558 9.950 1.00 97.75 345 THR A O 1
ATOM 2602 N N . ALA A 1 346 ? -15.198 -11.286 9.208 1.00 95.19 346 ALA A N 1
ATOM 2603 C CA . ALA A 1 346 ? -16.050 -12.343 9.752 1.00 95.19 346 ALA A CA 1
ATOM 2604 C C . ALA A 1 346 ? -15.916 -12.538 11.273 1.00 95.19 346 ALA A C 1
ATOM 2606 O O . ALA A 1 346 ? -16.875 -12.953 11.927 1.00 95.19 346 ALA A O 1
ATOM 2607 N N . ASN A 1 347 ? -14.745 -12.253 11.852 1.00 97.06 347 ASN A N 1
ATOM 2608 C CA . ASN A 1 347 ? -14.457 -12.511 13.261 1.00 97.06 347 ASN A CA 1
ATOM 2609 C C . ASN A 1 347 ? -13.644 -11.371 13.887 1.00 97.06 347 ASN A C 1
ATOM 2611 O O . ASN A 1 347 ? -12.634 -10.955 13.333 1.00 97.06 347 ASN A O 1
ATOM 2615 N N . GLY A 1 348 ? -14.069 -10.870 15.051 1.00 96.50 348 GLY A N 1
ATOM 2616 C CA . GLY A 1 348 ? -13.419 -9.725 15.697 1.00 96.50 348 GLY A CA 1
ATOM 2617 C C . GLY A 1 348 ? -12.015 -10.000 16.237 1.00 96.50 348 GLY A C 1
ATOM 2618 O O . GLY A 1 348 ? -11.175 -9.108 16.176 1.00 96.50 348 GLY A O 1
ATOM 2619 N N . LEU A 1 349 ? -11.745 -11.218 16.723 1.00 97.19 349 LEU A N 1
ATOM 2620 C CA . LEU A 1 349 ? -10.428 -11.599 17.243 1.00 97.19 349 LEU A CA 1
ATOM 2621 C C . LEU A 1 349 ? -9.403 -11.680 16.110 1.00 97.19 349 LEU A C 1
ATOM 2623 O O . LEU A 1 349 ? -8.278 -11.223 16.268 1.00 97.19 349 LEU A O 1
ATOM 2627 N N . ASP A 1 350 ? -9.823 -12.237 14.980 1.00 97.69 350 ASP A N 1
ATOM 2628 C CA . ASP A 1 350 ? -9.062 -12.255 13.734 1.00 97.69 350 ASP A CA 1
ATOM 2629 C C . ASP A 1 350 ? -8.823 -10.829 13.215 1.00 97.69 350 ASP A C 1
ATOM 2631 O O . ASP A 1 350 ? -7.685 -10.393 13.110 1.00 97.69 350 ASP A O 1
ATOM 2635 N N . THR A 1 351 ? -9.894 -10.048 13.050 1.00 97.44 351 THR A N 1
ATOM 2636 C CA . THR A 1 351 ? -9.866 -8.684 12.489 1.00 97.44 351 THR A CA 1
ATOM 2637 C C . THR A 1 351 ? -8.781 -7.783 13.080 1.00 97.44 351 THR A C 1
ATOM 2639 O O . THR A 1 351 ? -8.124 -7.048 12.348 1.00 97.44 351 THR A O 1
ATOM 2642 N N . VAL A 1 352 ? -8.626 -7.789 14.406 1.00 97.75 352 VAL A N 1
ATOM 2643 C CA . VAL A 1 352 ? -7.683 -6.892 15.093 1.00 97.75 352 VAL A CA 1
ATOM 2644 C C . VAL A 1 352 ? -6.237 -7.398 15.067 1.00 97.75 352 VAL A C 1
ATOM 2646 O O . VAL A 1 352 ? -5.319 -6.612 15.297 1.00 97.75 352 VAL A O 1
ATOM 2649 N N . GLY A 1 353 ? -6.035 -8.692 14.803 1.00 96.94 353 GLY A N 1
ATOM 2650 C CA . GLY A 1 353 ? -4.719 -9.317 14.651 1.00 96.94 353 GLY A CA 1
ATOM 2651 C C . GLY A 1 353 ? -4.272 -9.494 13.196 1.00 96.94 353 GLY A C 1
ATOM 2652 O O . GLY A 1 353 ? -3.083 -9.670 12.953 1.00 96.94 353 GLY A O 1
ATOM 2653 N N . ASP A 1 354 ? -5.202 -9.434 12.241 1.00 97.00 354 ASP A N 1
ATOM 2654 C CA . ASP A 1 354 ? -4.959 -9.713 10.826 1.00 97.00 354 ASP A CA 1
ATOM 2655 C C . ASP A 1 354 ? -4.024 -8.676 10.180 1.00 97.00 354 ASP A C 1
ATOM 2657 O O . ASP A 1 354 ? -4.210 -7.462 10.333 1.00 97.00 354 ASP A O 1
ATOM 2661 N N . ARG A 1 355 ? -3.024 -9.176 9.445 1.00 97.19 355 ARG A N 1
ATOM 2662 C CA . ARG A 1 355 ? -2.067 -8.430 8.613 1.00 97.19 355 ARG A CA 1
ATOM 2663 C C . ARG A 1 355 ? -1.844 -9.059 7.240 1.00 97.19 355 ARG A C 1
ATOM 2665 O O . ARG A 1 355 ? -0.926 -8.644 6.534 1.00 97.19 355 ARG A O 1
ATOM 2672 N N . ASP A 1 356 ? -2.700 -9.983 6.820 1.00 97.25 356 ASP A N 1
ATOM 2673 C CA . ASP A 1 356 ? -2.595 -10.651 5.524 1.00 97.25 356 ASP A CA 1
ATOM 2674 C C . ASP A 1 356 ? -2.683 -9.632 4.383 1.00 97.25 356 ASP A C 1
ATOM 2676 O O . ASP A 1 356 ? -1.861 -9.650 3.476 1.00 97.25 356 ASP A O 1
ATOM 2680 N N . PHE A 1 357 ? -3.561 -8.631 4.496 1.00 97.00 357 PHE A N 1
ATOM 2681 C CA . PHE A 1 357 ? -3.646 -7.551 3.504 1.00 97.00 357 PHE A CA 1
ATOM 2682 C C . PHE A 1 357 ? -2.346 -6.741 3.352 1.00 97.00 357 PHE A C 1
ATOM 2684 O O . PHE A 1 357 ? -2.026 -6.282 2.257 1.00 97.00 357 PHE A O 1
ATOM 2691 N N . ALA A 1 358 ? -1.601 -6.548 4.445 1.00 97.56 358 ALA A N 1
ATOM 2692 C CA . ALA A 1 358 ? -0.328 -5.836 4.427 1.00 97.56 358 ALA A CA 1
ATOM 2693 C C . ALA A 1 358 ? 0.768 -6.707 3.797 1.00 97.56 358 ALA A C 1
ATOM 2695 O O . ALA A 1 358 ? 1.579 -6.212 3.018 1.00 97.56 358 ALA A O 1
ATOM 2696 N N . LEU A 1 359 ? 0.761 -8.011 4.094 1.00 98.25 359 LEU A N 1
ATOM 2697 C CA . LEU A 1 359 ? 1.664 -8.993 3.492 1.00 98.25 359 LEU A CA 1
ATOM 2698 C C . LEU A 1 359 ? 1.418 -9.150 1.988 1.00 98.25 359 LEU A C 1
ATOM 2700 O O . LEU A 1 359 ? 2.378 -9.143 1.218 1.00 98.25 359 LEU A O 1
ATOM 2704 N N . ASP A 1 360 ? 0.158 -9.242 1.569 1.00 98.00 360 ASP A N 1
ATOM 2705 C CA . ASP A 1 360 ? -0.234 -9.363 0.166 1.00 98.00 360 ASP A CA 1
ATOM 2706 C C . ASP A 1 360 ? 0.205 -8.136 -0.637 1.00 98.00 360 ASP A C 1
ATOM 2708 O O . ASP A 1 360 ? 0.810 -8.272 -1.705 1.00 98.00 360 ASP A O 1
ATOM 2712 N N . PHE A 1 361 ? -0.028 -6.934 -0.100 1.00 98.19 361 PHE A N 1
ATOM 2713 C CA . PHE A 1 361 ? 0.417 -5.690 -0.725 1.00 98.19 361 PHE A CA 1
ATOM 2714 C C . PHE A 1 361 ? 1.945 -5.585 -0.783 1.00 98.19 361 PHE A C 1
ATOM 2716 O O . PHE A 1 361 ? 2.499 -5.356 -1.859 1.00 98.19 361 PHE A O 1
ATOM 2723 N N . ALA A 1 362 ? 2.643 -5.833 0.330 1.00 98.25 362 ALA A N 1
ATOM 2724 C CA . ALA A 1 362 ? 4.105 -5.787 0.369 1.00 98.25 362 ALA A CA 1
ATOM 2725 C C . ALA A 1 362 ? 4.739 -6.820 -0.577 1.00 98.25 362 ALA A C 1
ATOM 2727 O O . ALA A 1 362 ? 5.749 -6.543 -1.227 1.00 98.25 362 ALA A O 1
ATOM 2728 N N . TYR A 1 363 ? 4.135 -8.004 -0.712 1.00 98.56 363 TYR A N 1
ATOM 2729 C CA . TYR A 1 363 ? 4.566 -9.001 -1.687 1.00 98.56 363 TYR A CA 1
ATOM 2730 C C . TYR A 1 363 ? 4.347 -8.523 -3.125 1.00 98.56 363 TYR A C 1
ATOM 2732 O O . TYR A 1 363 ? 5.246 -8.667 -3.960 1.00 98.56 363 TYR A O 1
ATOM 2740 N N . ALA A 1 364 ? 3.192 -7.922 -3.415 1.00 98.25 364 ALA A N 1
ATOM 2741 C CA . ALA A 1 364 ? 2.895 -7.354 -4.723 1.00 98.25 364 ALA A CA 1
ATOM 2742 C C . ALA A 1 364 ? 3.894 -6.252 -5.112 1.00 98.25 364 ALA A C 1
ATOM 2744 O O . ALA A 1 364 ? 4.476 -6.313 -6.200 1.00 98.25 364 ALA A O 1
ATOM 2745 N N . ALA A 1 365 ? 4.172 -5.320 -4.197 1.00 97.75 365 ALA A N 1
ATOM 2746 C CA . ALA A 1 365 ? 5.158 -4.257 -4.370 1.00 97.75 365 ALA A CA 1
ATOM 2747 C C . ALA A 1 365 ? 6.579 -4.816 -4.575 1.00 97.75 365 ALA A C 1
ATOM 2749 O O . ALA A 1 365 ? 7.265 -4.469 -5.543 1.00 97.75 365 ALA A O 1
ATOM 2750 N N . ALA A 1 366 ? 7.012 -5.755 -3.724 1.00 98.44 366 ALA A N 1
ATOM 2751 C CA . ALA A 1 366 ? 8.327 -6.384 -3.836 1.00 98.44 366 ALA A CA 1
ATOM 2752 C C . ALA A 1 366 ? 8.504 -7.126 -5.169 1.00 98.44 366 ALA A C 1
ATOM 2754 O O . ALA A 1 366 ? 9.573 -7.057 -5.781 1.00 98.44 366 ALA A O 1
ATOM 2755 N N . ARG A 1 367 ? 7.463 -7.810 -5.658 1.00 98.44 367 ARG A N 1
ATOM 2756 C CA . ARG A 1 367 ? 7.512 -8.522 -6.940 1.00 98.44 367 ARG A CA 1
ATOM 2757 C C . ARG A 1 367 ? 7.581 -7.567 -8.133 1.00 98.44 367 ARG A C 1
ATOM 2759 O O . ARG A 1 367 ? 8.388 -7.802 -9.034 1.00 98.44 367 ARG A O 1
ATOM 2766 N N . ALA A 1 368 ? 6.808 -6.482 -8.113 1.00 98.19 368 ALA A N 1
ATOM 2767 C CA . ALA A 1 368 ? 6.881 -5.446 -9.140 1.00 98.19 368 ALA A CA 1
ATOM 2768 C C . ALA A 1 368 ? 8.284 -4.819 -9.205 1.00 98.19 368 ALA A C 1
ATOM 2770 O O . ALA A 1 368 ? 8.873 -4.702 -10.283 1.00 98.19 368 ALA A O 1
ATOM 2771 N N . LEU A 1 369 ? 8.885 -4.513 -8.050 1.00 98.12 369 LEU A N 1
ATOM 2772 C CA . LEU A 1 369 ? 10.252 -3.989 -7.982 1.00 98.12 369 LEU A CA 1
ATOM 2773 C C . LEU A 1 369 ? 11.319 -5.020 -8.375 1.00 98.12 369 LEU A C 1
ATOM 2775 O O . LEU A 1 369 ? 12.329 -4.646 -8.972 1.00 98.12 369 LEU A O 1
ATOM 2779 N N . LEU A 1 370 ? 11.096 -6.315 -8.132 1.00 98.50 370 LEU A N 1
ATOM 2780 C CA . LEU A 1 370 ? 11.949 -7.380 -8.670 1.00 98.50 370 LEU A CA 1
ATOM 2781 C C . LEU A 1 370 ? 11.928 -7.382 -10.201 1.00 98.50 370 LEU A C 1
ATOM 2783 O O . LEU A 1 370 ? 12.992 -7.447 -10.819 1.00 98.50 370 LEU A O 1
ATOM 2787 N N . HIS A 1 371 ? 10.761 -7.262 -10.837 1.00 98.69 371 HIS A N 1
ATOM 2788 C CA . HIS A 1 371 ? 10.685 -7.133 -12.293 1.00 98.69 371 HIS A CA 1
ATOM 2789 C C . HIS A 1 371 ? 11.336 -5.837 -12.792 1.00 98.69 371 HIS A C 1
ATOM 2791 O O . HIS A 1 371 ? 12.136 -5.890 -13.728 1.00 98.69 371 HIS A O 1
ATOM 2797 N N . ALA A 1 372 ? 11.105 -4.708 -12.118 1.00 98.44 372 ALA A N 1
ATOM 2798 C CA . ALA A 1 372 ? 11.768 -3.443 -12.430 1.00 98.44 372 ALA A CA 1
ATOM 2799 C C . ALA A 1 372 ? 13.298 -3.543 -12.319 1.00 98.44 372 ALA A C 1
ATOM 2801 O O . ALA A 1 372 ? 14.010 -3.025 -13.174 1.00 98.44 372 ALA A O 1
ATOM 2802 N N . SER A 1 373 ? 13.824 -4.282 -11.337 1.00 98.62 373 SER A N 1
ATOM 2803 C CA . SER A 1 373 ? 15.268 -4.509 -11.182 1.00 98.62 373 SER A CA 1
ATOM 2804 C C . SER A 1 373 ? 15.885 -5.294 -12.351 1.00 98.62 373 SER A C 1
ATOM 2806 O O . SER A 1 373 ? 17.043 -5.067 -12.722 1.00 98.62 373 SER A O 1
ATOM 2808 N N . ARG A 1 374 ? 15.107 -6.198 -12.965 1.00 98.38 374 ARG A N 1
ATOM 2809 C CA . ARG A 1 374 ? 15.521 -6.962 -14.151 1.00 98.38 374 ARG A CA 1
ATOM 2810 C C . ARG A 1 374 ? 15.562 -6.063 -15.379 1.00 98.38 374 ARG A C 1
ATOM 2812 O O . ARG A 1 374 ? 16.587 -6.036 -16.049 1.00 98.38 374 ARG A O 1
ATOM 2819 N N . VAL A 1 375 ? 14.507 -5.276 -15.604 1.00 98.31 375 VAL A N 1
ATOM 2820 C CA . VAL A 1 375 ? 14.465 -4.265 -16.676 1.00 98.31 375 VAL A CA 1
ATOM 2821 C C . VAL A 1 375 ? 15.612 -3.270 -16.524 1.00 98.31 375 VAL A C 1
ATOM 2823 O O . VAL A 1 375 ? 16.338 -3.013 -17.475 1.00 98.31 375 VAL A O 1
ATOM 2826 N N . ALA A 1 376 ? 15.837 -2.767 -15.310 1.00 98.25 376 ALA A N 1
ATOM 2827 C CA . ALA A 1 376 ? 16.939 -1.865 -15.014 1.00 98.25 376 ALA A CA 1
ATOM 2828 C C . ALA A 1 376 ? 18.303 -2.476 -15.353 1.00 98.25 376 ALA A C 1
ATOM 2830 O O . ALA A 1 376 ? 19.166 -1.782 -15.876 1.00 98.25 376 ALA A O 1
ATOM 2831 N N . THR A 1 377 ? 18.502 -3.771 -15.095 1.00 98.25 377 THR A N 1
ATOM 2832 C CA . THR A 1 377 ? 19.751 -4.450 -15.463 1.00 98.25 377 THR A CA 1
ATOM 2833 C C . THR A 1 377 ? 19.939 -4.505 -16.978 1.00 98.25 377 THR A C 1
ATOM 2835 O O . THR A 1 377 ? 21.033 -4.189 -17.437 1.00 98.25 377 THR A O 1
ATOM 2838 N N . ASP A 1 378 ? 18.891 -4.825 -17.743 1.00 97.44 378 ASP A N 1
ATOM 2839 C CA . ASP A 1 378 ? 18.965 -4.809 -19.209 1.00 97.44 378 ASP A CA 1
ATOM 2840 C C . ASP A 1 378 ? 19.275 -3.395 -19.727 1.00 97.44 378 ASP A C 1
ATOM 2842 O O . ASP A 1 378 ? 20.163 -3.228 -20.558 1.00 97.44 378 ASP A O 1
ATOM 2846 N N . VAL A 1 379 ? 18.600 -2.364 -19.202 1.00 96.69 379 VAL A N 1
ATOM 2847 C CA . VAL A 1 379 ? 18.824 -0.967 -19.612 1.00 96.69 379 VAL A CA 1
ATOM 2848 C C . VAL A 1 379 ? 20.251 -0.513 -19.306 1.00 96.69 379 VAL A C 1
ATOM 2850 O O . VAL A 1 379 ? 20.900 0.064 -20.174 1.00 96.69 379 VAL A O 1
ATOM 2853 N N . ILE A 1 380 ? 20.764 -0.807 -18.108 1.00 97.12 380 ILE A N 1
ATOM 2854 C CA . ILE A 1 380 ? 22.144 -0.480 -17.727 1.00 97.12 380 ILE A CA 1
ATOM 2855 C C . ILE A 1 380 ? 23.133 -1.146 -18.686 1.00 97.12 380 ILE A C 1
ATOM 2857 O O . ILE A 1 380 ? 23.986 -0.450 -19.236 1.00 97.12 380 ILE A O 1
ATOM 2861 N N . ASP A 1 381 ? 23.000 -2.459 -18.918 1.00 96.88 381 ASP A N 1
ATOM 2862 C CA . ASP A 1 381 ? 23.891 -3.201 -19.817 1.00 96.88 381 ASP A CA 1
ATOM 2863 C C . ASP A 1 381 ? 23.808 -2.609 -21.245 1.00 96.88 381 ASP A C 1
ATOM 2865 O O . ASP A 1 381 ? 24.836 -2.346 -21.868 1.00 96.88 381 ASP A O 1
ATOM 2869 N N . PHE A 1 382 ? 22.606 -2.298 -21.742 1.00 96.19 382 PHE A N 1
ATOM 2870 C CA . PHE A 1 382 ? 22.375 -1.773 -23.095 1.00 96.19 382 PHE A CA 1
ATOM 2871 C C . PHE A 1 382 ? 22.846 -0.329 -23.317 1.00 96.19 382 PHE A C 1
ATOM 2873 O O . PHE A 1 382 ? 23.084 0.048 -24.467 1.00 96.19 382 PHE A O 1
ATOM 2880 N N . CYS A 1 383 ? 23.011 0.459 -22.253 1.00 94.56 383 CYS A N 1
ATOM 2881 C CA . CYS A 1 383 ? 23.556 1.819 -22.308 1.00 94.56 383 CYS A CA 1
ATOM 2882 C C . CYS A 1 383 ? 25.087 1.886 -22.246 1.00 94.56 383 CYS A C 1
ATOM 2884 O O . CYS A 1 383 ? 25.660 2.956 -22.454 1.00 94.56 383 CYS A O 1
ATOM 2886 N N . THR A 1 384 ? 25.766 0.774 -21.953 1.00 94.94 384 THR A N 1
ATOM 2887 C CA . THR A 1 384 ? 27.237 0.734 -21.942 1.00 94.94 384 THR A CA 1
ATOM 2888 C C . THR A 1 384 ? 27.824 0.984 -23.333 1.00 94.94 384 THR A C 1
ATOM 2890 O O . THR A 1 384 ? 27.167 0.753 -24.349 1.00 94.94 384 THR A O 1
ATOM 2893 N N . ALA A 1 385 ? 29.088 1.410 -23.395 1.00 91.38 385 ALA A N 1
ATOM 2894 C CA . ALA A 1 385 ? 29.785 1.617 -24.665 1.00 91.38 385 ALA A CA 1
ATOM 2895 C C . ALA A 1 385 ? 29.995 0.300 -25.438 1.00 91.38 385 ALA A C 1
ATOM 2897 O O . ALA A 1 385 ? 30.050 0.300 -26.665 1.00 91.38 385 ALA A O 1
ATOM 2898 N N . GLU A 1 386 ? 30.099 -0.822 -24.725 1.00 95.25 386 GLU A N 1
ATOM 2899 C CA . GLU A 1 386 ? 30.293 -2.159 -25.281 1.00 95.25 386 GLU A CA 1
ATOM 2900 C C . GLU A 1 386 ? 29.038 -2.697 -25.982 1.00 95.25 386 GLU A C 1
ATOM 2902 O O . GLU A 1 386 ? 29.151 -3.431 -26.969 1.00 95.25 386 GLU A O 1
ATOM 2907 N N . PHE A 1 387 ? 27.848 -2.354 -25.475 1.00 94.94 387 PHE A N 1
ATOM 2908 C CA . PHE A 1 387 ? 26.573 -2.715 -26.096 1.00 94.94 387 PHE A CA 1
ATOM 2909 C C . PHE A 1 387 ? 26.101 -1.629 -27.064 1.00 94.94 387 PHE A C 1
ATOM 2911 O O . PHE A 1 387 ? 25.914 -1.911 -28.246 1.00 94.94 387 PHE A O 1
ATOM 2918 N N . GLY A 1 388 ? 25.915 -0.399 -26.579 1.00 91.50 388 GLY A N 1
ATOM 2919 C CA . GLY A 1 388 ? 25.512 0.751 -27.389 1.00 91.50 388 GLY A CA 1
ATOM 2920 C C . GLY A 1 388 ? 24.123 0.630 -28.026 1.00 91.50 388 GLY A C 1
ATOM 2921 O O . GLY A 1 388 ? 23.915 1.151 -29.118 1.00 91.50 388 GLY A O 1
ATOM 2922 N N . TYR A 1 389 ? 23.181 -0.080 -27.392 1.00 93.75 389 TYR A N 1
ATOM 2923 C CA . TYR A 1 389 ? 21.824 -0.290 -27.930 1.00 93.75 389 TYR A CA 1
ATOM 2924 C 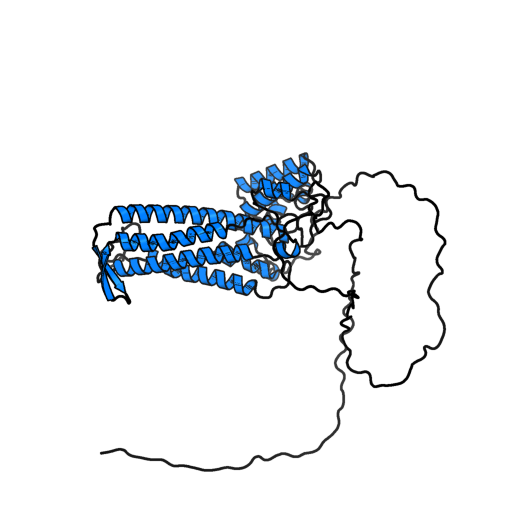C . TYR A 1 389 ? 20.833 0.779 -27.489 1.00 93.75 389 TYR A C 1
ATOM 2926 O O . TYR A 1 389 ? 19.870 1.051 -28.203 1.00 93.75 389 TYR A O 1
ATOM 2934 N N . LEU A 1 390 ? 21.054 1.374 -26.317 1.00 91.94 390 LEU A N 1
ATOM 2935 C CA . LEU A 1 390 ? 20.198 2.410 -25.760 1.00 91.94 390 LEU A CA 1
ATOM 2936 C C . LEU A 1 390 ? 21.009 3.661 -25.447 1.00 91.94 390 LEU A C 1
ATOM 2938 O O . LEU A 1 390 ? 22.093 3.594 -24.872 1.00 91.94 390 LEU A O 1
ATOM 2942 N N . HIS A 1 391 ? 20.431 4.812 -25.772 1.00 88.81 391 HIS A N 1
ATOM 2943 C CA . HIS A 1 391 ? 20.909 6.107 -25.315 1.00 88.81 391 HIS A CA 1
ATOM 2944 C C . HIS A 1 391 ? 19.868 6.694 -24.366 1.00 88.81 391 HIS A C 1
ATOM 2946 O O . HIS A 1 391 ? 18.688 6.757 -24.715 1.00 88.81 391 HIS A O 1
ATOM 2952 N N . LEU A 1 392 ? 20.297 7.068 -23.161 1.00 89.12 392 LEU A N 1
ATOM 2953 C CA . LEU A 1 392 ? 19.431 7.736 -22.196 1.00 89.12 392 LEU A CA 1
ATOM 2954 C C . LEU A 1 392 ? 19.368 9.224 -22.510 1.00 89.12 392 LEU A C 1
ATOM 2956 O O . LEU A 1 392 ? 20.396 9.833 -22.798 1.00 89.12 392 LEU A O 1
ATOM 2960 N N . ASP A 1 393 ? 18.166 9.779 -22.412 1.00 89.19 393 ASP A N 1
ATOM 2961 C CA . ASP A 1 393 ? 17.962 11.216 -22.512 1.00 89.19 393 ASP A CA 1
ATOM 2962 C C . ASP A 1 393 ? 18.639 11.948 -21.342 1.00 89.19 393 ASP A C 1
ATOM 2964 O O . ASP A 1 393 ? 18.781 11.408 -20.239 1.00 89.19 393 ASP A O 1
ATOM 2968 N N . ASP A 1 394 ? 19.047 13.188 -21.589 1.00 85.12 394 ASP A N 1
ATOM 2969 C CA . ASP A 1 394 ? 19.690 14.074 -20.627 1.00 85.12 394 ASP A CA 1
ATOM 2970 C C . ASP A 1 394 ? 18.849 14.286 -19.367 1.00 85.12 394 ASP A C 1
ATOM 2972 O O . ASP A 1 394 ? 19.410 14.457 -18.287 1.00 85.12 394 ASP A O 1
ATOM 2976 N N . GLU A 1 395 ? 17.522 14.238 -19.491 1.00 87.94 395 GLU A N 1
ATOM 2977 C CA . GLU A 1 395 ? 16.592 14.417 -18.374 1.00 87.94 395 GLU A CA 1
ATOM 2978 C C . GLU A 1 395 ? 16.636 13.269 -17.353 1.00 87.94 395 GLU A C 1
ATOM 2980 O O . GLU A 1 395 ? 16.285 13.459 -16.188 1.00 87.94 395 GLU A O 1
ATOM 2985 N N . ILE A 1 396 ? 17.078 12.078 -17.770 1.00 88.12 396 ILE A N 1
ATOM 2986 C CA . ILE A 1 396 ? 17.084 10.863 -16.935 1.00 88.12 396 ILE A CA 1
ATOM 2987 C C . ILE A 1 396 ? 18.483 10.272 -16.727 1.00 88.12 396 ILE A C 1
ATOM 2989 O O . ILE A 1 396 ? 18.648 9.322 -15.956 1.00 88.12 396 ILE A O 1
ATOM 2993 N N . ALA A 1 397 ? 19.491 10.822 -17.402 1.00 86.25 397 ALA A N 1
ATOM 2994 C CA . ALA A 1 397 ? 20.885 10.439 -17.265 1.00 86.25 397 ALA A CA 1
ATOM 2995 C C . ALA A 1 397 ? 21.658 11.456 -16.427 1.00 86.25 397 ALA A C 1
ATOM 2997 O O . ALA A 1 397 ? 21.652 12.653 -16.704 1.00 86.25 397 ALA A O 1
ATOM 2998 N N . MET A 1 398 ? 22.432 10.969 -15.461 1.00 83.00 398 MET A N 1
ATOM 2999 C CA . MET A 1 398 ? 23.308 11.835 -14.678 1.00 83.00 398 MET A CA 1
ATOM 3000 C C . MET A 1 398 ? 24.655 11.991 -15.387 1.00 83.00 398 MET A C 1
ATOM 3002 O O . MET A 1 398 ? 25.300 11.008 -15.765 1.00 83.00 398 MET A O 1
ATOM 3006 N N . GLY A 1 399 ? 25.076 13.239 -15.596 1.00 78.50 399 GLY A N 1
ATOM 3007 C CA . GLY A 1 399 ? 26.353 13.566 -16.227 1.00 78.50 399 GLY A CA 1
ATOM 3008 C C . GLY A 1 399 ? 27.530 13.525 -15.252 1.00 78.50 399 GLY A C 1
ATOM 3009 O O . GLY A 1 399 ? 27.379 13.681 -14.041 1.00 78.50 399 GLY A O 1
ATOM 3010 N N . SER A 1 400 ? 28.740 13.369 -15.786 1.00 76.00 400 SER A N 1
ATOM 3011 C CA . SER A 1 400 ? 29.969 13.625 -15.033 1.00 76.00 400 SER A CA 1
ATOM 3012 C C . SER A 1 400 ? 30.472 15.040 -15.303 1.00 76.00 400 SER A C 1
ATOM 3014 O O . SER A 1 400 ? 30.650 15.422 -16.457 1.00 76.00 400 SER A O 1
ATOM 3016 N N . SER A 1 401 ? 30.807 15.788 -14.248 1.00 77.69 401 SER A N 1
ATOM 3017 C CA . SER A 1 401 ? 31.436 17.113 -14.374 1.00 77.69 401 SER A CA 1
ATOM 3018 C C . SER A 1 401 ? 32.798 17.082 -15.085 1.00 77.69 401 SER A C 1
ATOM 3020 O O . SER A 1 401 ? 33.233 18.103 -15.607 1.00 77.69 401 SER A O 1
ATOM 3022 N N . MET A 1 402 ? 33.466 15.921 -15.132 1.00 79.94 402 MET A N 1
ATOM 3023 C CA . MET A 1 402 ? 34.774 15.741 -15.779 1.00 79.94 402 MET A CA 1
ATOM 3024 C C . MET A 1 402 ? 34.696 15.129 -17.183 1.00 79.94 402 MET A C 1
ATOM 3026 O O . MET A 1 402 ? 35.647 15.255 -17.950 1.00 79.94 402 MET A O 1
ATOM 3030 N N . MET A 1 403 ? 33.609 14.431 -17.520 1.00 84.19 403 MET A N 1
ATOM 3031 C CA . MET A 1 403 ? 33.477 13.682 -18.775 1.00 84.19 403 MET A CA 1
ATOM 3032 C C . MET A 1 403 ? 32.090 13.922 -19.383 1.00 84.19 403 MET A C 1
ATOM 3034 O O . MET A 1 403 ? 31.163 13.173 -19.069 1.00 84.19 403 MET A O 1
ATOM 3038 N N . PRO A 1 404 ? 31.940 14.932 -20.261 1.00 77.31 404 PRO A N 1
ATOM 3039 C CA . PRO A 1 404 ? 30.648 15.324 -20.835 1.00 77.31 404 PRO A CA 1
ATOM 3040 C C . PRO A 1 404 ? 29.929 14.210 -21.610 1.00 77.31 404 PRO A C 1
ATOM 3042 O O . PRO A 1 404 ? 28.706 14.172 -21.654 1.00 77.31 404 PRO A O 1
ATOM 3045 N N . GLN A 1 405 ? 30.679 13.275 -22.196 1.00 79.69 405 GLN A N 1
ATOM 3046 C CA . GLN A 1 405 ? 30.140 12.116 -22.909 1.00 79.69 405 GLN A CA 1
ATOM 3047 C C . GLN A 1 405 ? 29.642 10.997 -21.980 1.00 79.69 405 GLN A C 1
ATOM 3049 O O . GLN A 1 405 ? 28.959 10.081 -22.435 1.00 79.69 405 GLN A O 1
ATOM 3054 N N . LYS A 1 406 ? 30.015 11.020 -20.691 1.00 85.00 406 LYS A N 1
ATOM 3055 C CA . LYS A 1 406 ? 29.666 9.965 -19.736 1.00 85.00 406 LYS A CA 1
ATOM 3056 C C . LYS A 1 406 ? 28.273 10.228 -19.163 1.00 85.00 406 LYS A C 1
ATOM 3058 O O . LYS A 1 406 ? 28.107 11.082 -18.293 1.00 85.00 406 LYS A O 1
ATOM 3063 N N . ARG A 1 407 ? 27.303 9.450 -19.644 1.00 85.81 407 ARG A N 1
ATOM 3064 C CA . ARG A 1 407 ? 25.921 9.392 -19.154 1.00 85.81 407 ARG A CA 1
ATOM 3065 C C . ARG A 1 407 ? 25.775 8.179 -18.243 1.00 85.81 407 ARG A C 1
ATOM 3067 O O . ARG A 1 407 ? 25.921 7.051 -18.709 1.00 85.81 407 ARG A O 1
ATOM 3074 N N . ASN A 1 408 ? 25.523 8.401 -16.958 1.00 92.56 408 ASN A N 1
ATOM 3075 C CA . ASN A 1 408 ? 25.346 7.310 -16.009 1.00 92.56 408 ASN A CA 1
ATOM 3076 C C . ASN A 1 408 ? 23.855 6.938 -15.895 1.00 92.56 408 ASN A C 1
ATOM 3078 O O . ASN A 1 408 ? 23.018 7.836 -15.745 1.00 92.56 408 ASN A O 1
ATOM 3082 N N . PRO A 1 409 ? 23.505 5.639 -15.926 1.00 94.88 409 PRO A N 1
ATOM 3083 C CA . PRO A 1 409 ? 22.133 5.159 -15.770 1.00 94.88 409 PRO A CA 1
ATOM 3084 C C . PRO A 1 409 ? 21.681 5.129 -14.294 1.00 94.88 409 PRO A C 1
ATOM 3086 O O . PRO A 1 409 ? 21.029 4.175 -13.864 1.00 94.88 409 PRO A O 1
ATOM 3089 N N . ASP A 1 410 ? 22.008 6.164 -13.512 1.00 94.44 410 ASP A N 1
ATOM 3090 C CA . ASP A 1 410 ? 21.826 6.224 -12.050 1.00 94.44 410 ASP A CA 1
ATOM 3091 C C . ASP A 1 410 ? 20.384 5.921 -11.622 1.00 94.44 410 ASP A C 1
ATOM 3093 O O . ASP A 1 410 ? 20.156 5.220 -10.637 1.00 94.44 410 ASP A O 1
ATOM 3097 N N . LEU A 1 411 ? 19.394 6.390 -12.390 1.00 95.44 411 LEU A N 1
ATOM 3098 C CA . LEU A 1 411 ? 17.982 6.094 -12.143 1.00 95.44 411 LEU A CA 1
ATOM 3099 C C . LEU A 1 411 ? 17.717 4.581 -12.101 1.00 95.44 411 LEU A C 1
ATOM 3101 O O . LEU A 1 411 ? 17.073 4.081 -11.178 1.00 95.44 411 LEU A O 1
ATOM 3105 N N . PHE A 1 412 ? 18.245 3.836 -13.071 1.00 96.88 412 PHE A N 1
ATOM 3106 C CA . PHE A 1 412 ? 18.069 2.387 -13.159 1.00 96.88 412 PHE A CA 1
ATOM 3107 C C . PHE A 1 412 ? 18.891 1.654 -12.093 1.00 96.88 412 PHE A C 1
ATOM 3109 O O . PHE A 1 412 ? 18.434 0.654 -11.533 1.00 96.88 412 PHE A O 1
ATOM 3116 N N . GLU A 1 413 ? 20.064 2.176 -11.731 1.00 97.81 413 GLU A N 1
ATOM 3117 C CA . GLU A 1 413 ? 20.835 1.656 -10.598 1.00 97.81 413 GLU A CA 1
ATOM 3118 C C . GLU A 1 413 ? 20.061 1.799 -9.280 1.00 97.81 413 GLU A C 1
ATOM 3120 O O . GLU A 1 413 ? 19.993 0.848 -8.496 1.00 97.81 413 GLU A O 1
ATOM 3125 N N . LEU A 1 414 ? 19.403 2.944 -9.073 1.00 97.75 414 LEU A N 1
ATOM 3126 C CA . LEU A 1 414 ? 18.545 3.195 -7.919 1.00 97.75 414 LEU A CA 1
ATOM 3127 C C . LEU A 1 414 ? 17.289 2.322 -7.925 1.00 97.75 414 LEU A C 1
ATOM 3129 O O . LEU A 1 414 ? 16.937 1.804 -6.868 1.00 97.75 414 LEU A O 1
ATOM 3133 N N . ILE A 1 415 ? 16.635 2.105 -9.072 1.00 97.56 415 ILE A N 1
ATOM 3134 C CA . ILE A 1 415 ? 15.501 1.167 -9.191 1.00 97.56 415 ILE A CA 1
ATOM 3135 C C . ILE A 1 415 ? 15.929 -0.232 -8.731 1.00 97.56 415 ILE A C 1
ATOM 3137 O O . ILE A 1 415 ? 15.280 -0.845 -7.879 1.00 97.56 415 ILE A O 1
ATOM 3141 N N . ARG A 1 416 ? 17.073 -0.717 -9.231 1.00 97.56 416 ARG A N 1
ATOM 3142 C CA . ARG A 1 416 ? 17.637 -2.009 -8.822 1.00 97.56 416 ARG A CA 1
ATOM 3143 C C . ARG A 1 416 ? 17.988 -2.040 -7.332 1.00 97.56 416 ARG A C 1
ATOM 3145 O O . ARG A 1 416 ? 17.731 -3.047 -6.679 1.00 97.56 416 ARG A O 1
ATOM 3152 N N . GLY A 1 417 ? 18.525 -0.954 -6.778 1.00 97.75 417 GLY A N 1
ATOM 3153 C CA . GLY A 1 417 ? 18.817 -0.838 -5.346 1.00 97.75 417 GLY A CA 1
ATOM 3154 C C . GLY A 1 417 ? 17.560 -0.836 -4.466 1.00 97.75 417 GLY A C 1
ATOM 3155 O O . GLY A 1 417 ? 17.509 -1.536 -3.454 1.00 97.75 417 GLY A O 1
ATOM 3156 N N . LYS A 1 418 ? 16.514 -0.104 -4.869 1.00 97.69 418 LYS A N 1
ATOM 3157 C CA . LYS A 1 418 ? 15.232 0.001 -4.146 1.00 97.69 418 LYS A CA 1
ATOM 3158 C C . LYS A 1 418 ? 14.491 -1.332 -4.058 1.00 97.69 418 LYS A C 1
ATOM 3160 O O . LYS A 1 418 ? 13.827 -1.576 -3.055 1.00 97.69 418 LYS A O 1
ATOM 3165 N N . CYS A 1 419 ? 14.683 -2.231 -5.024 1.00 97.94 419 CYS A N 1
ATOM 3166 C CA . CYS A 1 419 ? 14.180 -3.603 -4.934 1.00 97.94 419 CYS A CA 1
ATOM 3167 C C . CYS A 1 419 ? 14.635 -4.323 -3.653 1.00 97.94 419 CYS A C 1
ATOM 3169 O O . CYS A 1 419 ? 13.839 -5.035 -3.042 1.00 97.94 419 CYS A O 1
ATOM 3171 N N . GLY A 1 420 ? 15.879 -4.117 -3.206 1.00 97.94 420 GLY A N 1
ATOM 3172 C CA . GLY A 1 420 ? 16.376 -4.726 -1.969 1.00 97.94 420 GLY A CA 1
ATOM 3173 C C . GLY A 1 420 ? 15.614 -4.256 -0.727 1.00 97.94 420 GLY A C 1
ATOM 3174 O O . GLY A 1 420 ? 15.365 -5.054 0.175 1.00 97.94 420 GLY A O 1
ATOM 3175 N N . ARG A 1 421 ? 15.185 -2.987 -0.706 1.00 97.69 421 ARG A N 1
ATOM 3176 C CA . ARG A 1 421 ? 14.384 -2.429 0.392 1.00 97.69 421 ARG A CA 1
ATOM 3177 C C . ARG A 1 421 ? 13.000 -3.067 0.455 1.00 97.69 421 ARG A C 1
ATOM 3179 O O . ARG A 1 421 ? 12.633 -3.554 1.512 1.00 97.69 421 ARG A O 1
ATOM 3186 N N . ALA A 1 422 ? 12.288 -3.155 -0.666 1.00 97.88 422 ALA A N 1
ATOM 3187 C CA . ALA A 1 422 ? 10.952 -3.758 -0.694 1.00 97.88 422 ALA A CA 1
ATOM 3188 C C . ALA A 1 422 ? 10.958 -5.240 -0.277 1.00 97.88 422 ALA A C 1
ATOM 3190 O O . ALA A 1 422 ? 10.109 -5.685 0.491 1.00 97.88 422 ALA A O 1
ATOM 3191 N N . VAL A 1 423 ? 11.969 -6.004 -0.710 1.00 98.56 423 VAL A N 1
ATOM 3192 C CA . VAL A 1 423 ? 12.170 -7.390 -0.248 1.00 98.56 423 VAL A CA 1
ATOM 3193 C C . VAL A 1 423 ? 12.437 -7.434 1.263 1.00 98.56 423 VAL A C 1
ATOM 3195 O O . VAL A 1 423 ? 11.913 -8.304 1.961 1.00 98.56 423 VAL A O 1
ATOM 3198 N N . GLY A 1 424 ? 13.230 -6.490 1.778 1.00 98.69 424 GLY A N 1
ATOM 3199 C CA . GLY A 1 424 ? 13.479 -6.326 3.209 1.00 98.69 424 GLY A CA 1
ATOM 3200 C C . GLY A 1 424 ? 12.206 -6.029 4.005 1.00 98.69 424 GLY A C 1
ATOM 3201 O O . GLY A 1 424 ? 11.975 -6.678 5.023 1.00 98.69 424 GLY A O 1
ATOM 3202 N N . ASN A 1 425 ? 11.360 -5.124 3.510 1.00 98.56 425 ASN A N 1
ATOM 3203 C CA . ASN A 1 425 ? 10.091 -4.746 4.135 1.00 98.56 425 ASN A CA 1
ATOM 3204 C C . ASN A 1 425 ? 9.133 -5.936 4.240 1.00 98.56 425 ASN A C 1
ATOM 3206 O O . ASN A 1 425 ? 8.610 -6.216 5.320 1.00 98.56 425 ASN A O 1
ATOM 3210 N N . LEU A 1 426 ? 8.969 -6.698 3.153 1.00 98.69 426 LEU A N 1
ATOM 3211 C CA . LEU A 1 426 ? 8.180 -7.931 3.169 1.00 98.69 426 LEU A CA 1
ATOM 3212 C C . LEU A 1 426 ? 8.707 -8.919 4.220 1.00 98.69 426 LEU A C 1
ATOM 3214 O O . LEU A 1 426 ? 7.933 -9.493 4.984 1.00 98.69 426 LEU A O 1
ATOM 3218 N N . ASN A 1 427 ? 10.026 -9.120 4.278 1.00 98.69 427 ASN A N 1
ATOM 3219 C CA . ASN A 1 427 ? 10.618 -10.026 5.257 1.00 98.69 427 ASN A CA 1
ATOM 3220 C C . ASN A 1 427 ? 10.422 -9.527 6.698 1.00 98.69 427 ASN A C 1
ATOM 3222 O O . ASN A 1 427 ? 10.166 -10.340 7.584 1.00 98.69 427 ASN A O 1
ATOM 3226 N N . ALA A 1 428 ? 10.512 -8.216 6.936 1.00 98.44 428 ALA A N 1
ATOM 3227 C CA . ALA A 1 428 ? 10.227 -7.625 8.239 1.00 98.44 428 ALA A CA 1
ATOM 3228 C C . ALA A 1 428 ? 8.786 -7.928 8.673 1.00 98.44 428 ALA A C 1
ATOM 3230 O O . ALA A 1 428 ? 8.595 -8.499 9.742 1.00 98.44 428 ALA A O 1
ATOM 3231 N N . LEU A 1 429 ? 7.793 -7.678 7.810 1.00 98.25 429 LEU A N 1
ATOM 3232 C CA . LEU A 1 429 ? 6.386 -7.996 8.087 1.00 98.25 429 LEU A CA 1
ATOM 3233 C C . LEU A 1 429 ? 6.170 -9.486 8.389 1.00 98.25 429 LEU A C 1
ATOM 3235 O O . LEU A 1 429 ? 5.549 -9.830 9.396 1.00 98.25 429 LEU A O 1
ATOM 3239 N N . LEU A 1 430 ? 6.724 -10.376 7.556 1.00 98.50 430 LEU A N 1
ATOM 3240 C CA . LEU A 1 430 ? 6.625 -11.826 7.754 1.00 98.50 430 LEU A CA 1
ATOM 3241 C C . LEU A 1 430 ? 7.178 -12.253 9.119 1.00 98.50 430 LEU A C 1
ATOM 3243 O O . LEU A 1 430 ? 6.574 -13.077 9.807 1.00 98.50 430 LEU A O 1
ATOM 3247 N N . VAL A 1 431 ? 8.329 -11.708 9.515 1.00 98.19 431 VAL A N 1
ATOM 3248 C CA . VAL A 1 431 ? 8.979 -12.047 10.785 1.00 98.19 431 VAL A CA 1
ATOM 3249 C C . VAL A 1 431 ? 8.235 -11.442 11.977 1.00 98.19 431 VAL A C 1
ATOM 3251 O O . VAL A 1 431 ? 8.101 -12.134 12.985 1.00 98.19 431 VAL A O 1
ATOM 3254 N N . THR A 1 432 ? 7.712 -10.219 11.858 1.00 97.75 432 THR A N 1
ATOM 3255 C CA . THR A 1 432 ? 6.920 -9.549 12.903 1.00 97.75 432 THR A CA 1
ATOM 3256 C C . THR A 1 432 ? 5.646 -10.326 13.230 1.00 97.75 432 THR A C 1
ATOM 3258 O O . THR A 1 432 ? 5.341 -10.547 14.398 1.00 97.75 432 THR A O 1
ATOM 3261 N N . VAL A 1 433 ? 4.913 -10.797 12.216 1.00 97.38 433 VAL A N 1
ATOM 3262 C CA . VAL A 1 433 ? 3.635 -11.507 12.422 1.00 97.38 433 VAL A CA 1
ATOM 3263 C C . VAL A 1 433 ? 3.846 -12.959 12.883 1.00 97.38 433 VAL A C 1
ATOM 3265 O O . VAL A 1 433 ? 2.980 -13.568 13.522 1.00 97.38 433 VAL A O 1
ATOM 3268 N N . LYS A 1 434 ? 5.011 -13.549 12.594 1.00 97.81 434 LYS A N 1
ATOM 3269 C CA . LYS A 1 434 ? 5.295 -14.965 12.848 1.00 97.81 434 LYS A CA 1
ATOM 3270 C C . LYS A 1 434 ? 5.201 -15.329 14.336 1.00 97.81 434 LYS A C 1
ATOM 3272 O O . LYS A 1 434 ? 6.088 -15.052 15.138 1.00 97.81 434 LYS A O 1
ATOM 3277 N N . GLY A 1 435 ? 4.186 -16.131 14.661 1.00 97.12 435 GLY A N 1
ATOM 3278 C CA . GLY A 1 435 ? 4.016 -16.737 15.984 1.00 97.12 435 GLY A CA 1
ATOM 3279 C C . GLY A 1 435 ? 3.335 -15.838 17.015 1.00 97.12 435 GLY A C 1
ATOM 3280 O O . GLY A 1 435 ? 3.333 -16.199 18.193 1.00 97.12 435 GLY A O 1
ATOM 3281 N N . LEU A 1 436 ? 2.749 -14.711 16.593 1.00 97.19 436 LEU A N 1
ATOM 3282 C CA . LEU A 1 436 ? 1.912 -13.888 17.464 1.00 97.19 436 LEU A CA 1
ATOM 3283 C C . LEU A 1 436 ? 0.648 -14.657 17.904 1.00 97.19 436 LEU A C 1
ATOM 3285 O O . LEU A 1 436 ? 0.087 -15.433 17.123 1.00 97.19 436 LEU A O 1
ATOM 3289 N N . PRO A 1 437 ? 0.186 -14.484 19.157 1.00 96.00 437 PRO A N 1
ATOM 3290 C CA . PRO A 1 437 ? -1.084 -15.047 19.600 1.00 96.00 437 PRO A CA 1
ATOM 3291 C C . PRO A 1 437 ? -2.259 -14.308 18.942 1.00 96.00 437 PRO A C 1
ATOM 3293 O O . PRO A 1 437 ? -2.125 -13.160 18.527 1.00 96.00 437 PRO A O 1
ATOM 3296 N N . GLY A 1 438 ? -3.430 -14.949 18.885 1.00 92.94 438 GLY A N 1
ATOM 3297 C CA . GLY A 1 438 ? -4.618 -14.351 18.266 1.00 92.94 438 GLY A CA 1
ATOM 3298 C C . GLY A 1 438 ? -5.074 -13.054 18.946 1.00 92.94 438 GLY A C 1
ATOM 3299 O O . GLY A 1 438 ? -4.997 -12.927 20.170 1.00 92.94 438 GLY A O 1
ATOM 3300 N N . GLY A 1 439 ? -5.607 -12.126 18.150 1.00 96.00 439 GLY A N 1
ATOM 3301 C CA . GLY A 1 439 ? -5.963 -10.780 18.592 1.00 96.00 439 GLY A CA 1
ATOM 3302 C C . GLY A 1 439 ? -4.843 -9.762 18.378 1.00 96.00 439 GLY A C 1
ATOM 3303 O O . GLY A 1 439 ? -3.855 -10.019 17.696 1.00 96.00 439 GLY A O 1
ATOM 3304 N N . TYR A 1 440 ? -5.016 -8.582 18.971 1.00 97.25 440 TYR A N 1
ATOM 3305 C CA . TYR A 1 440 ? -4.041 -7.501 18.878 1.00 97.25 440 TYR A CA 1
ATOM 3306 C C . TYR A 1 440 ? -2.900 -7.688 19.883 1.00 97.25 440 TYR A C 1
ATOM 3308 O O . TYR A 1 440 ? -3.142 -7.914 21.070 1.00 97.25 440 TYR A O 1
ATOM 3316 N N . ASN A 1 441 ? -1.669 -7.499 19.414 1.00 97.12 441 ASN A N 1
ATOM 3317 C CA . ASN A 1 441 ? -0.463 -7.405 20.233 1.00 97.12 441 ASN A CA 1
ATOM 3318 C C . ASN A 1 441 ? 0.293 -6.138 19.830 1.00 97.12 441 ASN A C 1
ATOM 3320 O O . ASN A 1 441 ? 0.233 -5.736 18.670 1.00 97.12 441 ASN A O 1
ATOM 3324 N N . ARG A 1 442 ? 1.008 -5.506 20.769 1.00 95.31 442 ARG A N 1
ATOM 3325 C CA . ARG A 1 442 ? 1.705 -4.237 20.495 1.00 95.31 442 ARG A CA 1
ATOM 3326 C C . ARG A 1 442 ? 2.833 -4.395 19.467 1.00 95.31 442 ARG A C 1
ATOM 3328 O O . ARG A 1 442 ? 3.170 -3.423 18.812 1.00 95.31 442 ARG A O 1
ATOM 3335 N N . ASP A 1 443 ? 3.332 -5.614 19.265 1.00 97.06 443 ASP A N 1
ATOM 3336 C CA . ASP A 1 443 ? 4.234 -6.003 18.174 1.00 97.06 443 ASP A CA 1
ATOM 3337 C C . ASP A 1 443 ? 3.693 -5.584 16.795 1.00 97.06 443 ASP A C 1
ATOM 3339 O O . ASP A 1 443 ? 4.458 -5.203 15.916 1.00 97.06 443 ASP A O 1
ATOM 3343 N N . LEU A 1 444 ? 2.364 -5.557 16.626 1.00 97.06 444 LEU A N 1
ATOM 3344 C CA . LEU A 1 444 ? 1.686 -5.056 15.426 1.00 97.06 444 LEU A CA 1
ATOM 3345 C C . LEU A 1 444 ? 1.765 -3.525 15.276 1.00 97.06 444 LEU A C 1
ATOM 3347 O O . LEU A 1 444 ? 0.999 -2.959 14.510 1.00 97.06 444 LEU A O 1
ATOM 3351 N N . GLN A 1 445 ? 2.617 -2.835 16.033 1.00 96.38 445 GLN A N 1
ATOM 3352 C CA . GLN A 1 445 ? 3.053 -1.472 15.731 1.00 96.38 445 GLN A CA 1
ATOM 3353 C C . GLN A 1 445 ? 4.223 -1.455 14.737 1.00 96.38 445 GLN A C 1
ATOM 3355 O O . GLN A 1 445 ? 4.378 -0.508 13.975 1.00 96.38 445 GLN A O 1
ATOM 3360 N N . GLU A 1 446 ? 5.006 -2.531 14.674 1.00 96.50 446 GLU A N 1
ATOM 3361 C CA . GLU A 1 446 ? 6.139 -2.662 13.749 1.00 96.50 446 GLU A CA 1
ATOM 3362 C C . GLU A 1 446 ? 5.696 -2.996 12.311 1.00 96.50 446 GLU A C 1
ATOM 3364 O O . GLU A 1 446 ? 6.517 -3.244 11.431 1.00 96.50 446 GLU A O 1
ATOM 3369 N N . ASP A 1 447 ? 4.386 -3.015 12.055 1.00 95.12 447 ASP A N 1
ATOM 3370 C CA . ASP A 1 447 ? 3.799 -3.171 10.726 1.00 95.12 447 ASP A CA 1
ATOM 3371 C C . ASP A 1 447 ? 3.875 -1.888 9.887 1.00 95.12 447 ASP A C 1
ATOM 3373 O O . ASP A 1 447 ? 4.025 -1.960 8.669 1.00 95.12 447 ASP A O 1
ATOM 3377 N N . ARG A 1 448 ? 3.792 -0.718 10.533 1.00 94.56 448 ARG A N 1
ATOM 3378 C CA . ARG A 1 448 ? 3.639 0.583 9.877 1.00 94.56 448 ARG A CA 1
ATOM 3379 C C . ARG A 1 448 ? 4.825 0.911 9.007 1.00 94.56 448 ARG A C 1
ATOM 3381 O O . ARG A 1 448 ? 4.640 1.174 7.830 1.00 94.56 448 ARG A O 1
ATOM 3388 N N . GLN A 1 449 ? 6.035 0.896 9.563 1.00 95.50 449 GLN A N 1
ATOM 3389 C CA . GLN A 1 449 ? 7.217 1.300 8.810 1.00 95.50 449 GLN A CA 1
ATOM 3390 C C . GLN A 1 449 ? 7.410 0.475 7.527 1.00 95.50 449 GLN A C 1
ATOM 3392 O O . GLN A 1 449 ? 7.455 1.081 6.457 1.00 95.50 449 GLN A O 1
ATOM 3397 N N . PRO A 1 450 ? 7.491 -0.871 7.575 1.00 97.19 450 PRO A N 1
ATOM 3398 C CA . PRO A 1 450 ? 7.680 -1.643 6.354 1.00 97.19 450 PRO A CA 1
ATOM 3399 C C . PRO A 1 450 ? 6.491 -1.529 5.399 1.00 97.19 450 PRO A C 1
ATOM 3401 O O . PRO A 1 450 ? 6.707 -1.581 4.192 1.00 97.19 450 PRO A O 1
AT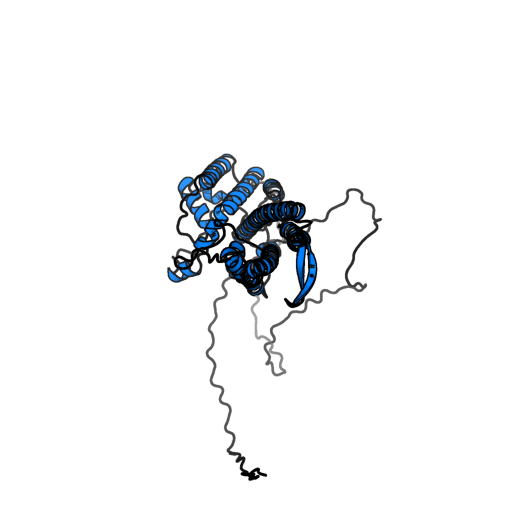OM 3404 N N . LEU A 1 451 ? 5.260 -1.361 5.892 1.00 96.81 451 LEU A N 1
ATOM 3405 C CA . LEU A 1 451 ? 4.093 -1.194 5.029 1.00 96.81 451 LEU A CA 1
ATOM 3406 C C . LEU A 1 451 ? 4.069 0.170 4.327 1.00 96.81 451 LEU A C 1
ATOM 3408 O O . LEU A 1 451 ? 3.870 0.203 3.124 1.00 96.81 451 LEU A O 1
ATOM 3412 N N . LEU A 1 452 ? 4.294 1.266 5.058 1.00 95.81 452 LEU A N 1
ATOM 3413 C CA . LEU A 1 452 ? 4.301 2.636 4.526 1.00 95.81 452 LEU A CA 1
ATOM 3414 C C . LEU A 1 452 ? 5.489 2.887 3.582 1.00 95.81 452 LEU A C 1
ATOM 3416 O O . LEU A 1 452 ? 5.411 3.729 2.695 1.00 95.81 452 LEU A O 1
ATOM 3420 N N . GLU A 1 453 ? 6.615 2.199 3.795 1.00 94.56 453 GLU A N 1
ATOM 3421 C CA . GLU A 1 453 ? 7.782 2.286 2.910 1.00 94.56 453 GLU A CA 1
ATOM 3422 C C . GLU A 1 453 ? 7.677 1.420 1.642 1.00 94.56 453 GLU A C 1
ATOM 3424 O O . GLU A 1 453 ? 8.468 1.637 0.716 1.00 94.56 453 GLU A O 1
ATOM 3429 N N . SER A 1 454 ? 6.805 0.404 1.635 1.00 93.25 454 SER A N 1
ATOM 3430 C CA . SER A 1 454 ? 6.590 -0.499 0.490 1.00 93.25 454 SER A CA 1
ATOM 3431 C C . SER A 1 454 ? 5.669 0.133 -0.539 1.00 93.25 454 SER A C 1
ATOM 3433 O O . SER A 1 454 ? 5.993 -0.014 -1.740 1.00 93.25 454 SER A O 1
#

Radius of gyration: 34.49 Å; chains: 1; bounding box: 109×66×101 Å

Foldseek 3Di:
DDDDDDDDDDDDDDDDDDDDDDDDDDDDDDDDDPPDPDPDDDDDDDDPDDPPQDDDDDDDDPDPDDDDDDDDDDDDDDDDPPPPDPPDPDPPDDDDDDDDDDDDDDDDDDDDDDDDDDDDDDPDDDDPDDLDFDDPPPPPDDDDPVVLVVQALAVQQLVLLLQLLLLLLLLLVQCCVLVVAPPVLSVLLNVQSVVCNVVVDDFPDDRHSNVSSLVSSCVRPNRSSRSSCPLAAPLLSVLRSLLLVLLVVLVVLLVVLVVLLVVLQVVLVVFQPAWDFDDDVNDGDDIHTPSVVSVVLSVQSVVLSVLSVVLNQQERRTQLHQQNGDPRPTDSVSSCVSSVRNYYDSGRLCSSLDDVSLLSSLVSVLSNLVSLLVVLVVQQVCCDPVNVNDDDDPVQFDADPVDRPDTHNVVSVVSNVVSVLSVVLSVQQVVLSPPDDTGDDSSCSSSRVSSVSD